Protein AF-A0A8J3UEU7-F1 (afdb_monomer_lite)

pLDDT: mean 94.07, std 10.24, range [27.81, 98.94]

Sequence (488 aa):
MLHGRVVRPTGRNATQPVIDNLDRAKAIAGFVDVVQRDRFIGVVATSGWAASAAASSRTGITVSWTNGPKMIAQVDLPTAVRDPANHYTSMVEIDENVDPILAGADKVLSSQYFSPFHMHAGMGASSAVADVRQAPDPETGIQATIWSGTQDVNALAGAIAPLLGLPRSAVRVIYVEATGCYGHNGADDCAADAAVLSQAVGKPVRVQWTRQDEHGWEPLGGAQAHAMRGALGSDGIIAWSHLNYAATANSRPVAGVPGTLLAGALMGFPPAPLPSTSVDTSGRNAPVTYDFPQRVQARLLKSFETTGPASAVPASPLTYRIPRTTALRSLGGFSNSFANESFFDELAHAGGHDPLELRIASLTDPRAVAVCEALRDVWRRRPAGGDGTGAGVAFQQYEVVNAYAATYVEVEVDSVTGKVTVTRVVVAHDCGLIINPDGLRNQIEGNVVQGIGRTLKEQVSYTDDRITSVTWQTNASNPGYEVIMDSL

Secondary structure (DSSP, 8-state):
-EEEEE---SSTT-EEEEEE-HHHHHTSTTEEEEEEETTEEEEEESSHHHHHHHHSTTTS-EEEEE--PPPPPTTTHHHHTT-GGGEEEEEEEEE---HHHHHH-SEEEEEEEEE--B----SSPPEEEEEE-SS--TTT---EEEEE--S-HHHHHHHHHHHHT--GGGEEEEE---S--SBS-THHHHHHHHHHHHHHHTS-EEEE--HHHHHHHS-EEPPEEEEEEEEE-SSSEEEEEEEEEE--S----BTTBGGGSHHHHHTT---PPPPS-STTTTTTT-S--SSS-EEEEEEEE-SB-BSSTT--SBPSS--BSS--EE-BTTTTHHHHHHHHHHHHHHHHHHHT--HHHHHHHT---HHHHHHHHTTHHHHHTS--SBTTEEEEEEEEEGGGTS-EEEEEEEEEE-TTT--EEEEEEEEEEE-SS-S-HHHHHHHHHHHHHHHHHHHHT----B-SSSB---STTTS-------------

InterPro domains:
  IPR008274 Aldehyde oxidase/xanthine dehydrogenase, first molybdopterin binding domain [PF02738] (85-245)
  IPR037165 Aldehyde oxidase/xanthine dehydrogenase, molybdopterin binding domain superfamily [SSF56003] (97-472)
  IPR046867 Aldehyde oxidase/xanthine dehydrogenase, second molybdopterin binding domain [PF20256] (401-468)
  IPR052516 Nicotinate and N-heterocyclic Hydroxylase [PTHR47495] (1-474)

Structure (mmCIF, N/CA/C/O backbone):
data_AF-A0A8J3UEU7-F1
#
_entry.id   AF-A0A8J3UEU7-F1
#
loop_
_atom_site.group_PDB
_atom_site.id
_atom_site.type_symbol
_atom_site.label_atom_id
_atom_site.label_alt_id
_atom_site.label_comp_id
_atom_site.label_asym_id
_atom_site.label_entity_id
_atom_site.label_seq_id
_atom_site.pdbx_PDB_ins_code
_atom_site.Cartn_x
_atom_site.Cartn_y
_atom_site.Cartn_z
_atom_site.occupancy
_atom_site.B_iso_or_equiv
_atom_site.auth_seq_id
_atom_site.auth_comp_id
_atom_site.auth_asym_id
_atom_site.auth_atom_id
_atom_site.pdbx_PDB_model_num
ATOM 1 N N . MET A 1 1 ? -20.013 -14.601 24.342 1.00 95.38 1 MET A N 1
ATOM 2 C CA . MET A 1 1 ? -19.227 -13.655 23.521 1.00 95.38 1 MET A CA 1
ATOM 3 C C . MET A 1 1 ? -20.145 -12.526 23.078 1.00 95.38 1 MET A C 1
ATOM 5 O O . MET A 1 1 ? -21.309 -12.798 22.815 1.00 95.38 1 MET A O 1
ATOM 9 N N . LEU A 1 2 ? -19.652 -11.290 23.054 1.00 98.75 2 LEU A N 1
ATOM 10 C CA . LEU A 1 2 ? -20.356 -10.094 22.587 1.00 98.75 2 LEU A CA 1
ATOM 11 C C . LEU A 1 2 ? -19.857 -9.684 21.193 1.00 98.75 2 LEU A C 1
ATOM 13 O O . LEU A 1 2 ? -18.878 -10.230 20.684 1.00 98.75 2 LEU A O 1
ATOM 17 N N . HIS A 1 3 ? -20.519 -8.710 20.580 1.00 98.88 3 HIS A N 1
ATOM 18 C CA . HIS A 1 3 ? -20.196 -8.182 19.260 1.00 98.88 3 HIS A CA 1
ATOM 19 C C . HIS A 1 3 ? -20.009 -6.671 19.307 1.00 98.88 3 HIS A C 1
ATOM 21 O O . HIS A 1 3 ? -20.794 -5.973 19.942 1.00 98.88 3 HIS A O 1
ATOM 27 N N . GLY A 1 4 ? -18.984 -6.189 18.608 1.00 98.62 4 GLY A N 1
ATOM 28 C CA . GLY A 1 4 ? -18.617 -4.783 18.535 1.00 98.62 4 GLY A CA 1
ATOM 29 C C . GLY A 1 4 ? -18.807 -4.175 17.144 1.00 98.62 4 GLY A C 1
ATOM 30 O O . GLY A 1 4 ? -18.635 -4.840 16.112 1.00 98.62 4 GLY A O 1
ATOM 31 N N . ARG A 1 5 ? -19.129 -2.882 17.120 1.00 98.25 5 ARG A N 1
ATOM 32 C CA . ARG A 1 5 ? -19.112 -2.011 15.936 1.00 98.25 5 ARG A CA 1
ATOM 33 C C . ARG A 1 5 ? -18.472 -0.684 16.304 1.00 98.25 5 ARG A C 1
ATOM 35 O O . ARG A 1 5 ? -18.814 -0.130 17.338 1.00 98.25 5 ARG A O 1
ATOM 42 N N . VAL A 1 6 ? -17.573 -0.176 15.471 1.00 98.12 6 VAL A N 1
ATOM 43 C CA . VAL A 1 6 ? -16.949 1.136 15.685 1.00 98.12 6 VAL A CA 1
ATOM 44 C C . VAL A 1 6 ? -17.660 2.162 14.814 1.00 98.12 6 VAL A C 1
ATOM 46 O O . VAL A 1 6 ? -17.919 1.900 13.643 1.00 98.12 6 VAL A O 1
ATOM 49 N N . VAL A 1 7 ? -17.990 3.320 15.383 1.00 97.88 7 VAL A N 1
ATOM 50 C CA . VAL A 1 7 ? -18.515 4.465 14.637 1.00 97.88 7 VAL A CA 1
ATOM 51 C C . VAL A 1 7 ? -17.338 5.356 14.277 1.00 97.88 7 VAL A C 1
ATOM 53 O O . VAL A 1 7 ? -16.712 5.967 15.142 1.00 97.88 7 VAL A O 1
ATOM 56 N N . ARG A 1 8 ? -17.000 5.384 12.988 1.00 96.56 8 ARG A N 1
ATOM 57 C CA . ARG A 1 8 ? -15.837 6.115 12.488 1.00 96.56 8 ARG A CA 1
ATOM 58 C C . ARG A 1 8 ? -16.094 7.627 12.410 1.00 96.56 8 ARG A C 1
ATOM 60 O O . ARG A 1 8 ? -17.238 8.036 12.198 1.00 96.56 8 ARG A O 1
ATOM 67 N N . PRO A 1 9 ? -15.039 8.455 12.521 1.00 96.75 9 PRO A N 1
ATOM 68 C CA . PRO A 1 9 ? -15.134 9.880 12.226 1.00 96.75 9 PRO A CA 1
ATOM 69 C C . PRO A 1 9 ? -15.658 10.167 10.812 1.00 96.75 9 PRO A C 1
ATOM 71 O O . PRO A 1 9 ? -15.481 9.371 9.893 1.00 96.75 9 PRO A O 1
ATOM 74 N N . THR A 1 10 ? -16.275 11.331 10.604 1.00 92.88 10 THR A N 1
ATOM 75 C CA . THR A 1 10 ? -16.773 11.749 9.276 1.00 92.88 10 THR A CA 1
ATOM 76 C C . THR A 1 10 ? -15.657 12.103 8.288 1.00 92.88 10 THR A C 1
ATOM 78 O O . THR A 1 10 ? -15.877 12.058 7.078 1.00 92.88 10 THR A O 1
ATOM 81 N N . GLY A 1 11 ? -14.466 12.423 8.798 1.00 94.69 11 GLY A N 1
ATOM 82 C CA . GLY A 1 11 ? -13.254 12.685 8.028 1.00 94.69 11 GLY A CA 1
ATOM 83 C C . GLY A 1 11 ? -11.999 12.339 8.830 1.00 94.69 11 GLY A C 1
ATOM 84 O O . GLY A 1 11 ? -12.044 12.206 10.053 1.00 94.69 11 GLY A O 1
ATOM 85 N N . ARG A 1 12 ? -10.859 12.199 8.148 1.00 94.81 12 ARG A N 1
ATOM 86 C CA . ARG A 1 12 ? -9.601 11.685 8.718 1.00 94.81 12 ARG A CA 1
ATOM 87 C C . ARG A 1 12 ? -9.094 12.505 9.911 1.00 94.81 12 ARG A C 1
ATOM 89 O O . ARG A 1 12 ? -8.605 11.938 10.887 1.00 94.81 12 ARG A O 1
ATOM 96 N N . ASN A 1 13 ? -9.267 13.824 9.831 1.00 96.75 13 ASN A N 1
ATOM 97 C CA . ASN A 1 13 ? -8.833 14.790 10.842 1.00 96.75 13 ASN A CA 1
ATOM 98 C C . ASN A 1 13 ? -9.976 15.288 11.736 1.00 96.75 13 ASN A C 1
ATOM 100 O O . ASN A 1 13 ? -9.779 16.234 12.491 1.00 96.75 13 ASN A O 1
ATOM 104 N N . ALA A 1 14 ? -11.171 14.698 11.652 1.00 96.94 14 ALA A N 1
ATOM 105 C CA . ALA A 1 14 ? -12.290 15.127 12.483 1.00 96.94 14 ALA A CA 1
ATOM 106 C C . ALA A 1 14 ? -12.021 14.845 13.975 1.00 96.94 14 ALA A C 1
ATOM 108 O O . ALA A 1 14 ? -11.348 13.869 14.341 1.00 96.94 14 ALA A O 1
ATOM 109 N N . THR A 1 15 ? -12.529 15.727 14.833 1.00 95.88 15 THR A N 1
ATOM 110 C CA . THR A 1 15 ? -12.283 15.745 16.282 1.00 95.88 15 THR A CA 1
ATOM 111 C C . THR A 1 15 ? -13.580 15.946 17.065 1.00 95.88 15 THR A C 1
ATOM 113 O O . THR A 1 15 ? -14.647 16.103 16.474 1.00 95.88 15 THR A O 1
ATOM 116 N N . GLN A 1 16 ? -13.476 15.921 18.400 1.00 95.31 16 GLN A N 1
ATOM 117 C CA . GLN A 1 16 ? -14.548 16.295 19.331 1.00 95.31 16 GLN A CA 1
ATOM 118 C C . GLN A 1 16 ? -15.891 15.606 19.033 1.00 95.31 16 GLN A C 1
ATOM 120 O O . GLN A 1 16 ? -16.871 16.284 18.721 1.00 95.31 16 GLN A O 1
ATOM 125 N N . PRO A 1 17 ? -15.958 14.265 19.086 1.00 97.31 17 PRO A N 1
ATOM 126 C CA . PRO A 1 17 ? -17.228 13.603 18.874 1.00 97.31 17 PRO A CA 1
ATOM 127 C C . PRO A 1 17 ? -18.237 13.939 19.970 1.00 97.31 17 PRO A C 1
ATOM 129 O O . PRO A 1 17 ? -17.915 13.891 21.160 1.00 97.31 17 PRO A O 1
ATOM 132 N N . VAL A 1 18 ? -19.482 14.164 19.562 1.00 98.06 18 VAL A N 1
ATOM 133 C CA . VAL A 1 18 ? -20.635 14.279 20.458 1.00 98.06 18 VAL A CA 1
ATOM 134 C C . VAL A 1 18 ? -21.615 13.162 20.129 1.00 98.06 18 VAL A C 1
ATOM 136 O O . VAL A 1 18 ? -22.090 13.054 18.994 1.00 98.06 18 VAL A O 1
ATOM 139 N N . ILE A 1 19 ? -21.874 12.304 21.118 1.00 98.31 19 ILE A N 1
ATOM 140 C CA . ILE A 1 19 ? -22.800 11.175 21.008 1.00 98.31 19 ILE A CA 1
ATOM 141 C C . ILE A 1 19 ? -24.194 11.640 21.417 1.00 98.31 19 ILE A C 1
ATOM 143 O O . ILE A 1 19 ? -24.409 12.054 22.551 1.00 98.31 19 ILE A O 1
ATOM 147 N N . ASP A 1 20 ? -25.145 11.469 20.509 1.00 98.06 20 ASP A N 1
ATOM 148 C CA . ASP A 1 20 ? -26.560 11.756 20.710 1.00 98.06 20 ASP A CA 1
ATOM 149 C C . ASP A 1 20 ? -27.409 10.496 20.494 1.00 98.06 20 ASP A C 1
ATOM 151 O O . ASP A 1 20 ? -26.958 9.484 19.949 1.00 98.06 20 ASP A O 1
ATOM 155 N N . ASN A 1 21 ? -28.683 10.572 20.894 1.00 97.38 21 ASN A N 1
ATOM 156 C CA . ASN A 1 21 ? -29.675 9.507 20.708 1.00 97.38 21 ASN A CA 1
ATOM 157 C C . ASN A 1 21 ? -29.310 8.168 21.383 1.00 97.38 21 ASN A C 1
ATOM 159 O O . ASN A 1 21 ? -29.740 7.104 20.934 1.00 97.38 21 ASN A O 1
ATOM 163 N N . LEU A 1 22 ? -28.570 8.207 22.498 1.00 97.56 22 LEU A N 1
ATOM 164 C CA . LEU A 1 22 ? -28.190 7.009 23.257 1.00 97.56 22 LEU A CA 1
ATOM 165 C C . LEU A 1 22 ? -29.400 6.158 23.675 1.00 97.56 22 LEU A C 1
ATOM 167 O O . LEU A 1 22 ? -29.324 4.930 23.664 1.00 97.56 22 LEU A O 1
ATOM 171 N N . ASP A 1 23 ? -30.534 6.784 23.986 1.00 98.06 23 ASP A N 1
ATOM 172 C CA . ASP A 1 23 ? -31.749 6.063 24.379 1.00 98.06 23 ASP A CA 1
ATOM 173 C C . ASP A 1 23 ? -32.306 5.177 23.254 1.00 98.06 23 ASP A C 1
ATOM 175 O O . ASP A 1 23 ? -32.846 4.107 23.532 1.00 98.06 23 ASP A O 1
ATOM 179 N N . ARG A 1 24 ? -32.095 5.545 21.979 1.00 98.19 24 ARG A N 1
ATOM 180 C CA . ARG A 1 24 ? -32.456 4.683 20.838 1.00 98.19 24 ARG A CA 1
ATOM 181 C C . ARG A 1 24 ? -31.611 3.417 20.820 1.00 98.19 24 ARG A C 1
ATOM 183 O O . ARG A 1 24 ? -32.142 2.331 20.616 1.00 98.19 24 ARG A O 1
ATOM 190 N N . ALA A 1 25 ? -30.310 3.546 21.084 1.00 97.69 25 ALA A N 1
ATOM 191 C CA . ALA A 1 25 ? -29.418 2.397 21.187 1.00 97.69 25 ALA A CA 1
ATOM 192 C C . ALA A 1 25 ? -29.786 1.498 22.377 1.00 97.69 25 ALA A C 1
ATOM 194 O O . ALA A 1 25 ? -29.883 0.287 22.203 1.00 97.69 25 ALA A O 1
ATOM 195 N N . LYS A 1 26 ? -30.085 2.077 23.549 1.00 98.19 26 LYS A N 1
ATOM 196 C CA . LYS A 1 26 ? -30.536 1.329 24.740 1.00 98.19 26 LYS A CA 1
ATOM 197 C C . LYS A 1 26 ? -31.839 0.557 24.518 1.00 98.19 26 LYS A C 1
ATOM 199 O O . LYS A 1 26 ? -32.030 -0.489 25.129 1.00 98.19 26 LYS A O 1
ATOM 204 N N . ALA A 1 27 ? -32.723 1.055 23.653 1.00 98.25 27 ALA A N 1
ATOM 205 C CA . ALA A 1 27 ? -33.974 0.384 23.308 1.00 98.25 27 ALA A CA 1
ATOM 206 C C . ALA A 1 27 ? -33.785 -0.843 22.393 1.00 98.25 27 ALA A C 1
ATOM 208 O O . ALA A 1 27 ? -34.710 -1.643 22.237 1.00 98.25 27 ALA A O 1
ATOM 209 N N . ILE A 1 28 ? -32.609 -1.022 21.781 1.00 98.62 28 ILE A N 1
ATOM 210 C CA . ILE A 1 28 ? -32.327 -2.178 20.926 1.00 98.62 28 ILE A CA 1
ATOM 211 C C . ILE A 1 28 ? -32.069 -3.400 21.803 1.00 98.62 28 ILE A C 1
ATOM 213 O O . ILE A 1 28 ? -31.129 -3.439 22.598 1.00 98.62 28 ILE A O 1
ATOM 217 N N . ALA A 1 29 ? -32.885 -4.438 21.618 1.00 98.44 29 ALA A N 1
ATOM 218 C CA . ALA A 1 29 ? -32.726 -5.700 22.327 1.00 98.44 29 ALA A CA 1
ATOM 219 C C . ALA A 1 29 ? -31.304 -6.261 22.143 1.00 98.44 29 ALA A C 1
ATOM 221 O O . ALA A 1 29 ? -30.835 -6.476 21.022 1.00 98.44 29 ALA A O 1
ATOM 222 N N . GLY A 1 30 ? -30.622 -6.506 23.262 1.00 98.25 30 GLY A N 1
ATOM 223 C CA . GLY A 1 30 ? -29.247 -6.997 23.274 1.00 98.25 30 GLY A CA 1
ATOM 224 C C . GLY A 1 30 ? -28.167 -5.916 23.249 1.00 98.25 30 GLY A C 1
ATOM 225 O O . GLY A 1 30 ? -26.992 -6.276 23.252 1.00 98.25 30 GLY A O 1
ATOM 226 N N . PHE A 1 31 ? -28.511 -4.625 23.245 1.00 98.75 31 PHE A N 1
ATOM 227 C CA . PHE A 1 31 ? -27.550 -3.556 23.522 1.00 98.75 31 PHE A CA 1
ATOM 228 C C . PHE A 1 31 ? -26.849 -3.790 24.871 1.00 98.75 31 PHE A C 1
ATOM 230 O O . PHE A 1 31 ? -27.487 -4.193 25.844 1.00 98.75 31 PHE A O 1
ATOM 237 N N . VAL A 1 32 ? -25.534 -3.563 24.917 1.00 98.69 32 VAL A N 1
ATOM 238 C CA . VAL A 1 32 ? -24.731 -3.680 26.142 1.00 98.69 32 VAL A CA 1
ATOM 239 C C . VAL A 1 32 ? -24.184 -2.320 26.545 1.00 98.69 32 VAL A C 1
ATOM 241 O O . VAL A 1 32 ? -24.475 -1.876 27.650 1.00 98.69 32 VAL A O 1
ATOM 244 N N . ASP A 1 33 ? -23.402 -1.672 25.677 1.00 98.62 33 ASP A N 1
ATOM 245 C CA . ASP A 1 33 ? -22.756 -0.404 26.023 1.00 98.62 33 ASP A CA 1
ATOM 246 C C . ASP A 1 33 ? -22.331 0.419 24.793 1.00 98.62 33 ASP A C 1
ATOM 248 O O . ASP A 1 33 ? -22.175 -0.122 23.692 1.00 98.62 33 ASP A O 1
ATOM 252 N N . VAL A 1 34 ? -22.102 1.719 25.001 1.00 98.56 34 VAL A N 1
ATOM 253 C CA . VAL A 1 34 ? -21.368 2.601 24.084 1.00 98.56 34 VAL A CA 1
ATOM 254 C C . VAL A 1 34 ? -20.063 3.018 24.755 1.00 98.56 34 VAL A C 1
ATOM 256 O O . VAL A 1 34 ? -20.056 3.704 25.770 1.00 98.56 34 VAL A O 1
ATOM 259 N N . VAL A 1 35 ? -18.946 2.631 24.151 1.00 98.56 35 VAL A N 1
ATOM 260 C CA . VAL A 1 35 ? -17.595 2.901 24.635 1.00 98.56 35 VAL A CA 1
ATOM 261 C C . VAL A 1 35 ? -17.041 4.116 23.903 1.00 98.56 35 VAL A C 1
ATOM 263 O O . VAL A 1 35 ? -16.890 4.074 22.682 1.00 98.56 35 VAL A O 1
ATOM 266 N N . GLN A 1 36 ? -16.682 5.165 24.644 1.00 98.12 36 GLN A N 1
ATOM 267 C CA . GLN A 1 36 ? -15.971 6.331 24.120 1.00 98.12 36 GLN A CA 1
ATOM 268 C C . GLN A 1 36 ? -14.607 6.488 24.805 1.00 98.12 36 GLN A C 1
ATOM 270 O O . GLN A 1 36 ? -14.517 6.490 26.032 1.00 98.12 36 GLN A O 1
ATOM 275 N N . ARG A 1 37 ? -13.543 6.646 24.011 1.00 97.31 37 ARG A N 1
ATOM 276 C CA . ARG A 1 37 ? -12.189 7.002 24.467 1.00 97.31 37 ARG A CA 1
ATOM 277 C C . ARG A 1 37 ? -11.589 8.023 23.504 1.00 97.31 37 ARG A C 1
ATOM 279 O O . ARG A 1 37 ? -11.172 7.653 22.410 1.00 97.31 37 ARG A O 1
ATOM 286 N N . ASP A 1 38 ? -11.569 9.294 23.903 1.00 95.56 38 ASP A N 1
ATOM 287 C CA . ASP A 1 38 ? -11.244 10.424 23.017 1.00 95.56 38 ASP A CA 1
ATOM 288 C C . ASP A 1 38 ? -12.089 10.380 21.724 1.00 95.56 38 ASP A C 1
ATOM 290 O O . ASP A 1 38 ? -13.315 10.528 21.794 1.00 95.56 38 ASP A O 1
ATOM 294 N N . ARG A 1 39 ? -11.478 10.105 20.562 1.00 96.94 39 ARG A N 1
ATOM 295 C CA . ARG A 1 39 ? -12.161 9.987 19.264 1.00 96.94 39 ARG A CA 1
ATOM 296 C C . ARG A 1 39 ? -12.534 8.551 18.899 1.00 96.94 39 ARG A C 1
ATOM 298 O O . ARG A 1 39 ? -13.124 8.330 17.846 1.00 96.94 39 ARG A O 1
ATOM 305 N N . PHE A 1 40 ? -12.194 7.555 19.712 1.00 98.44 40 PHE A N 1
ATOM 306 C CA . PHE A 1 40 ? -12.663 6.188 19.507 1.00 98.44 40 PHE A CA 1
ATOM 307 C C . PHE A 1 40 ? -14.079 6.042 20.065 1.00 98.44 40 PHE A C 1
ATOM 309 O O . PHE A 1 40 ? -14.289 6.256 21.259 1.00 98.44 40 PHE A O 1
ATOM 316 N N . ILE A 1 41 ? -15.034 5.642 19.222 1.00 98.69 41 ILE A N 1
ATOM 317 C CA . ILE A 1 41 ? -16.409 5.334 19.632 1.00 98.69 41 ILE A CA 1
ATOM 318 C C . ILE A 1 41 ? -16.795 3.968 19.100 1.00 98.69 41 ILE A C 1
ATOM 320 O O . ILE A 1 41 ? -16.761 3.739 17.893 1.00 98.69 41 ILE A O 1
ATOM 324 N N . GLY A 1 42 ? -17.241 3.075 19.975 1.00 98.50 42 GLY A N 1
ATOM 325 C CA . GLY A 1 42 ? -17.834 1.820 19.545 1.00 98.50 42 GLY A CA 1
ATOM 326 C C . GLY A 1 42 ? -19.008 1.386 20.400 1.00 98.50 42 GLY A C 1
ATOM 327 O O . GLY A 1 42 ? -19.207 1.844 21.517 1.00 98.50 42 GLY A O 1
ATOM 328 N N . VAL A 1 43 ? -19.807 0.497 19.838 1.00 98.69 43 VAL A N 1
ATOM 329 C CA . VAL A 1 43 ? -21.010 -0.061 20.439 1.00 98.69 43 VAL A CA 1
ATOM 330 C C . VAL A 1 43 ? -20.802 -1.549 20.638 1.00 98.69 43 VAL A C 1
ATOM 332 O O . VAL A 1 43 ? -20.314 -2.233 19.734 1.00 98.69 43 VAL A O 1
ATOM 335 N N . VAL A 1 44 ? -21.200 -2.053 21.803 1.00 98.88 44 VAL A N 1
ATOM 336 C CA . VAL A 1 44 ? -21.158 -3.474 22.142 1.00 98.88 44 VAL A CA 1
ATOM 337 C C . VAL A 1 44 ? -22.579 -3.994 22.336 1.00 98.88 44 VAL A C 1
ATOM 339 O O . VAL A 1 44 ? -23.411 -3.346 22.969 1.00 98.88 44 VAL A O 1
ATOM 342 N N . ALA A 1 45 ? -22.863 -5.175 21.792 1.00 98.88 45 ALA A N 1
ATOM 343 C CA . ALA A 1 45 ? -24.152 -5.845 21.923 1.00 98.88 45 ALA A CA 1
ATOM 344 C C . ALA A 1 45 ? -24.002 -7.374 21.989 1.00 98.88 45 ALA A C 1
ATOM 346 O O . ALA A 1 45 ? -22.933 -7.928 21.736 1.00 98.88 45 ALA A O 1
ATOM 347 N N . THR A 1 46 ? -25.084 -8.087 22.298 1.00 98.62 46 THR A N 1
ATOM 348 C CA . THR A 1 46 ? -25.112 -9.558 22.375 1.00 98.62 46 THR A CA 1
ATOM 349 C C . THR A 1 46 ? -25.098 -10.247 21.008 1.00 98.62 46 THR A C 1
ATOM 351 O O . THR A 1 46 ? -24.802 -11.436 20.935 1.00 98.62 46 THR A O 1
ATOM 354 N N . SER A 1 47 ? -25.372 -9.521 19.918 1.00 98.38 47 SER A N 1
ATOM 355 C CA . SER A 1 47 ? -25.318 -10.032 18.543 1.00 98.38 47 SER A CA 1
ATOM 356 C C . SER A 1 47 ? -24.741 -9.002 17.570 1.00 98.38 47 SER A C 1
ATOM 358 O O . SER A 1 47 ? -24.815 -7.793 17.799 1.00 98.38 47 SER A O 1
ATOM 360 N N . GLY A 1 48 ? -24.198 -9.473 16.442 1.00 97.25 48 GLY A N 1
ATOM 361 C CA . GLY A 1 48 ? -23.679 -8.593 15.388 1.00 97.25 48 GLY A CA 1
ATOM 362 C C . GLY A 1 48 ? -24.754 -7.710 14.745 1.00 97.25 48 GLY A C 1
ATOM 363 O O . GLY A 1 48 ? -24.455 -6.590 14.326 1.00 97.25 48 GLY A O 1
ATOM 364 N N . TRP A 1 49 ? -26.008 -8.176 14.713 1.00 97.69 49 TRP A N 1
ATOM 365 C CA . TRP A 1 49 ? -27.141 -7.383 14.237 1.00 97.69 49 TRP A CA 1
ATOM 366 C C . TRP A 1 49 ? -27.467 -6.249 15.210 1.00 97.69 49 TRP A C 1
ATOM 368 O O . TRP A 1 49 ? -27.519 -5.097 14.790 1.00 97.69 49 TRP A O 1
ATOM 378 N N . ALA A 1 50 ? -27.584 -6.547 16.509 1.00 98.56 50 ALA A N 1
ATOM 379 C CA . ALA A 1 50 ? -27.868 -5.537 17.527 1.00 98.56 50 ALA A CA 1
ATOM 380 C C . ALA A 1 50 ? -26.756 -4.478 17.598 1.00 98.56 50 ALA A C 1
ATOM 382 O O . ALA A 1 50 ? -27.053 -3.289 17.652 1.00 98.56 50 ALA A O 1
ATOM 383 N N . ALA A 1 51 ? -25.484 -4.886 17.494 1.00 98.56 51 ALA A N 1
ATOM 384 C CA . ALA A 1 51 ? -24.362 -3.947 17.446 1.00 98.56 51 ALA A CA 1
ATOM 385 C C . ALA A 1 51 ? -24.443 -3.037 16.208 1.00 98.56 51 ALA A C 1
ATOM 387 O O . ALA A 1 51 ? -24.243 -1.830 16.313 1.00 98.56 51 ALA A O 1
ATOM 388 N N . SER A 1 52 ? -24.776 -3.597 15.036 1.00 98.00 52 SER A N 1
ATOM 389 C CA . SER A 1 52 ? -24.944 -2.823 13.793 1.00 98.00 52 SER A CA 1
ATOM 390 C C . SER A 1 52 ? -26.115 -1.845 13.875 1.00 98.00 52 SER A C 1
ATOM 392 O O . SER A 1 52 ? -25.979 -0.693 13.473 1.00 98.00 52 SER A O 1
ATOM 394 N N . ALA A 1 53 ? -27.251 -2.282 14.420 1.00 98.31 53 ALA A N 1
ATOM 395 C CA . ALA A 1 53 ? -28.423 -1.437 14.603 1.00 98.31 53 ALA A CA 1
ATOM 396 C C . ALA A 1 53 ? -28.146 -0.305 15.607 1.00 98.31 53 ALA A C 1
ATOM 398 O O . ALA A 1 53 ? -28.497 0.845 15.354 1.00 98.31 53 ALA A O 1
ATOM 399 N N . ALA A 1 54 ? -27.465 -0.600 16.714 1.00 98.50 54 ALA A N 1
ATOM 400 C CA . ALA A 1 54 ? -27.167 0.388 17.744 1.00 98.50 54 ALA A CA 1
ATOM 401 C C . ALA A 1 54 ? -26.073 1.387 17.330 1.00 98.50 54 ALA A C 1
ATOM 403 O O . ALA A 1 54 ? -26.125 2.539 17.752 1.00 98.50 54 ALA A O 1
ATOM 404 N N . ALA A 1 55 ? -25.135 0.991 16.464 1.00 98.06 55 ALA A N 1
ATOM 405 C CA . ALA A 1 55 ? -24.132 1.888 15.881 1.00 98.06 55 ALA A CA 1
ATOM 406 C C . ALA A 1 55 ? -24.650 2.712 14.685 1.00 98.06 55 ALA A C 1
ATOM 408 O O . ALA A 1 55 ? -24.024 3.696 14.296 1.00 98.06 55 ALA A O 1
ATOM 409 N N . SER A 1 56 ? -25.763 2.314 14.063 1.00 97.00 56 SER A N 1
ATOM 410 C CA . SER A 1 56 ? -26.308 3.022 12.904 1.00 97.00 56 SER A CA 1
ATOM 411 C C . SER A 1 56 ? -27.039 4.296 13.316 1.00 97.00 56 SER A C 1
ATOM 413 O O . SER A 1 56 ? -27.983 4.239 14.100 1.00 97.00 56 SER A O 1
ATOM 415 N N . SER A 1 57 ? -26.724 5.417 12.662 1.00 95.44 57 SER A N 1
ATOM 416 C CA . SER A 1 57 ? -27.431 6.697 12.833 1.00 95.44 57 SER A CA 1
ATOM 417 C C . SER A 1 57 ? -28.932 6.643 12.531 1.00 95.44 57 SER A C 1
ATOM 419 O O . SER A 1 57 ? -29.678 7.526 12.951 1.00 95.44 57 SER A O 1
ATOM 421 N N . ARG A 1 58 ? -29.394 5.612 11.810 1.00 96.25 58 ARG A N 1
ATOM 422 C CA . ARG A 1 58 ? -30.815 5.414 11.491 1.00 96.25 58 ARG A CA 1
ATOM 423 C C . ARG A 1 58 ? -31.613 4.815 12.644 1.00 96.25 58 ARG A C 1
ATOM 425 O O . ARG A 1 58 ? -32.803 5.090 12.748 1.00 96.25 58 ARG A O 1
ATOM 432 N N . THR A 1 59 ? -30.988 3.984 13.473 1.00 97.38 59 THR A N 1
ATOM 433 C CA . THR A 1 59 ? -31.697 3.147 14.457 1.00 97.38 59 THR A CA 1
ATOM 434 C C . THR A 1 59 ? -31.168 3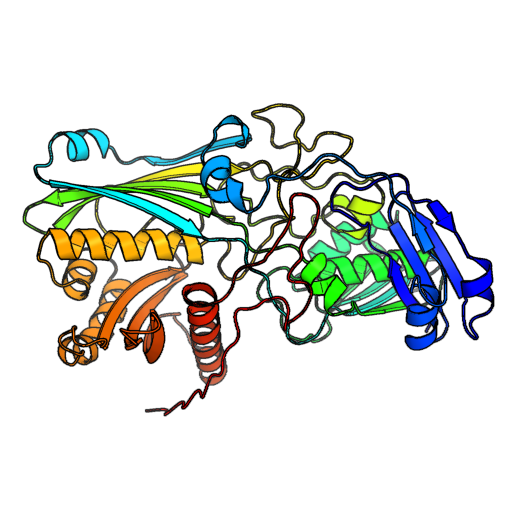.283 15.879 1.00 97.38 59 THR A C 1
ATOM 436 O O . THR A 1 59 ? -31.928 3.055 16.812 1.00 97.38 59 THR A O 1
ATOM 439 N N . GLY A 1 60 ? -29.905 3.663 16.061 1.00 98.19 60 GLY A N 1
ATOM 440 C CA . GLY A 1 60 ? -29.247 3.779 17.357 1.00 98.19 60 GLY A CA 1
ATOM 441 C C . GLY A 1 60 ? -28.650 5.164 17.580 1.00 98.19 60 GLY A C 1
ATOM 442 O O . GLY A 1 60 ? -29.352 6.170 17.452 1.00 98.19 60 GLY A O 1
ATOM 443 N N . ILE A 1 61 ? -27.366 5.206 17.943 1.00 98.50 61 ILE A N 1
ATOM 444 C CA . ILE A 1 61 ? -26.669 6.459 18.240 1.00 98.50 61 ILE A CA 1
ATOM 445 C C . ILE A 1 61 ? -26.397 7.279 16.982 1.00 98.50 61 ILE A C 1
ATOM 447 O O . ILE A 1 61 ? -26.170 6.747 15.896 1.00 98.50 61 ILE A O 1
ATOM 451 N N . THR A 1 62 ? -26.330 8.592 17.156 1.00 98.19 62 THR A N 1
ATOM 452 C CA . THR A 1 62 ? -25.752 9.515 16.177 1.00 98.19 62 THR A CA 1
ATOM 453 C C . THR A 1 62 ? -24.487 10.114 16.761 1.00 98.19 62 THR A C 1
ATOM 455 O O . THR A 1 62 ? -24.454 10.429 17.946 1.00 98.19 62 THR A O 1
ATOM 458 N N . VAL A 1 63 ? -23.457 10.292 15.938 1.00 98.25 63 VAL A N 1
ATOM 459 C CA . VAL A 1 63 ? -22.220 10.949 16.365 1.00 98.25 63 VAL A CA 1
ATOM 460 C C . VAL A 1 63 ? -21.957 12.127 15.445 1.00 98.25 63 VAL A C 1
ATOM 462 O O . VAL A 1 63 ? -21.782 11.943 14.238 1.00 98.25 63 VAL A O 1
ATOM 465 N N . SER A 1 64 ? -21.958 13.330 16.010 1.00 97.69 64 SER A N 1
ATOM 466 C CA . SER A 1 64 ? -21.504 14.532 15.313 1.00 97.69 64 SER A CA 1
ATOM 467 C C . SER A 1 64 ? -20.027 14.772 15.611 1.00 97.69 64 SER A C 1
ATOM 469 O O . SER A 1 64 ? -19.538 14.401 16.676 1.00 97.69 64 SER A O 1
ATOM 471 N N . TRP A 1 65 ? -19.305 15.341 14.647 1.00 97.69 65 TRP A N 1
ATOM 472 C CA . TRP A 1 65 ? -17.866 15.579 14.738 1.00 97.69 65 TRP A CA 1
ATOM 473 C C . TRP A 1 65 ? -17.549 17.000 14.292 1.00 97.69 65 TRP A C 1
ATOM 475 O O . TRP A 1 65 ? -18.143 17.497 13.331 1.00 97.69 65 TRP A O 1
ATOM 485 N N . THR A 1 66 ? -16.560 17.618 14.928 1.00 97.31 66 THR A N 1
ATOM 486 C CA . THR A 1 66 ? -15.962 18.861 14.443 1.00 97.31 66 THR A CA 1
ATOM 487 C C . THR A 1 66 ? -15.018 18.537 13.285 1.00 97.31 66 THR A C 1
ATOM 489 O O . THR A 1 66 ? -14.116 17.706 13.415 1.00 97.31 66 THR A O 1
ATOM 492 N N . ASN A 1 67 ? -15.214 19.187 12.135 1.00 95.56 67 ASN A N 1
ATOM 493 C CA . ASN A 1 67 ? -14.324 19.025 10.983 1.00 95.56 67 ASN A CA 1
ATOM 494 C C . ASN A 1 67 ? -12.913 19.530 11.320 1.00 95.56 67 ASN A C 1
ATOM 496 O O . ASN A 1 67 ? -12.756 20.605 11.896 1.00 95.56 67 ASN A O 1
ATOM 500 N N . GLY A 1 68 ? -11.893 18.764 10.933 1.00 95.00 68 GLY A N 1
ATOM 501 C CA . GLY A 1 68 ? -10.492 19.158 11.084 1.00 95.00 68 GLY A CA 1
ATOM 502 C C . GLY A 1 68 ? -9.874 19.735 9.808 1.00 95.00 68 GLY A C 1
ATOM 503 O O . GLY A 1 68 ? -10.568 19.892 8.798 1.00 95.00 68 GLY A O 1
ATOM 504 N N . PRO A 1 69 ? -8.557 20.015 9.836 1.00 96.56 69 PRO A N 1
ATOM 505 C CA . PRO A 1 69 ? -7.803 20.436 8.660 1.00 96.56 69 PRO A CA 1
ATOM 506 C C . PRO A 1 69 ? -7.941 19.454 7.494 1.00 96.56 69 PRO A C 1
ATOM 508 O O . PRO A 1 69 ? -8.110 18.246 7.689 1.00 96.56 69 PRO A O 1
ATOM 511 N N . LYS A 1 70 ? -7.843 19.977 6.276 1.00 96.94 70 LYS A N 1
ATOM 512 C CA . LYS A 1 70 ? -7.976 19.201 5.044 1.00 96.94 70 LYS A CA 1
ATOM 513 C C . LYS A 1 70 ? -6.676 18.478 4.686 1.00 96.94 70 LYS A C 1
ATOM 515 O O . LYS A 1 70 ? -5.587 19.006 4.889 1.00 96.94 70 LYS A O 1
ATOM 520 N N . MET A 1 71 ? -6.806 17.270 4.148 1.00 97.62 71 MET A N 1
ATOM 521 C CA . MET A 1 71 ? -5.745 16.582 3.415 1.00 97.62 71 MET A CA 1
ATOM 522 C C . MET A 1 71 ? -5.543 17.250 2.047 1.00 97.62 71 MET A C 1
ATOM 524 O O . MET A 1 71 ? -6.398 17.991 1.568 1.00 97.62 71 MET A O 1
ATOM 528 N N . ILE A 1 72 ? -4.440 16.927 1.380 1.00 97.81 72 ILE A N 1
ATOM 529 C CA . ILE A 1 72 ? -4.222 17.253 -0.031 1.00 97.81 72 ILE A CA 1
ATOM 530 C C . ILE A 1 72 ? -5.325 16.585 -0.860 1.00 97.81 72 ILE A C 1
ATOM 532 O O . ILE A 1 72 ? -5.453 15.357 -0.841 1.00 97.81 72 ILE A O 1
ATOM 536 N N . ALA A 1 73 ? -6.112 17.380 -1.587 1.00 97.25 73 ALA A N 1
ATOM 537 C CA . ALA A 1 73 ? -7.182 16.873 -2.438 1.00 97.25 73 ALA A CA 1
ATOM 538 C C . ALA A 1 73 ? -6.629 15.961 -3.546 1.00 97.25 73 ALA A C 1
ATOM 540 O O . ALA A 1 73 ? -5.533 16.180 -4.061 1.00 97.25 73 ALA A O 1
ATOM 541 N N . GLN A 1 74 ? -7.401 14.944 -3.944 1.00 95.19 74 GLN A N 1
ATOM 542 C CA . GLN A 1 74 ? -6.962 13.960 -4.942 1.00 95.19 74 GLN A CA 1
ATOM 543 C C . GLN A 1 74 ? -6.550 14.589 -6.276 1.00 95.19 74 GLN A C 1
ATOM 545 O O . GLN A 1 74 ? -5.582 14.140 -6.884 1.00 95.19 74 GLN A O 1
ATOM 550 N N . VAL A 1 75 ? -7.266 15.628 -6.713 1.00 94.38 75 VAL A N 1
ATOM 551 C CA . VAL A 1 75 ? -6.982 16.343 -7.966 1.00 94.38 75 VAL A CA 1
ATOM 552 C C . VAL A 1 75 ? -5.617 17.039 -7.946 1.00 94.38 75 VAL A C 1
ATOM 554 O O . VAL A 1 75 ? -4.943 17.092 -8.971 1.00 94.38 75 VAL A O 1
ATOM 557 N N . ASP A 1 76 ? -5.170 17.489 -6.773 1.00 96.62 76 ASP A N 1
ATOM 558 C CA . ASP A 1 76 ? -3.902 18.205 -6.603 1.00 96.62 76 ASP A CA 1
ATOM 559 C C . ASP A 1 76 ? -2.733 17.261 -6.302 1.00 96.62 76 ASP A C 1
ATOM 561 O O . ASP A 1 76 ? -1.569 17.667 -6.361 1.00 96.62 76 ASP A O 1
ATOM 565 N N . LEU A 1 77 ? -3.023 15.996 -5.976 1.00 94.94 77 LEU A N 1
ATOM 566 C CA . LEU A 1 77 ? -2.041 15.027 -5.503 1.00 94.94 77 LEU A CA 1
ATOM 567 C C . LEU A 1 77 ? -0.834 14.875 -6.446 1.00 94.94 77 LEU A C 1
ATOM 569 O O . LEU A 1 77 ? 0.284 14.951 -5.934 1.00 94.94 77 LEU A O 1
ATOM 573 N N . PRO A 1 78 ? -0.979 14.732 -7.784 1.00 92.06 78 PRO A N 1
ATOM 574 C CA . PRO A 1 78 ? 0.177 14.589 -8.674 1.00 92.06 78 PRO A CA 1
ATOM 575 C C . PRO A 1 78 ? 1.153 15.771 -8.599 1.00 92.06 78 PRO A C 1
ATOM 577 O O . PRO A 1 78 ? 2.368 15.577 -8.650 1.00 92.06 78 PRO A O 1
ATOM 580 N N . THR A 1 79 ? 0.652 16.993 -8.434 1.00 95.44 79 THR A N 1
ATOM 581 C CA . THR A 1 79 ? 1.499 18.184 -8.285 1.00 95.44 79 THR A CA 1
ATOM 582 C C . THR A 1 79 ? 2.067 18.265 -6.872 1.00 95.44 79 THR A C 1
ATOM 584 O O . THR A 1 79 ? 3.271 18.444 -6.690 1.00 95.44 79 THR A O 1
ATOM 587 N N . ALA A 1 80 ? 1.225 18.064 -5.858 1.00 96.56 80 ALA A N 1
ATOM 588 C CA . ALA A 1 80 ? 1.599 18.224 -4.461 1.00 96.56 80 ALA A CA 1
ATOM 589 C C . ALA A 1 80 ? 2.681 17.229 -4.010 1.00 96.56 80 ALA A C 1
ATOM 591 O O . ALA A 1 80 ? 3.565 17.603 -3.243 1.00 96.56 80 ALA A O 1
ATOM 592 N N . VAL A 1 81 ? 2.692 15.984 -4.503 1.00 95.81 81 VAL A N 1
ATOM 593 C CA . VAL A 1 81 ? 3.762 15.029 -4.143 1.00 95.81 81 VAL A CA 1
ATOM 594 C C . VAL A 1 81 ? 5.153 15.489 -4.596 1.00 95.81 81 VAL A C 1
ATOM 596 O O . VAL A 1 81 ? 6.153 15.099 -3.998 1.00 95.81 81 VAL A O 1
ATOM 599 N N . ARG A 1 82 ? 5.241 16.352 -5.615 1.00 96.81 82 ARG A N 1
ATOM 600 C CA . ARG A 1 82 ? 6.512 16.887 -6.124 1.00 96.81 82 ARG A CA 1
ATOM 601 C C . ARG A 1 82 ? 6.977 18.145 -5.384 1.00 96.81 82 ARG A C 1
ATOM 603 O O . ARG A 1 82 ? 8.151 18.492 -5.483 1.00 96.81 82 ARG A O 1
ATOM 610 N N . ASP A 1 83 ? 6.093 18.798 -4.632 1.00 96.38 83 ASP A N 1
ATOM 611 C CA . ASP A 1 83 ? 6.389 20.031 -3.900 1.00 96.38 83 ASP A CA 1
ATOM 612 C C . ASP A 1 83 ? 7.266 19.757 -2.655 1.00 96.38 83 ASP A C 1
ATOM 614 O O . ASP A 1 83 ? 6.830 19.031 -1.750 1.00 96.38 83 ASP A O 1
ATOM 618 N N . PRO A 1 84 ? 8.468 20.364 -2.559 1.00 95.50 84 PRO A N 1
ATOM 619 C CA . PRO A 1 84 ? 9.355 20.246 -1.403 1.00 95.50 84 PRO A CA 1
ATOM 620 C C . PRO A 1 84 ? 8.714 20.588 -0.053 1.00 95.50 84 PRO A C 1
ATOM 622 O O . PRO A 1 84 ? 9.123 20.038 0.971 1.00 95.50 84 PRO A O 1
ATOM 625 N N . ALA A 1 85 ? 7.688 21.445 -0.015 1.00 94.38 85 ALA A N 1
ATOM 626 C CA . ALA A 1 85 ? 6.973 21.769 1.220 1.00 94.38 85 ALA A CA 1
ATOM 627 C C . ALA A 1 85 ? 6.317 20.528 1.860 1.00 94.38 85 ALA A C 1
ATOM 629 O O . ALA A 1 85 ? 6.172 20.437 3.087 1.00 94.38 85 ALA A O 1
ATOM 630 N N . ASN A 1 86 ? 5.974 19.533 1.039 1.00 96.25 86 ASN A N 1
ATOM 631 C CA . ASN A 1 86 ? 5.331 18.296 1.464 1.00 96.25 86 ASN A CA 1
ATOM 632 C C . ASN A 1 86 ? 6.336 17.202 1.860 1.00 96.25 86 ASN A C 1
ATOM 634 O O . ASN A 1 86 ? 5.921 16.139 2.326 1.00 96.25 86 ASN A O 1
ATOM 638 N N . HIS A 1 87 ? 7.642 17.444 1.716 1.00 96.50 87 HIS A N 1
ATOM 639 C CA . HIS A 1 87 ? 8.694 16.475 2.033 1.00 96.50 87 HIS A CA 1
ATOM 640 C C . HIS A 1 87 ? 9.200 16.684 3.455 1.00 96.50 87 HIS A C 1
ATOM 642 O O . HIS A 1 87 ? 9.261 17.821 3.920 1.00 96.50 87 HIS A O 1
ATOM 648 N N . TYR A 1 88 ? 9.547 15.600 4.151 1.00 95.69 88 TYR A N 1
ATOM 649 C CA . TYR A 1 88 ? 10.249 15.680 5.442 1.00 95.69 88 TYR A CA 1
ATOM 650 C C . TYR A 1 88 ? 11.728 15.320 5.343 1.00 95.69 88 TYR A C 1
ATOM 652 O O . TYR A 1 88 ? 12.499 15.656 6.235 1.00 95.69 88 TYR A O 1
ATOM 660 N N . THR A 1 89 ? 12.135 14.630 4.279 1.00 94.88 89 THR A N 1
ATOM 661 C CA . THR A 1 89 ? 13.540 14.328 4.024 1.00 94.88 89 THR A CA 1
ATOM 662 C C . THR A 1 89 ? 13.787 14.068 2.541 1.00 94.88 89 THR A C 1
ATOM 664 O O . THR A 1 89 ? 12.869 13.768 1.771 1.00 94.88 89 THR A O 1
ATOM 667 N N . SER A 1 90 ? 15.049 14.203 2.152 1.00 94.81 90 SER A N 1
ATOM 668 C CA . SER A 1 90 ? 15.580 13.904 0.827 1.00 94.81 90 SER A CA 1
ATOM 669 C C . SER A 1 90 ? 16.824 13.047 0.992 1.00 94.81 90 SER A C 1
ATOM 671 O O . SER A 1 90 ? 17.623 13.302 1.890 1.00 94.81 90 SER A O 1
ATOM 673 N N . MET A 1 91 ? 17.015 12.063 0.122 1.00 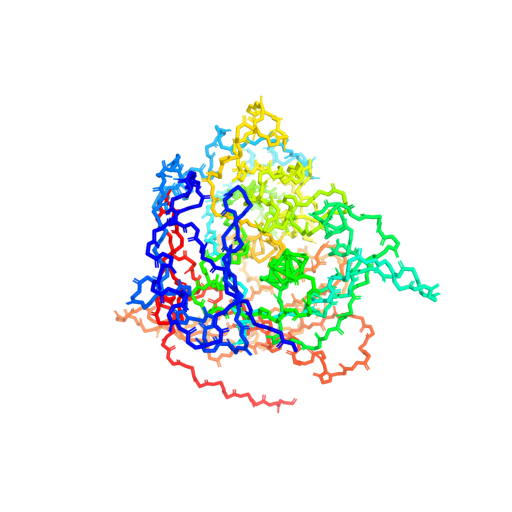94.12 91 MET A N 1
ATOM 674 C CA . MET A 1 91 ? 18.200 11.209 0.161 1.00 94.12 91 MET A CA 1
ATOM 675 C C . MET A 1 91 ? 18.643 10.785 -1.233 1.00 94.12 91 MET A C 1
ATOM 677 O O . MET A 1 91 ? 17.903 10.933 -2.211 1.00 94.12 91 MET A O 1
ATOM 681 N N . VAL A 1 92 ? 19.866 10.272 -1.291 1.00 94.56 92 VAL A N 1
ATOM 682 C CA . VAL A 1 92 ? 20.466 9.648 -2.466 1.00 94.56 92 VAL A CA 1
ATOM 683 C C . VAL A 1 92 ? 20.734 8.195 -2.095 1.00 94.56 92 VAL A C 1
ATOM 685 O O . VAL A 1 92 ? 21.445 7.940 -1.128 1.00 94.56 92 VAL A O 1
ATOM 688 N N . GLU A 1 93 ? 20.096 7.266 -2.801 1.00 93.19 93 GLU A N 1
ATOM 689 C CA . GLU A 1 93 ? 20.265 5.822 -2.598 1.00 93.19 93 GLU A CA 1
ATOM 690 C C . GLU A 1 93 ? 21.485 5.306 -3.367 1.00 93.19 93 GLU A C 1
ATOM 692 O O . GLU A 1 93 ? 22.283 4.548 -2.824 1.00 93.19 93 GLU A O 1
ATOM 697 N N . ILE A 1 94 ? 21.640 5.758 -4.616 1.00 95.50 94 ILE A N 1
ATOM 698 C CA . ILE A 1 94 ? 22.786 5.465 -5.483 1.00 95.50 94 ILE A CA 1
ATOM 699 C C . ILE A 1 94 ? 23.241 6.778 -6.115 1.00 95.50 94 ILE A C 1
ATOM 701 O O . ILE A 1 94 ? 22.409 7.552 -6.595 1.00 95.50 94 ILE A O 1
ATOM 705 N N . ASP A 1 95 ? 24.549 7.028 -6.109 1.00 96.00 95 ASP A N 1
ATOM 706 C CA . ASP A 1 95 ? 25.152 8.238 -6.670 1.00 96.00 95 ASP A CA 1
ATOM 707 C C . ASP A 1 95 ? 26.339 7.906 -7.573 1.00 96.00 95 ASP A C 1
ATOM 709 O O . ASP A 1 95 ? 27.496 8.185 -7.255 1.00 96.00 95 ASP A O 1
ATOM 713 N N . GLU A 1 96 ? 26.062 7.282 -8.713 1.00 96.31 96 GLU A N 1
ATOM 714 C CA . GLU A 1 96 ? 27.061 7.191 -9.770 1.00 96.31 96 GLU A CA 1
ATOM 715 C C . GLU A 1 96 ? 27.073 8.520 -10.540 1.00 96.31 96 GLU A C 1
ATOM 717 O O . GLU A 1 96 ? 26.057 9.214 -10.651 1.00 96.31 96 GLU A O 1
ATOM 722 N N . ASN A 1 97 ? 28.247 8.932 -11.023 1.00 90.25 97 ASN A N 1
ATOM 723 C CA . ASN A 1 97 ? 28.477 10.266 -11.586 1.00 90.25 97 ASN A CA 1
ATOM 724 C C . ASN A 1 97 ? 27.850 10.425 -12.990 1.00 90.25 97 ASN A C 1
ATOM 726 O O . ASN A 1 97 ? 28.557 10.526 -13.991 1.00 90.25 97 ASN A O 1
ATOM 730 N N . VAL A 1 98 ? 26.516 10.426 -13.061 1.00 96.94 98 VAL A N 1
ATOM 731 C CA . VAL A 1 98 ? 25.735 10.424 -14.309 1.00 96.94 98 VAL A CA 1
ATOM 732 C C . VAL A 1 98 ? 25.569 11.806 -14.939 1.00 96.94 98 VAL A C 1
ATOM 734 O O . VAL A 1 98 ? 25.340 11.895 -16.142 1.00 96.94 98 VAL A O 1
ATOM 737 N N . ASP A 1 99 ? 25.692 12.895 -14.170 1.00 95.50 99 ASP A N 1
ATOM 738 C CA . ASP A 1 99 ? 25.428 14.252 -14.678 1.00 95.50 99 ASP A CA 1
ATOM 739 C C . ASP A 1 99 ? 26.330 14.647 -15.860 1.00 95.50 99 ASP A C 1
ATOM 741 O O . ASP A 1 99 ? 25.799 15.174 -16.842 1.00 95.50 99 ASP A O 1
ATOM 745 N N . PRO A 1 100 ? 27.655 14.380 -15.844 1.00 96.94 100 PRO A N 1
ATOM 746 C CA . PRO A 1 100 ? 28.506 14.667 -16.996 1.00 96.94 100 PRO A CA 1
ATOM 747 C C . PRO A 1 100 ? 28.131 13.841 -18.231 1.00 96.94 100 PRO A C 1
ATOM 749 O O . PRO A 1 100 ? 28.194 14.360 -19.343 1.00 96.94 100 PRO A O 1
ATOM 752 N N . ILE A 1 101 ? 27.702 12.586 -18.044 1.00 97.19 101 ILE A N 1
ATOM 753 C CA . ILE A 1 101 ? 27.266 11.709 -19.143 1.00 97.19 101 ILE A CA 1
ATOM 754 C C . ILE A 1 101 ? 25.980 12.265 -19.761 1.00 97.19 101 ILE A C 1
ATOM 756 O O . ILE A 1 101 ? 25.903 12.449 -20.971 1.00 97.19 101 ILE A O 1
ATOM 760 N N . LEU A 1 102 ? 24.997 12.620 -18.928 1.00 97.06 102 LEU A N 1
ATOM 761 C CA . LEU A 1 102 ? 23.746 13.238 -19.372 1.00 97.06 102 LEU A CA 1
ATOM 762 C C . LEU A 1 102 ? 23.976 14.585 -20.074 1.00 97.06 102 LEU A C 1
ATOM 764 O O . LEU A 1 102 ? 23.221 14.929 -20.974 1.00 97.06 102 LEU A O 1
ATOM 768 N N . ALA A 1 103 ? 24.973 15.371 -19.661 1.00 96.44 103 ALA A N 1
ATOM 769 C CA . ALA A 1 103 ? 25.274 16.661 -20.282 1.00 96.44 103 ALA A CA 1
ATOM 770 C C . ALA A 1 103 ? 26.011 16.533 -21.627 1.00 96.44 103 ALA A C 1
ATOM 772 O O . ALA A 1 103 ? 25.879 17.417 -22.470 1.00 96.44 103 ALA A O 1
ATOM 773 N N . GLY A 1 104 ? 26.801 15.469 -21.806 1.00 96.38 104 GLY A N 1
ATOM 774 C CA . GLY A 1 104 ? 27.612 15.237 -23.003 1.00 96.38 104 GLY A CA 1
ATOM 775 C C . GLY A 1 104 ? 26.994 14.301 -24.044 1.00 96.38 104 GLY A C 1
ATOM 776 O O . GLY A 1 104 ? 27.552 14.180 -25.128 1.00 96.38 104 GLY A O 1
ATOM 777 N N . ALA A 1 105 ? 25.890 13.619 -23.730 1.00 96.00 105 ALA A N 1
ATOM 778 C CA . ALA A 1 105 ? 25.256 12.671 -24.639 1.00 96.00 105 ALA A CA 1
ATOM 779 C C . ALA A 1 105 ? 24.451 13.365 -25.748 1.00 96.00 105 ALA A C 1
ATOM 781 O O . ALA A 1 105 ? 23.679 14.288 -25.489 1.00 96.00 105 ALA A O 1
ATOM 782 N N . ASP A 1 106 ? 24.548 12.838 -26.971 1.00 90.44 106 ASP A N 1
ATOM 783 C CA . ASP A 1 106 ? 23.805 13.344 -28.133 1.00 90.44 106 ASP A CA 1
ATOM 784 C C . ASP A 1 106 ? 22.288 13.133 -28.008 1.00 90.44 106 ASP A C 1
ATOM 786 O O . ASP A 1 106 ? 21.492 13.858 -28.610 1.00 90.44 106 ASP A O 1
ATOM 790 N N . LYS A 1 107 ? 21.868 12.130 -27.226 1.00 96.12 107 LYS A N 1
ATOM 791 C CA . LYS A 1 107 ? 20.462 11.779 -27.038 1.00 96.12 107 LYS A CA 1
ATOM 792 C C . LYS A 1 107 ? 20.131 11.543 -25.573 1.00 96.12 107 LYS A C 1
ATOM 794 O O . LYS A 1 107 ? 20.593 10.583 -24.962 1.00 96.12 107 LYS A O 1
ATOM 799 N N . VAL A 1 108 ? 19.264 12.403 -25.045 1.00 97.88 108 VAL A N 1
ATOM 800 C CA . VAL A 1 108 ? 18.766 12.356 -23.668 1.00 97.88 108 VAL A CA 1
ATOM 801 C C . VAL A 1 108 ? 17.249 12.410 -23.687 1.00 97.88 108 VAL A C 1
ATOM 803 O O . VAL A 1 108 ? 16.664 13.268 -24.349 1.00 97.88 108 VAL A O 1
ATOM 806 N N . LEU A 1 109 ? 16.613 11.508 -22.947 1.00 98.25 109 LEU A N 1
ATOM 807 C CA . LEU A 1 109 ? 15.171 11.501 -22.732 1.00 98.25 109 LEU A CA 1
ATOM 808 C C . LEU A 1 109 ? 14.856 11.850 -21.280 1.00 98.25 109 LEU A C 1
ATOM 810 O O . LEU A 1 109 ? 15.667 11.633 -20.373 1.00 98.25 109 LEU A O 1
ATOM 814 N N . SER A 1 110 ? 13.659 12.385 -21.064 1.00 98.19 110 SER A N 1
ATOM 815 C CA . SER A 1 110 ? 13.097 12.597 -19.738 1.00 98.19 110 SER A CA 1
ATOM 816 C C . SER A 1 110 ? 11.602 12.312 -19.735 1.00 98.19 110 SER A C 1
ATOM 818 O O . SER A 1 110 ? 10.888 12.720 -20.650 1.00 98.19 110 SER A O 1
ATOM 820 N N . SER A 1 111 ? 11.144 11.648 -18.676 1.00 97.88 111 SER A N 1
ATOM 821 C CA . SER A 1 111 ? 9.747 11.235 -18.524 1.00 97.88 111 SER A CA 1
ATOM 822 C C . SER A 1 111 ? 9.304 11.364 -17.074 1.00 97.88 111 SER A C 1
ATOM 824 O O . SER A 1 111 ? 10.114 11.361 -16.143 1.00 97.88 111 SER A O 1
ATOM 826 N N . GLN A 1 112 ? 8.000 11.526 -16.869 1.00 96.75 112 GLN A N 1
ATOM 827 C CA . GLN A 1 112 ? 7.408 11.587 -15.540 1.00 96.75 112 GLN A CA 1
ATOM 828 C C . GLN A 1 112 ? 6.282 10.574 -15.426 1.00 96.75 112 GLN A C 1
ATOM 830 O O . GLN A 1 112 ? 5.431 10.488 -16.305 1.00 96.75 112 GLN A O 1
ATOM 835 N N . TYR A 1 113 ? 6.238 9.880 -14.293 1.00 97.00 113 TYR A N 1
ATOM 836 C CA . TYR A 1 113 ? 5.213 8.880 -14.005 1.00 97.00 113 TYR A CA 1
ATOM 837 C C . TYR A 1 113 ? 4.512 9.210 -12.692 1.00 97.00 113 TYR A C 1
ATOM 839 O O . TYR A 1 113 ? 5.045 9.928 -11.836 1.00 97.00 113 TYR A O 1
ATOM 847 N N . PHE A 1 114 ? 3.294 8.706 -12.539 1.00 95.56 114 PHE A N 1
ATOM 848 C CA . PHE A 1 114 ? 2.510 8.837 -11.321 1.00 95.56 114 PHE A CA 1
ATOM 849 C C . PHE A 1 114 ? 1.657 7.588 -11.121 1.00 95.56 114 PHE A C 1
ATOM 851 O O . PHE A 1 114 ? 0.960 7.172 -12.043 1.00 95.56 114 PHE A O 1
ATOM 858 N N . SER A 1 115 ? 1.675 7.046 -9.906 1.00 93.44 115 SER A N 1
ATOM 859 C CA . SER A 1 115 ? 0.776 5.976 -9.478 1.00 93.44 115 SER A CA 1
ATOM 860 C C . SER A 1 115 ? -0.110 6.468 -8.337 1.00 93.44 115 SER A C 1
ATOM 862 O O . SER A 1 115 ? 0.400 7.076 -7.387 1.00 93.44 115 SER A O 1
ATOM 864 N N . PRO A 1 116 ? -1.425 6.196 -8.381 1.00 94.25 116 PRO A N 1
ATOM 865 C CA . PRO A 1 116 ? -2.343 6.629 -7.341 1.00 94.25 116 PRO A CA 1
ATOM 866 C C . PRO A 1 116 ? -2.251 5.759 -6.079 1.00 94.25 116 PRO A C 1
ATOM 868 O O . PRO A 1 116 ? -1.518 4.768 -6.012 1.00 94.25 116 PRO A O 1
ATOM 871 N N . PHE A 1 117 ? -3.043 6.119 -5.067 1.00 95.81 117 PHE A N 1
ATOM 872 C CA . PHE A 1 117 ? -3.287 5.237 -3.931 1.00 95.81 117 PHE A CA 1
ATOM 873 C C . PHE A 1 117 ? -4.043 3.982 -4.373 1.00 95.81 117 PHE A C 1
ATOM 875 O O . PHE A 1 117 ? -5.019 4.065 -5.123 1.00 95.81 117 PHE A O 1
ATOM 882 N N . HIS A 1 118 ? -3.625 2.841 -3.836 1.00 94.75 118 HIS A N 1
ATOM 883 C CA . HIS A 1 118 ? -4.244 1.539 -4.071 1.00 94.75 118 HIS A CA 1
ATOM 884 C C . HIS A 1 118 ? -4.679 0.919 -2.746 1.00 94.75 118 HIS A C 1
ATOM 886 O O . HIS A 1 118 ? -4.016 1.100 -1.725 1.00 94.75 118 HIS A O 1
ATOM 892 N N . MET A 1 119 ? -5.776 0.173 -2.762 1.00 94.19 119 MET A N 1
ATOM 893 C CA . MET A 1 119 ? -6.247 -0.577 -1.598 1.00 94.19 119 MET A CA 1
ATOM 894 C C . MET A 1 119 ? -5.777 -2.026 -1.635 1.00 94.19 119 MET A C 1
ATOM 896 O O . MET A 1 119 ? -5.442 -2.544 -2.698 1.00 94.19 119 MET A O 1
ATOM 900 N N . HIS A 1 120 ? -5.787 -2.699 -0.484 1.00 94.81 120 HIS A N 1
ATOM 901 C CA . HIS A 1 120 ? -5.546 -4.140 -0.431 1.00 94.81 120 HIS A CA 1
ATOM 902 C C . HIS A 1 120 ? -6.749 -4.923 -0.941 1.00 94.81 120 HIS A C 1
ATOM 904 O O . HIS A 1 120 ? -6.557 -5.992 -1.515 1.00 94.81 120 HIS A O 1
ATOM 910 N N . ALA A 1 121 ? -7.967 -4.396 -0.740 1.00 90.19 121 ALA A N 1
ATOM 911 C CA . ALA A 1 121 ? -9.197 -4.971 -1.284 1.00 90.19 121 ALA A CA 1
ATOM 912 C C . ALA A 1 121 ? -9.355 -6.468 -0.923 1.00 90.19 121 ALA A C 1
ATOM 914 O O . ALA A 1 121 ? -9.682 -7.313 -1.754 1.00 90.19 121 ALA A O 1
ATOM 915 N N . GLY A 1 122 ? -9.125 -6.826 0.348 1.00 88.94 122 GLY A N 1
ATOM 916 C CA . GLY A 1 122 ? -9.329 -8.202 0.820 1.00 88.94 122 GLY A CA 1
ATOM 917 C C . GLY A 1 122 ? -10.754 -8.692 0.525 1.00 88.94 122 GLY A C 1
ATOM 918 O O . GLY A 1 122 ? -11.714 -7.931 0.676 1.00 88.94 122 GLY A O 1
ATOM 919 N N . MET A 1 123 ? -10.921 -9.952 0.104 1.00 89.62 123 MET A N 1
ATOM 920 C CA . MET A 1 123 ? -12.236 -10.479 -0.310 1.00 89.62 123 MET A CA 1
ATOM 921 C C . MET A 1 123 ? -13.259 -10.472 0.833 1.00 89.62 123 MET A C 1
ATOM 923 O O . MET A 1 123 ? -14.411 -10.071 0.652 1.00 89.62 123 MET A O 1
ATOM 927 N N . GLY A 1 124 ? -12.828 -10.852 2.034 1.00 90.44 124 GLY A N 1
ATOM 928 C CA . GLY A 1 124 ? -13.553 -10.626 3.279 1.00 90.44 124 GLY A CA 1
ATOM 929 C C . GLY A 1 124 ? -13.103 -9.330 3.945 1.00 90.44 124 GLY A C 1
ATOM 930 O O . GLY A 1 124 ? -11.969 -8.891 3.773 1.00 90.44 124 GLY A O 1
ATOM 931 N N . ALA A 1 125 ? -14.009 -8.714 4.701 1.00 92.75 125 ALA A N 1
ATOM 932 C CA . ALA A 1 125 ? -13.647 -7.609 5.581 1.00 92.75 125 ALA A CA 1
ATOM 933 C C . ALA A 1 125 ? -12.928 -8.136 6.829 1.00 92.75 125 ALA A C 1
ATOM 935 O O . ALA A 1 125 ? -13.198 -9.252 7.290 1.00 92.75 125 ALA A O 1
ATOM 936 N N . SER A 1 126 ? -12.061 -7.307 7.394 1.00 96.31 126 SER A N 1
ATOM 937 C CA . SER A 1 126 ? -11.272 -7.620 8.576 1.00 96.31 126 SER A CA 1
ATOM 938 C C . SER A 1 126 ? -12.165 -8.018 9.752 1.00 96.31 126 SER A C 1
ATOM 940 O O . SER A 1 126 ? -13.220 -7.425 10.007 1.00 96.31 126 SER A O 1
ATOM 942 N N . SER A 1 127 ? -11.753 -9.056 10.482 1.00 96.81 127 SER A N 1
ATOM 943 C CA . SER A 1 127 ? -12.438 -9.523 11.684 1.00 96.81 127 SER A CA 1
ATOM 944 C C . SER A 1 127 ? -11.434 -9.972 12.731 1.00 96.81 127 SER A C 1
ATOM 946 O O . SER A 1 127 ? -10.399 -10.553 12.410 1.00 96.81 127 SER A O 1
ATOM 948 N N . ALA A 1 128 ? -11.771 -9.720 13.990 1.00 98.31 128 ALA A N 1
ATOM 949 C CA . ALA A 1 128 ? -10.997 -10.162 15.130 1.00 98.31 128 ALA A CA 1
ATOM 950 C C . ALA A 1 128 ? -11.906 -10.476 16.319 1.00 98.31 128 ALA A C 1
ATOM 952 O O . ALA A 1 128 ? -13.029 -9.970 16.432 1.00 98.31 128 ALA A O 1
ATOM 953 N N . VAL A 1 129 ? -11.397 -11.294 17.231 1.00 98.81 129 VAL A N 1
ATOM 954 C CA . VAL A 1 129 ? -11.986 -11.516 18.554 1.00 98.81 129 VAL A CA 1
ATOM 955 C C . VAL A 1 129 ? -10.942 -11.130 19.585 1.00 98.81 129 VAL A C 1
ATOM 957 O O . VAL A 1 129 ? -9.786 -11.508 19.442 1.00 98.81 129 VAL A O 1
ATOM 960 N N . ALA A 1 130 ? -11.336 -10.412 20.628 1.00 98.94 130 ALA A N 1
ATOM 961 C CA . ALA A 1 130 ? -10.484 -10.179 21.784 1.00 98.94 130 ALA A CA 1
ATOM 962 C C . ALA A 1 130 ? -11.197 -10.625 23.059 1.00 98.94 130 ALA A C 1
ATOM 964 O O . ALA A 1 130 ? -12.393 -10.384 23.203 1.00 98.94 130 ALA A O 1
ATOM 965 N N . ASP A 1 131 ? -10.458 -11.262 23.961 1.00 98.81 131 ASP A N 1
ATOM 966 C CA . ASP A 1 131 ? -10.825 -11.547 25.347 1.00 98.81 131 ASP A CA 1
ATOM 967 C C . ASP A 1 131 ? -9.831 -10.823 26.257 1.00 98.81 131 ASP A C 1
ATOM 969 O O . ASP A 1 131 ? -8.705 -11.287 26.452 1.00 98.81 131 ASP A O 1
ATOM 973 N N . VAL A 1 132 ? -10.225 -9.650 26.754 1.00 98.75 132 VAL A N 1
ATOM 974 C CA . VAL A 1 132 ? -9.455 -8.855 27.713 1.00 98.75 132 VAL A CA 1
ATOM 975 C C . VAL A 1 132 ? -10.106 -8.982 29.084 1.00 98.75 132 VAL A C 1
ATOM 977 O O . VAL A 1 132 ? -11.196 -8.464 29.336 1.00 98.75 132 VAL A O 1
ATOM 980 N N . ARG A 1 133 ? -9.425 -9.699 29.975 1.00 97.25 133 ARG A N 1
ATOM 981 C CA . ARG A 1 133 ? -9.900 -10.033 31.318 1.00 97.25 133 ARG A CA 1
ATOM 982 C C . ARG A 1 133 ? -9.562 -8.925 32.312 1.00 97.25 133 ARG A C 1
ATOM 984 O O . ARG A 1 133 ? -8.591 -8.188 32.150 1.00 97.25 133 ARG A O 1
ATOM 991 N N . GLN A 1 134 ? -10.342 -8.840 33.388 1.00 95.94 134 GLN A N 1
ATOM 992 C CA . GLN A 1 134 ? -10.102 -7.877 34.473 1.00 95.94 134 GLN A CA 1
ATOM 993 C C . GLN A 1 134 ? -8.811 -8.169 35.252 1.00 95.94 134 GLN A C 1
ATOM 995 O O . GLN A 1 134 ? -8.170 -7.249 35.747 1.00 95.94 134 GLN A O 1
ATOM 1000 N N . ALA A 1 135 ? -8.410 -9.439 35.320 1.00 96.19 135 ALA A N 1
ATOM 1001 C CA . ALA A 1 135 ? -7.157 -9.876 35.919 1.00 96.19 135 ALA A CA 1
ATOM 1002 C C . ALA A 1 135 ? -6.446 -10.871 34.987 1.00 96.19 135 ALA A C 1
ATOM 1004 O O . ALA A 1 135 ? -7.124 -11.553 34.207 1.00 96.19 135 ALA A O 1
ATOM 1005 N N . PRO A 1 136 ? -5.106 -10.968 35.059 1.00 97.19 136 PRO A N 1
ATOM 1006 C CA . PRO A 1 136 ? -4.362 -12.007 34.367 1.00 97.19 136 PRO A CA 1
ATOM 1007 C C . PRO A 1 136 ? -4.847 -13.402 34.754 1.00 97.19 136 PRO A C 1
ATOM 1009 O O . PRO A 1 136 ? -5.236 -13.659 35.893 1.00 97.19 136 PRO A O 1
ATOM 1012 N N . ASP A 1 137 ? -4.790 -14.310 33.793 1.00 96.50 137 ASP A N 1
ATOM 1013 C CA . ASP A 1 137 ? -4.932 -15.735 34.029 1.00 96.50 137 ASP A CA 1
ATOM 1014 C C . ASP A 1 137 ? -3.868 -16.208 35.042 1.00 96.50 137 ASP A C 1
ATOM 1016 O O . ASP A 1 137 ? -2.683 -15.931 34.840 1.00 96.50 137 ASP A O 1
ATOM 1020 N N . PRO A 1 138 ? -4.257 -16.883 36.138 1.00 96.50 138 PRO A N 1
ATOM 1021 C CA . PRO A 1 138 ? -3.333 -17.208 37.223 1.00 96.50 138 PRO A CA 1
ATOM 1022 C C . PRO A 1 138 ? -2.278 -18.252 36.836 1.00 96.50 138 PRO A C 1
ATOM 1024 O O . PRO A 1 138 ? -1.238 -18.320 37.484 1.00 96.50 138 PRO A O 1
ATOM 1027 N N . GLU A 1 139 ? -2.524 -19.054 35.797 1.00 96.50 139 GLU A N 1
ATOM 1028 C CA . GLU A 1 139 ? -1.593 -20.092 35.345 1.00 96.50 139 GLU A CA 1
ATOM 1029 C C . GLU A 1 139 ? -0.649 -19.565 34.265 1.00 96.50 139 GLU A C 1
ATOM 1031 O O . GLU A 1 139 ? 0.553 -19.821 34.289 1.00 96.50 139 GLU A O 1
ATOM 1036 N N . THR A 1 140 ? -1.190 -18.813 33.306 1.00 97.12 140 THR A N 1
ATOM 1037 C CA . THR A 1 140 ? -0.443 -18.374 32.119 1.00 97.12 140 THR A CA 1
ATOM 1038 C C . THR A 1 140 ? 0.078 -16.941 32.211 1.00 97.12 140 THR A C 1
ATOM 1040 O O . THR A 1 140 ? 0.923 -16.549 31.409 1.00 97.12 140 THR A O 1
ATOM 1043 N N . GLY A 1 141 ? -0.436 -16.129 33.142 1.00 97.81 141 GLY A N 1
ATOM 1044 C CA . GLY A 1 141 ? -0.147 -14.695 33.241 1.00 97.81 141 GLY A CA 1
ATOM 1045 C C . GLY A 1 141 ? -0.754 -13.847 32.114 1.00 97.81 141 GLY A C 1
ATOM 1046 O O . GLY A 1 141 ? -0.527 -12.638 32.061 1.00 97.81 141 GLY A O 1
ATOM 1047 N N . ILE A 1 142 ? -1.530 -14.450 31.205 1.00 98.50 142 ILE A N 1
ATOM 1048 C CA . ILE A 1 142 ? -2.152 -13.758 30.073 1.00 98.50 142 ILE A CA 1
ATOM 1049 C C . ILE A 1 142 ? -3.424 -13.050 30.529 1.00 98.50 142 ILE A C 1
ATOM 1051 O O . ILE A 1 142 ? -4.330 -13.665 31.083 1.00 98.50 142 ILE A O 1
ATOM 1055 N N . GLN A 1 143 ? -3.527 -11.757 30.242 1.00 98.69 143 GLN A N 1
ATOM 1056 C CA . GLN A 1 143 ? -4.720 -10.959 30.527 1.00 98.69 143 GLN A CA 1
ATOM 1057 C C . GLN A 1 143 ? -5.525 -10.635 29.266 1.00 98.69 143 GLN A C 1
ATOM 1059 O O . GLN A 1 143 ? -6.745 -10.506 29.338 1.00 98.69 143 GLN A O 1
ATOM 1064 N N . ALA A 1 144 ? -4.863 -10.527 28.112 1.00 98.81 144 ALA A N 1
ATOM 1065 C CA . ALA A 1 144 ? -5.504 -10.254 26.833 1.00 98.81 144 ALA A CA 1
ATOM 1066 C C . ALA A 1 144 ? -5.139 -11.330 25.807 1.00 98.81 144 ALA A C 1
ATOM 1068 O O . ALA A 1 144 ? -3.963 -11.510 25.488 1.00 98.81 144 ALA A O 1
ATOM 1069 N N . THR A 1 145 ? -6.145 -12.014 25.261 1.00 98.88 145 THR A N 1
ATOM 1070 C CA . THR A 1 145 ? -5.984 -12.900 24.099 1.00 98.88 145 THR A CA 1
ATOM 1071 C C . THR A 1 145 ? -6.739 -12.335 22.905 1.00 98.88 145 THR A C 1
ATOM 1073 O O . THR A 1 145 ? -7.914 -11.996 23.022 1.00 98.88 145 THR A O 1
ATOM 1076 N N . ILE A 1 146 ? -6.074 -12.233 21.756 1.00 98.88 146 ILE A N 1
ATOM 1077 C CA . ILE A 1 146 ? -6.636 -11.687 20.521 1.00 98.88 146 ILE A CA 1
ATOM 1078 C C . ILE A 1 146 ? -6.476 -12.713 19.401 1.00 98.88 146 ILE A C 1
ATOM 1080 O O . ILE A 1 146 ? -5.371 -13.180 19.152 1.00 98.88 146 ILE A O 1
ATOM 1084 N N . TRP A 1 147 ? -7.561 -13.033 18.703 1.00 98.75 147 TRP A N 1
ATOM 1085 C CA . TRP A 1 147 ? -7.564 -13.833 17.480 1.00 98.75 147 TRP A CA 1
ATOM 1086 C C . TRP A 1 147 ? -7.694 -12.896 16.286 1.00 98.75 147 TRP A C 1
ATOM 1088 O O . TRP A 1 147 ? -8.676 -12.154 16.198 1.00 98.75 147 TRP A O 1
ATOM 1098 N N . SER A 1 148 ? -6.706 -12.907 15.393 1.00 97.81 148 SER A N 1
ATOM 1099 C CA . SER A 1 148 ? -6.632 -11.984 14.256 1.00 97.81 148 SER A CA 1
ATOM 1100 C C . SER A 1 148 ? -6.032 -12.646 13.016 1.00 97.81 148 SER A C 1
ATOM 1102 O O . SER A 1 148 ? -5.162 -13.508 13.123 1.00 97.81 148 SER A O 1
ATOM 1104 N N . GLY A 1 149 ? -6.462 -12.177 11.843 1.00 95.50 149 GLY A N 1
ATOM 1105 C CA . GLY A 1 149 ? -5.856 -12.481 10.544 1.00 95.50 149 GLY A CA 1
ATOM 1106 C C . GLY A 1 149 ? -4.570 -11.709 10.237 1.00 95.50 149 GLY A C 1
ATOM 1107 O O . GLY A 1 149 ? -4.172 -11.647 9.076 1.00 95.50 149 GLY A O 1
ATOM 1108 N N . THR A 1 150 ? -3.959 -11.069 11.240 1.00 95.50 150 THR A N 1
ATOM 1109 C CA . THR A 1 150 ? -2.717 -10.297 11.095 1.00 95.50 150 THR A CA 1
ATOM 1110 C C . THR A 1 150 ? -1.586 -11.112 10.464 1.00 95.50 150 THR A C 1
ATOM 1112 O O . THR A 1 150 ? -1.442 -12.306 10.720 1.00 95.50 150 THR A O 1
ATOM 1115 N N . GLN A 1 151 ? -0.741 -10.448 9.675 1.00 93.56 151 GLN A N 1
ATOM 1116 C CA . GLN A 1 151 ? 0.490 -11.051 9.161 1.00 93.56 151 GLN A CA 1
ATOM 1117 C C . GLN A 1 151 ? 1.599 -11.147 10.214 1.00 93.56 151 GLN A C 1
ATOM 1119 O O . GLN A 1 151 ? 2.508 -11.957 10.055 1.00 93.56 151 GLN A O 1
ATOM 1124 N N . ASP A 1 152 ? 1.558 -10.312 11.256 1.00 95.38 152 ASP A N 1
ATOM 1125 C CA . ASP A 1 152 ? 2.623 -10.221 12.253 1.00 95.38 152 ASP A CA 1
ATOM 1126 C C . ASP A 1 152 ? 2.034 -10.159 13.665 1.00 95.38 152 ASP A C 1
ATOM 1128 O O . ASP A 1 152 ? 1.791 -9.101 14.254 1.00 95.38 152 ASP A O 1
ATOM 1132 N N . VAL A 1 153 ? 1.830 -11.349 14.232 1.00 97.06 153 VAL A N 1
ATOM 1133 C CA . VAL A 1 153 ? 1.286 -11.513 15.583 1.00 97.06 153 VAL A CA 1
ATOM 1134 C C . VAL A 1 153 ? 2.163 -10.866 16.656 1.00 97.06 153 VAL A C 1
ATOM 1136 O O . VAL A 1 153 ? 1.648 -10.443 17.692 1.00 97.06 153 VAL A O 1
ATOM 1139 N N . ASN A 1 154 ? 3.480 -10.777 16.440 1.00 97.25 154 ASN A N 1
ATOM 1140 C CA . ASN A 1 154 ? 4.388 -10.248 17.446 1.00 97.25 154 ASN A CA 1
ATOM 1141 C C . ASN A 1 154 ? 4.356 -8.719 17.471 1.00 97.25 154 ASN A C 1
ATOM 1143 O O . ASN A 1 154 ? 4.233 -8.131 18.551 1.00 97.25 154 ASN A O 1
ATOM 1147 N N . ALA A 1 155 ? 4.418 -8.090 16.297 1.00 96.94 155 ALA A N 1
ATOM 1148 C CA . ALA A 1 155 ? 4.296 -6.645 16.160 1.00 96.94 155 ALA A CA 1
ATOM 1149 C C . ALA A 1 155 ? 2.934 -6.150 16.667 1.00 96.94 155 ALA A C 1
ATOM 1151 O O . ALA A 1 155 ? 2.880 -5.218 17.476 1.00 96.94 155 ALA A O 1
ATOM 1152 N N . LEU A 1 156 ? 1.842 -6.833 16.292 1.00 98.31 156 LEU A N 1
ATOM 1153 C CA . LEU A 1 156 ? 0.502 -6.500 16.775 1.00 98.31 156 LEU A CA 1
ATOM 1154 C C . LEU A 1 156 ? 0.408 -6.599 18.304 1.00 98.31 156 LEU A C 1
ATOM 1156 O O . LEU A 1 156 ? -0.075 -5.672 18.954 1.00 98.31 156 LEU A O 1
ATOM 1160 N N . ALA A 1 157 ? 0.912 -7.682 18.907 1.00 98.62 157 ALA A N 1
ATOM 1161 C CA . ALA A 1 157 ? 0.922 -7.832 20.364 1.00 98.62 157 ALA A CA 1
ATOM 1162 C C . ALA A 1 157 ? 1.737 -6.722 21.056 1.00 98.62 157 ALA A C 1
ATOM 1164 O O . ALA A 1 157 ? 1.350 -6.231 22.119 1.00 98.62 157 ALA A O 1
ATOM 1165 N N . GLY A 1 158 ? 2.847 -6.303 20.439 1.00 98.38 158 GLY A N 1
ATOM 1166 C CA . GLY A 1 158 ? 3.677 -5.182 20.879 1.00 98.38 158 GLY A CA 1
ATOM 1167 C C . GLY A 1 158 ? 2.962 -3.833 20.877 1.00 98.38 158 GLY A C 1
ATOM 1168 O O . GLY A 1 158 ? 3.218 -3.020 21.764 1.00 98.38 158 GLY A O 1
ATOM 1169 N N . ALA A 1 159 ? 2.087 -3.588 19.902 1.00 98.50 159 ALA A N 1
ATOM 1170 C CA . ALA A 1 159 ? 1.314 -2.352 19.799 1.00 98.50 159 ALA A CA 1
ATOM 1171 C C . ALA A 1 159 ? 0.044 -2.376 20.675 1.00 98.50 159 ALA A C 1
ATOM 1173 O O . ALA A 1 159 ? -0.316 -1.357 21.265 1.00 98.50 159 ALA A O 1
ATOM 1174 N N . ILE A 1 160 ? -0.607 -3.538 20.825 1.00 98.81 160 ILE A N 1
ATOM 1175 C CA . ILE A 1 160 ? -1.801 -3.709 21.674 1.00 98.81 160 ILE A CA 1
ATOM 1176 C C . ILE A 1 160 ? -1.468 -3.586 23.167 1.00 98.81 160 ILE A C 1
ATOM 1178 O O . ILE A 1 160 ? -2.264 -3.032 23.921 1.00 98.81 160 ILE A O 1
ATOM 1182 N N . ALA A 1 161 ? -0.311 -4.075 23.618 1.00 98.75 161 ALA A N 1
ATOM 1183 C CA . ALA A 1 161 ? 0.076 -4.007 25.029 1.00 98.75 161 ALA A CA 1
ATOM 1184 C C . ALA A 1 161 ? -0.004 -2.582 25.626 1.00 98.75 161 ALA A C 1
ATOM 1186 O O . ALA A 1 161 ? -0.810 -2.376 26.537 1.00 98.75 161 ALA A O 1
ATOM 1187 N N . PRO A 1 162 ? 0.709 -1.568 25.095 1.00 98.44 162 PRO A N 1
ATOM 1188 C CA . PRO A 1 162 ? 0.582 -0.194 25.580 1.00 98.44 162 PRO A CA 1
ATOM 1189 C C . PRO A 1 162 ? -0.799 0.417 25.299 1.00 98.44 162 PRO A C 1
ATOM 1191 O O . PRO A 1 162 ? -1.259 1.218 26.106 1.00 98.44 162 PRO A O 1
ATOM 1194 N N . LEU A 1 163 ? -1.494 0.021 24.220 1.00 98.62 163 LEU A N 1
ATOM 1195 C CA . LEU A 1 163 ? -2.867 0.473 23.939 1.00 98.62 163 LEU A CA 1
ATOM 1196 C C . LEU A 1 163 ? -3.836 0.104 25.074 1.00 98.62 163 LEU A C 1
ATOM 1198 O O . LEU A 1 163 ? -4.730 0.881 25.408 1.00 98.62 163 LEU A O 1
ATOM 1202 N N . LEU A 1 164 ? -3.656 -1.080 25.663 1.00 98.56 164 LEU A N 1
ATOM 1203 C CA . LEU A 1 164 ? -4.449 -1.573 26.788 1.00 98.56 164 LEU A CA 1
ATOM 1204 C C . LEU A 1 164 ? -3.858 -1.199 28.157 1.00 98.56 164 LEU A C 1
ATOM 1206 O O . LEU A 1 164 ? -4.485 -1.493 29.172 1.00 98.56 164 LEU A O 1
ATOM 1210 N N . GLY A 1 165 ? -2.675 -0.581 28.215 1.00 97.88 165 GLY A N 1
ATOM 1211 C CA . GLY A 1 165 ? -1.962 -0.341 29.473 1.00 97.88 165 GLY A CA 1
ATOM 1212 C C . GLY A 1 165 ? -1.475 -1.628 30.153 1.00 97.88 165 GLY A C 1
ATOM 1213 O O . GLY A 1 165 ? -1.397 -1.687 31.377 1.00 97.88 165 GLY A O 1
ATOM 1214 N N . LEU A 1 166 ? -1.177 -2.669 29.372 1.00 98.50 166 LEU A N 1
ATOM 1215 C CA . LEU A 1 166 ? -0.722 -3.975 29.849 1.00 98.50 166 LEU A CA 1
ATOM 1216 C C . LEU A 1 166 ? 0.766 -4.198 29.533 1.00 98.50 166 LEU A C 1
ATOM 1218 O O . LEU A 1 166 ? 1.268 -3.691 28.526 1.00 98.50 166 LEU A O 1
ATOM 1222 N N . PRO A 1 167 ? 1.489 -5.005 30.332 1.00 98.00 167 PRO A N 1
ATOM 1223 C CA . PRO A 1 167 ? 2.815 -5.465 29.943 1.00 98.00 167 PRO A CA 1
ATOM 1224 C C . PRO A 1 167 ? 2.721 -6.404 28.732 1.00 98.00 167 PRO A C 1
ATOM 1226 O O . PRO A 1 167 ? 1.775 -7.182 28.599 1.00 98.00 167 PRO A O 1
ATOM 1229 N N . ARG A 1 168 ? 3.742 -6.393 27.864 1.00 97.88 168 ARG A N 1
ATOM 1230 C CA . ARG A 1 168 ? 3.793 -7.244 26.657 1.00 97.88 168 ARG A CA 1
ATOM 1231 C C . ARG A 1 168 ? 3.602 -8.733 26.961 1.00 97.88 168 ARG A C 1
ATOM 1233 O O . ARG A 1 168 ? 2.995 -9.432 26.151 1.00 97.88 168 ARG A O 1
ATOM 1240 N N . SER A 1 169 ? 4.105 -9.207 28.102 1.00 97.94 169 SER A N 1
ATOM 1241 C CA . SER A 1 169 ? 3.978 -10.598 28.552 1.00 97.94 169 SER A CA 1
ATOM 1242 C C . SER A 1 169 ? 2.537 -11.018 28.847 1.00 97.94 169 SER A C 1
ATOM 1244 O O . SER A 1 169 ? 2.241 -12.202 28.761 1.00 97.94 169 SER A O 1
ATOM 1246 N N . ALA A 1 170 ? 1.635 -10.075 29.133 1.00 98.56 170 ALA A N 1
ATOM 1247 C CA . ALA A 1 170 ? 0.226 -10.354 29.403 1.00 98.56 170 ALA A CA 1
ATOM 1248 C C . ALA A 1 170 ? -0.652 -10.358 28.137 1.00 98.56 170 ALA A C 1
ATOM 1250 O O . ALA A 1 170 ? -1.860 -10.588 28.234 1.00 98.56 170 ALA A O 1
ATOM 1251 N N . VAL A 1 171 ? -0.075 -10.096 26.957 1.00 98.81 171 VAL A N 1
ATOM 1252 C CA . VAL A 1 171 ? -0.800 -10.025 25.681 1.00 98.81 171 VAL A CA 1
ATOM 1253 C C . VAL A 1 171 ? -0.400 -11.177 24.770 1.00 98.81 171 VAL A C 1
ATOM 1255 O O . VAL A 1 171 ? 0.761 -11.322 24.379 1.00 98.81 171 VAL A O 1
ATOM 1258 N N . ARG A 1 172 ? -1.394 -11.966 24.371 1.00 98.75 172 ARG A N 1
ATOM 1259 C CA . ARG A 1 172 ? -1.264 -13.057 23.410 1.00 98.75 172 ARG A CA 1
ATOM 1260 C C . ARG A 1 172 ? -2.064 -12.734 22.154 1.00 98.75 172 ARG A C 1
ATOM 1262 O O . ARG A 1 172 ? -3.265 -12.501 22.225 1.00 98.75 172 ARG A O 1
ATOM 1269 N N . VAL A 1 173 ? -1.411 -12.793 20.999 1.00 98.81 173 VAL A N 1
ATOM 1270 C CA . VAL A 1 173 ? -2.081 -12.753 19.695 1.00 98.81 173 VAL A CA 1
ATOM 1271 C C . VAL A 1 173 ? -1.976 -14.136 19.063 1.00 98.81 173 VAL A C 1
ATOM 1273 O O . VAL A 1 173 ? -0.904 -14.739 19.042 1.00 98.81 173 VAL A O 1
ATOM 1276 N N . ILE A 1 174 ? -3.104 -14.651 18.592 1.00 98.56 174 ILE A N 1
ATOM 1277 C CA . ILE A 1 174 ? -3.248 -15.939 17.925 1.00 98.56 174 ILE A CA 1
ATOM 1278 C C . ILE A 1 174 ? -3.636 -15.650 16.479 1.00 98.56 174 ILE A C 1
ATOM 1280 O O . ILE A 1 174 ? -4.669 -15.028 16.220 1.00 98.56 174 ILE A O 1
ATOM 1284 N N . TYR A 1 175 ? -2.802 -16.106 15.547 1.00 97.62 175 TYR A N 1
ATOM 1285 C CA . TYR A 1 175 ? -3.144 -16.068 14.132 1.00 97.62 175 TYR A CA 1
ATOM 1286 C C . TYR A 1 175 ? -4.340 -16.983 13.859 1.00 97.62 175 TYR A C 1
ATOM 1288 O O . TYR A 1 175 ? -4.375 -18.126 14.320 1.00 97.62 175 TYR A O 1
ATOM 1296 N N . VAL A 1 176 ? -5.300 -16.477 13.093 1.00 95.56 176 VAL A N 1
ATOM 1297 C CA . VAL A 1 176 ? -6.380 -17.263 12.498 1.00 95.56 176 VAL A CA 1
ATOM 1298 C C . VAL A 1 176 ? -6.420 -16.996 11.003 1.00 95.56 176 VAL A C 1
ATOM 1300 O O . VAL A 1 176 ? -6.174 -15.875 10.562 1.00 95.56 176 VAL A O 1
ATOM 1303 N N . GLU A 1 177 ? -6.727 -18.029 10.223 1.00 93.25 177 GLU A N 1
ATOM 1304 C CA . GLU A 1 177 ? -6.813 -17.901 8.772 1.00 93.25 177 GLU A CA 1
ATOM 1305 C C . GLU A 1 177 ? -7.847 -16.833 8.377 1.00 93.25 177 GLU A C 1
ATOM 1307 O O . GLU A 1 177 ? -8.944 -16.755 8.937 1.00 93.25 177 GLU A O 1
ATOM 1312 N N . ALA A 1 178 ? -7.466 -15.982 7.425 1.00 88.44 178 ALA A N 1
ATOM 1313 C CA . ALA A 1 178 ? -8.245 -14.836 6.973 1.00 88.44 178 ALA A CA 1
ATOM 1314 C C . ALA A 1 178 ? -8.226 -14.733 5.444 1.00 88.44 178 ALA A C 1
ATOM 1316 O O . ALA A 1 178 ? -7.508 -15.450 4.755 1.00 88.44 178 ALA A O 1
ATOM 1317 N N . THR A 1 179 ? -9.011 -13.812 4.893 1.00 85.00 179 THR A N 1
ATOM 1318 C CA . THR A 1 179 ? -9.320 -13.729 3.455 1.00 85.00 179 THR A CA 1
ATOM 1319 C C . THR A 1 179 ? -8.242 -13.042 2.604 1.00 85.00 179 THR A C 1
ATOM 1321 O O . THR A 1 179 ? -8.566 -12.305 1.670 1.00 85.00 179 THR A O 1
ATOM 1324 N N . GLY A 1 180 ? -6.969 -13.249 2.941 1.00 85.38 180 GLY A N 1
ATOM 1325 C CA . GLY A 1 180 ? -5.830 -12.559 2.337 1.00 85.38 180 GLY A CA 1
ATOM 1326 C C . GLY A 1 180 ? -5.562 -11.173 2.938 1.00 85.38 180 GLY A C 1
ATOM 1327 O O . GLY A 1 180 ? -6.423 -10.563 3.570 1.00 85.38 180 GLY A O 1
ATOM 1328 N N . CYS A 1 181 ? -4.331 -10.695 2.757 1.00 88.00 181 CYS A N 1
ATOM 1329 C CA . CYS A 1 181 ? -3.823 -9.449 3.348 1.00 88.00 181 CYS A CA 1
ATOM 1330 C C . CYS A 1 181 ? -3.077 -8.568 2.339 1.00 88.00 181 CYS A C 1
ATOM 1332 O O . CYS A 1 181 ? -3.227 -7.354 2.362 1.00 88.00 181 CYS A O 1
ATOM 1334 N N . TYR A 1 182 ? -2.284 -9.173 1.444 1.00 92.25 182 TYR A N 1
ATOM 1335 C CA . TYR A 1 182 ? -1.510 -8.490 0.397 1.00 92.25 182 TYR A CA 1
ATOM 1336 C C . TYR A 1 182 ? -0.577 -7.389 0.922 1.00 92.25 182 TYR A C 1
ATOM 1338 O O . TYR A 1 182 ? -0.255 -6.445 0.205 1.00 92.25 182 TYR A O 1
ATOM 1346 N N . GLY A 1 183 ? -0.143 -7.506 2.177 1.00 93.19 183 GLY A N 1
ATOM 1347 C CA . GLY A 1 183 ? 0.498 -6.436 2.926 1.00 93.19 183 GLY A CA 1
ATOM 1348 C C . GLY A 1 183 ? -0.234 -6.203 4.248 1.00 93.19 183 GLY A C 1
ATOM 1349 O O . GLY A 1 183 ? -0.751 -7.137 4.849 1.00 93.19 183 GLY A O 1
ATOM 1350 N N . HIS A 1 184 ? -0.277 -4.966 4.716 1.00 93.88 184 HIS A N 1
ATOM 1351 C CA . HIS A 1 184 ? -0.930 -4.595 5.970 1.00 93.88 184 HIS A CA 1
ATOM 1352 C C . HIS A 1 184 ? -2.326 -4.024 5.690 1.00 93.88 184 HIS A C 1
ATOM 1354 O O . HIS A 1 184 ? -2.469 -2.820 5.561 1.00 93.88 184 HIS A O 1
ATOM 1360 N N . ASN A 1 185 ? -3.339 -4.883 5.550 1.00 93.31 185 ASN A N 1
ATOM 1361 C CA . ASN A 1 185 ? -4.743 -4.453 5.459 1.00 93.31 185 ASN A CA 1
ATOM 1362 C C . ASN A 1 185 ? -5.307 -4.064 6.848 1.00 93.31 185 ASN A C 1
ATOM 1364 O O . ASN A 1 185 ? -4.559 -3.945 7.820 1.00 93.31 185 ASN A O 1
ATOM 1368 N N . GLY A 1 186 ? -6.629 -3.903 6.981 1.00 95.81 186 GLY A N 1
ATOM 1369 C CA . GLY A 1 186 ? -7.282 -3.506 8.236 1.00 95.81 186 GLY A CA 1
ATOM 1370 C C . GLY A 1 186 ? -7.280 -4.542 9.376 1.00 95.81 186 GLY A C 1
ATOM 1371 O O . GLY A 1 186 ? -7.881 -4.285 10.422 1.00 95.81 186 GLY A O 1
ATOM 1372 N N . ALA A 1 187 ? -6.637 -5.709 9.228 1.00 96.81 187 ALA A N 1
ATOM 1373 C CA . ALA A 1 187 ? -6.694 -6.791 10.220 1.00 96.81 187 ALA A CA 1
ATOM 1374 C C . ALA A 1 187 ? -6.148 -6.375 11.598 1.00 96.81 187 ALA A C 1
ATOM 1376 O O . ALA A 1 187 ? -6.745 -6.696 12.630 1.00 96.81 187 ALA A O 1
ATOM 1377 N N . ASP A 1 188 ? -5.040 -5.633 11.616 1.00 97.75 188 ASP A N 1
ATOM 1378 C CA . ASP A 1 188 ? -4.414 -5.136 12.843 1.00 97.75 188 ASP A CA 1
ATOM 1379 C C . ASP A 1 188 ? -5.290 -4.085 13.541 1.00 97.75 188 ASP A C 1
ATOM 1381 O O . ASP A 1 188 ? -5.490 -4.126 14.758 1.00 97.75 188 ASP A O 1
ATOM 1385 N N . ASP A 1 189 ? -5.897 -3.186 12.766 1.00 98.19 189 ASP A N 1
ATOM 1386 C CA . ASP A 1 189 ? -6.798 -2.159 13.289 1.00 98.19 189 ASP A CA 1
ATOM 1387 C C . ASP A 1 189 ? -8.098 -2.764 13.836 1.00 98.19 189 ASP A C 1
ATOM 1389 O O . ASP A 1 189 ? -8.554 -2.385 14.915 1.00 98.19 189 ASP A O 1
ATOM 1393 N N . CYS A 1 190 ? -8.677 -3.745 13.137 1.00 98.19 190 CYS A N 1
ATOM 1394 C CA . CYS A 1 190 ? -9.863 -4.461 13.601 1.00 98.19 190 CYS A CA 1
ATOM 1395 C C . CYS A 1 190 ? -9.588 -5.241 14.896 1.00 98.19 190 CYS A C 1
ATOM 1397 O O . CYS A 1 190 ? -10.463 -5.348 15.762 1.00 98.19 190 CYS A O 1
ATOM 1399 N N . ALA A 1 191 ? -8.378 -5.782 15.047 1.00 98.69 191 ALA A N 1
ATOM 1400 C CA . ALA A 1 191 ? -7.936 -6.424 16.278 1.00 98.69 191 ALA A CA 1
ATOM 1401 C C . ALA A 1 191 ? -7.801 -5.426 17.435 1.00 98.69 191 ALA A C 1
ATOM 1403 O O . ALA A 1 191 ? -8.244 -5.715 18.549 1.00 98.69 191 ALA A O 1
ATOM 1404 N N . ALA A 1 192 ? -7.270 -4.233 17.164 1.00 98.81 192 ALA A N 1
ATOM 1405 C CA . ALA A 1 192 ? -7.197 -3.147 18.135 1.00 98.81 192 ALA A CA 1
ATOM 1406 C C . ALA A 1 192 ? -8.593 -2.673 18.579 1.00 98.81 192 ALA A C 1
ATOM 1408 O O . ALA A 1 192 ? -8.836 -2.521 19.777 1.00 98.81 192 ALA A O 1
ATOM 1409 N N . ASP A 1 193 ? -9.534 -2.518 17.640 1.00 98.88 193 ASP A N 1
ATOM 1410 C CA . ASP A 1 193 ? -10.929 -2.180 17.947 1.00 98.88 193 ASP A CA 1
ATOM 1411 C C . ASP A 1 193 ? -11.564 -3.224 18.885 1.00 98.88 193 ASP A C 1
ATOM 1413 O O . ASP A 1 193 ? -12.189 -2.874 19.889 1.00 98.88 193 ASP A O 1
ATOM 1417 N N . ALA A 1 194 ? -11.387 -4.518 18.583 1.00 98.94 194 ALA A N 1
ATOM 1418 C CA . ALA A 1 194 ? -11.906 -5.605 19.413 1.00 98.94 194 ALA A CA 1
ATOM 1419 C C . ALA A 1 194 ? -11.296 -5.587 20.819 1.00 98.94 194 ALA A C 1
ATOM 1421 O O . ALA A 1 194 ? -12.022 -5.751 21.801 1.00 98.94 194 ALA A O 1
ATOM 1422 N N . ALA A 1 195 ? -9.986 -5.350 20.923 1.00 98.94 195 ALA A N 1
ATOM 1423 C CA . ALA A 1 195 ? -9.272 -5.287 22.191 1.00 98.94 195 ALA A CA 1
ATOM 1424 C C . ALA A 1 195 ? -9.769 -4.136 23.080 1.00 98.94 195 ALA A C 1
ATOM 1426 O O . ALA A 1 195 ? -10.068 -4.358 24.255 1.00 98.94 195 ALA A O 1
ATOM 1427 N N . VAL A 1 196 ? -9.930 -2.932 22.521 1.00 98.88 196 VAL A N 1
ATOM 1428 C CA . VAL A 1 196 ? -10.438 -1.761 23.258 1.00 98.88 196 VAL A CA 1
ATOM 1429 C C . VAL A 1 196 ? -11.866 -1.996 23.752 1.00 98.88 196 VAL A C 1
ATOM 1431 O O . VAL A 1 196 ? -12.166 -1.730 24.918 1.00 98.88 196 VAL A O 1
ATOM 1434 N N . LEU A 1 197 ? -12.742 -2.539 22.899 1.00 98.94 197 LEU A N 1
ATOM 1435 C CA . LEU A 1 197 ? -14.125 -2.834 23.279 1.00 98.94 197 LEU A CA 1
ATOM 1436 C C . LEU A 1 197 ? -14.211 -3.954 24.317 1.00 98.94 197 LEU A C 1
ATOM 1438 O O . LEU A 1 197 ? -14.958 -3.822 25.282 1.00 98.94 197 LEU A O 1
ATOM 1442 N N . SER A 1 198 ? -13.436 -5.030 24.153 1.00 98.94 198 SER A N 1
ATOM 1443 C CA . SER A 1 198 ? -13.387 -6.136 25.113 1.00 98.94 198 SER A CA 1
ATOM 1444 C C . SER A 1 198 ? -12.897 -5.673 26.482 1.00 98.94 198 SER A C 1
ATOM 1446 O O . SER A 1 198 ? -13.521 -6.013 27.486 1.00 98.94 198 SER A O 1
ATOM 1448 N N . GLN A 1 199 ? -11.859 -4.829 26.524 1.00 98.75 199 GLN A N 1
ATOM 1449 C CA . GLN A 1 199 ? -11.354 -4.256 27.771 1.00 98.75 199 GLN A CA 1
ATOM 1450 C C . GLN A 1 199 ? -12.420 -3.424 28.485 1.00 98.75 199 GLN A C 1
ATOM 1452 O O . GLN A 1 199 ? -12.568 -3.535 29.699 1.00 98.75 199 GLN A O 1
ATOM 1457 N N . ALA A 1 200 ? -13.163 -2.598 27.744 1.00 98.44 200 ALA A N 1
ATOM 1458 C CA . ALA A 1 200 ? -14.186 -1.735 28.324 1.00 98.44 200 ALA A CA 1
ATOM 1459 C C . ALA A 1 200 ? -15.321 -2.530 28.992 1.00 98.44 200 ALA A C 1
ATOM 1461 O O . ALA A 1 200 ? -15.787 -2.143 30.059 1.00 98.44 200 ALA A O 1
ATOM 1462 N N . VAL A 1 201 ? -15.731 -3.660 28.404 1.00 98.19 201 VAL A N 1
ATOM 1463 C CA . VAL A 1 201 ? -16.856 -4.471 28.914 1.00 98.19 201 VAL A CA 1
ATOM 1464 C C . VAL A 1 201 ? -16.431 -5.690 29.744 1.00 98.19 201 VAL A C 1
ATOM 1466 O O . VAL A 1 201 ? -17.290 -6.399 30.272 1.00 98.19 201 VAL A O 1
ATOM 1469 N N . GLY A 1 202 ? -15.128 -5.979 29.833 1.00 97.38 202 GLY A N 1
ATOM 1470 C CA . GLY A 1 202 ? -14.567 -7.118 30.571 1.00 97.38 202 GLY A CA 1
ATOM 1471 C C . GLY A 1 202 ? -15.033 -8.493 30.077 1.00 97.38 202 GLY A C 1
ATOM 1472 O O . GLY A 1 202 ? -15.141 -9.424 30.875 1.00 97.38 202 GLY A O 1
ATOM 1473 N N . LYS A 1 203 ? -15.391 -8.615 28.793 1.00 98.06 203 LYS A N 1
ATOM 1474 C CA . LYS A 1 203 ? -15.907 -9.848 28.172 1.00 98.06 203 LYS A CA 1
ATOM 1475 C C . LYS A 1 203 ? -15.333 -10.021 26.765 1.00 98.06 203 LYS A C 1
ATOM 1477 O O . LYS A 1 203 ? -15.001 -9.016 26.133 1.00 98.06 203 LYS A O 1
ATOM 1482 N N . PRO A 1 204 ? -15.309 -11.249 26.214 1.00 98.75 204 PRO A N 1
ATOM 1483 C CA . PRO A 1 204 ? -14.913 -11.460 24.829 1.00 98.75 204 PRO A CA 1
ATOM 1484 C C . PRO A 1 204 ? -15.791 -10.676 23.847 1.00 98.75 204 PRO A C 1
ATOM 1486 O O . PRO A 1 204 ? -17.019 -10.819 23.887 1.00 98.75 204 PRO A O 1
ATOM 1489 N N . VAL A 1 205 ? -15.179 -9.900 22.949 1.00 98.94 205 VAL A N 1
ATOM 1490 C CA . VAL A 1 205 ? -15.856 -9.111 21.907 1.00 98.94 205 VAL A CA 1
ATOM 1491 C C . VAL A 1 205 ? -15.321 -9.496 20.532 1.00 98.94 205 VAL A C 1
ATOM 1493 O O . VAL A 1 205 ? -14.121 -9.430 20.274 1.00 98.94 205 VAL A O 1
ATOM 1496 N N . ARG A 1 206 ? -16.232 -9.857 19.624 1.00 98.81 206 ARG A N 1
ATOM 1497 C CA . ARG A 1 206 ? -15.952 -10.012 18.195 1.00 98.81 206 ARG A CA 1
ATOM 1498 C C . ARG A 1 206 ? -16.231 -8.710 17.455 1.00 98.81 206 ARG A C 1
ATOM 1500 O O . ARG A 1 206 ? -17.359 -8.218 17.491 1.00 98.81 206 ARG A O 1
ATOM 1507 N N . VAL A 1 207 ? -15.259 -8.217 16.699 1.00 98.75 207 VAL A N 1
ATOM 1508 C CA . VAL A 1 207 ? -15.441 -7.132 15.727 1.00 98.75 207 VAL A CA 1
ATOM 1509 C C . VAL A 1 207 ? -15.286 -7.697 14.318 1.00 98.75 207 VAL A C 1
ATOM 1511 O O . VAL A 1 207 ? -14.469 -8.576 14.051 1.00 98.75 207 VAL A O 1
ATOM 1514 N N . GLN A 1 208 ? -16.129 -7.220 13.412 1.00 96.56 208 GLN A N 1
ATOM 1515 C CA . GLN A 1 208 ? -15.999 -7.449 11.977 1.00 96.56 208 GLN A CA 1
ATOM 1516 C C . GLN A 1 208 ? -16.299 -6.123 11.299 1.00 96.56 208 GLN A C 1
ATOM 1518 O O . GLN A 1 208 ? -17.380 -5.574 11.512 1.00 96.56 208 GLN A O 1
ATOM 1523 N N . TRP A 1 209 ? -15.375 -5.608 10.510 1.00 96.50 209 TRP A N 1
ATOM 1524 C CA . TRP A 1 209 ? -15.600 -4.385 9.760 1.00 96.50 209 TRP A CA 1
ATOM 1525 C C . TRP A 1 209 ? -16.682 -4.584 8.697 1.00 96.50 209 TRP A C 1
ATOM 1527 O O . TRP A 1 209 ? -16.898 -5.689 8.187 1.00 96.50 209 TRP A O 1
ATOM 1537 N N . THR A 1 210 ? -17.417 -3.518 8.386 1.00 94.88 210 THR A N 1
ATOM 1538 C CA . THR A 1 210 ? -18.211 -3.496 7.155 1.00 94.88 210 THR A CA 1
ATOM 1539 C C . THR A 1 210 ? -17.282 -3.279 5.961 1.00 94.88 210 THR A C 1
ATOM 1541 O O . THR A 1 210 ? -16.139 -2.857 6.122 1.00 94.88 210 THR A O 1
ATOM 1544 N N . ARG A 1 211 ? -17.762 -3.531 4.738 1.00 93.62 211 ARG A N 1
ATOM 1545 C CA . ARG A 1 211 ? -16.987 -3.203 3.531 1.00 93.62 211 ARG A CA 1
ATOM 1546 C C . ARG A 1 211 ? -16.666 -1.702 3.460 1.00 93.62 211 ARG A C 1
ATOM 1548 O O . ARG A 1 211 ? -15.576 -1.341 3.036 1.00 93.62 211 ARG A O 1
ATOM 1555 N N . GLN A 1 212 ? -17.590 -0.864 3.930 1.00 94.19 212 GLN A N 1
ATOM 1556 C CA . GLN A 1 212 ? -17.426 0.584 4.035 1.00 94.19 212 GLN A CA 1
ATOM 1557 C C . GLN A 1 212 ? -16.342 0.982 5.033 1.00 94.19 212 GLN A C 1
ATOM 1559 O O . GLN A 1 212 ? -15.574 1.898 4.751 1.00 94.19 212 GLN A O 1
ATOM 1564 N N . ASP A 1 213 ? -16.259 0.286 6.168 1.00 94.50 213 ASP A N 1
ATOM 1565 C CA . ASP A 1 213 ? -15.181 0.506 7.131 1.00 94.50 213 ASP A CA 1
ATOM 1566 C C . ASP A 1 213 ? -13.838 0.063 6.554 1.00 94.50 213 ASP A C 1
ATOM 1568 O O . ASP A 1 213 ? -12.892 0.837 6.618 1.00 94.50 213 ASP A O 1
ATOM 1572 N N . GLU A 1 214 ? -13.768 -1.125 5.942 1.00 94.81 214 GLU A N 1
ATOM 1573 C CA . GLU A 1 214 ? -12.541 -1.634 5.314 1.00 94.81 214 GLU A CA 1
ATOM 1574 C C . GLU A 1 214 ? -12.004 -0.651 4.284 1.00 94.81 214 GLU A C 1
ATOM 1576 O O . GLU A 1 214 ? -10.962 -0.047 4.496 1.00 94.81 214 GLU A O 1
ATOM 1581 N N . HIS A 1 215 ? -12.759 -0.390 3.223 1.00 94.75 215 HIS A N 1
ATOM 1582 C CA . HIS A 1 215 ? -12.288 0.475 2.148 1.00 94.75 215 HIS A CA 1
ATOM 1583 C C . HIS A 1 215 ? -12.106 1.933 2.593 1.00 94.75 215 HIS A C 1
ATOM 1585 O O . HIS A 1 215 ? -11.291 2.663 2.034 1.00 94.75 215 HIS A O 1
ATOM 1591 N N . GLY A 1 216 ? -12.892 2.392 3.571 1.00 95.38 216 GLY A N 1
ATOM 1592 C CA . GLY A 1 216 ? -12.817 3.763 4.067 1.00 95.38 216 GLY A CA 1
ATOM 1593 C C . GLY A 1 216 ? -11.627 4.020 4.995 1.00 95.38 216 GLY A C 1
ATOM 1594 O O . GLY A 1 216 ? -11.127 5.151 5.065 1.00 95.38 216 GLY A O 1
ATOM 1595 N N . TRP A 1 217 ? -11.184 2.995 5.730 1.00 96.00 217 TRP A N 1
ATOM 1596 C CA . TRP A 1 217 ? -10.277 3.155 6.867 1.00 96.00 217 TRP A CA 1
ATOM 1597 C C . TRP A 1 217 ? -9.060 2.239 6.884 1.00 96.00 217 TRP A C 1
ATOM 1599 O O . TRP A 1 217 ? -8.158 2.526 7.676 1.00 96.00 217 TRP A O 1
ATOM 1609 N N . GLU A 1 218 ? -8.980 1.228 6.017 1.00 94.56 218 GLU A N 1
ATOM 1610 C CA . GLU A 1 218 ? -7.740 0.480 5.830 1.00 94.56 218 GLU A CA 1
ATOM 1611 C C . GLU A 1 218 ? -6.601 1.440 5.437 1.00 94.56 218 GLU A C 1
ATOM 1613 O O . GLU A 1 218 ? -6.823 2.473 4.787 1.00 94.56 218 GLU A O 1
ATOM 1618 N N . PRO A 1 219 ? -5.367 1.169 5.879 1.00 95.50 219 PRO A N 1
ATOM 1619 C CA . PRO A 1 219 ? -4.216 1.868 5.330 1.00 95.50 219 PRO A CA 1
ATOM 1620 C C . PRO A 1 219 ? -4.011 1.465 3.859 1.00 95.50 219 PRO A C 1
ATOM 1622 O O . PRO A 1 219 ? -4.353 0.362 3.464 1.00 95.50 219 PRO A O 1
ATOM 1625 N N . LEU A 1 220 ? -3.420 2.337 3.046 1.00 96.19 220 LEU A N 1
ATOM 1626 C CA . LEU A 1 220 ? -3.346 2.167 1.590 1.00 96.19 220 LEU A CA 1
ATOM 1627 C C . LEU A 1 220 ? -1.917 1.931 1.088 1.00 96.19 220 LEU A C 1
ATOM 1629 O O . LEU A 1 220 ? -0.949 2.393 1.688 1.00 96.19 220 LEU A O 1
ATOM 1633 N N . GLY A 1 221 ? -1.772 1.303 -0.077 1.00 96.31 221 GLY A N 1
ATOM 1634 C CA . GLY A 1 221 ? -0.551 1.424 -0.871 1.00 96.31 221 GLY A CA 1
ATOM 1635 C C . GLY A 1 221 ? -0.354 2.882 -1.290 1.00 96.31 221 GLY A C 1
ATOM 1636 O O . GLY A 1 221 ? -1.249 3.478 -1.891 1.00 96.31 221 GLY A O 1
ATOM 1637 N N . GLY A 1 222 ? 0.788 3.466 -0.927 1.00 94.06 222 GLY A N 1
ATOM 1638 C CA . GLY A 1 222 ? 1.056 4.892 -1.115 1.00 94.06 222 GLY A CA 1
ATOM 1639 C C . GLY A 1 222 ? 1.136 5.321 -2.581 1.00 94.06 222 GLY A C 1
ATOM 1640 O O . GLY A 1 222 ? 1.703 4.607 -3.403 1.00 94.06 222 GLY A O 1
ATOM 1641 N N . ALA A 1 223 ? 0.606 6.508 -2.885 1.00 94.00 223 ALA A N 1
ATOM 1642 C CA . ALA A 1 223 ? 0.819 7.166 -4.167 1.00 94.00 223 ALA A CA 1
ATOM 1643 C C . ALA A 1 223 ? 2.289 7.583 -4.325 1.00 94.00 223 ALA A C 1
ATOM 1645 O O . ALA A 1 223 ? 2.949 7.962 -3.346 1.00 94.00 223 ALA A O 1
ATOM 1646 N N . GLN A 1 224 ? 2.789 7.525 -5.557 1.00 96.06 224 GLN A N 1
ATOM 1647 C CA . GLN A 1 224 ? 4.173 7.856 -5.887 1.00 96.06 224 GLN A CA 1
ATOM 1648 C C . GLN A 1 224 ? 4.245 8.629 -7.200 1.00 96.06 224 GLN A C 1
ATOM 1650 O O . GLN A 1 224 ? 3.428 8.440 -8.099 1.00 96.06 224 GLN A O 1
ATOM 1655 N N . ALA A 1 225 ? 5.236 9.505 -7.300 1.00 97.44 225 ALA A N 1
ATOM 1656 C CA . ALA A 1 225 ? 5.608 10.167 -8.539 1.00 97.44 225 ALA A CA 1
ATOM 1657 C C . ALA A 1 225 ? 7.073 9.895 -8.855 1.00 97.44 225 ALA A C 1
ATOM 1659 O O . ALA A 1 225 ? 7.881 9.671 -7.955 1.00 97.44 225 ALA A O 1
ATOM 1660 N N . HIS A 1 226 ? 7.408 9.966 -10.136 1.00 98.19 226 HIS A N 1
ATOM 1661 C CA . HIS A 1 226 ? 8.747 9.686 -10.632 1.00 98.19 226 HIS A CA 1
ATOM 1662 C C . HIS A 1 226 ? 9.145 10.758 -11.639 1.00 98.19 226 HIS A C 1
ATOM 1664 O O . HIS A 1 226 ? 8.308 11.215 -12.427 1.00 98.19 226 HIS A O 1
ATOM 1670 N N . ALA A 1 227 ? 10.410 11.156 -11.604 1.00 98.31 227 ALA A N 1
ATOM 1671 C CA . ALA A 1 227 ? 11.059 11.915 -12.658 1.00 98.31 227 ALA A CA 1
ATOM 1672 C C . ALA A 1 227 ? 12.281 11.125 -13.128 1.00 98.31 227 ALA A C 1
ATOM 1674 O O . ALA A 1 227 ? 13.189 10.849 -12.342 1.00 98.31 227 ALA A O 1
ATOM 1675 N N . MET A 1 228 ? 12.263 10.762 -14.405 1.00 98.44 228 MET A N 1
ATOM 1676 C CA . MET A 1 228 ? 13.265 9.926 -15.047 1.00 98.44 228 MET A CA 1
ATOM 1677 C C . MET A 1 228 ? 14.079 10.758 -16.029 1.00 98.44 228 MET A C 1
ATOM 1679 O O . MET A 1 228 ? 13.532 11.619 -16.725 1.00 98.44 228 MET A O 1
ATOM 1683 N N . ARG A 1 229 ? 15.384 10.500 -16.101 1.00 98.62 229 ARG A N 1
ATOM 1684 C CA . ARG A 1 229 ? 16.258 10.964 -17.184 1.00 98.62 229 ARG A CA 1
ATOM 1685 C C . ARG A 1 229 ? 17.184 9.831 -17.590 1.00 98.62 229 ARG A C 1
ATOM 1687 O O . ARG A 1 229 ? 17.650 9.089 -16.733 1.00 98.62 229 ARG A O 1
ATOM 1694 N N . GLY A 1 230 ? 17.488 9.730 -18.874 1.00 98.38 230 GLY A N 1
ATOM 1695 C CA . GLY A 1 230 ? 18.402 8.714 -19.379 1.00 98.38 230 GLY A CA 1
ATOM 1696 C C . GLY A 1 230 ? 19.081 9.164 -20.657 1.00 98.38 230 GLY A C 1
ATOM 1697 O O . GLY A 1 230 ? 18.510 9.952 -21.412 1.00 98.38 230 GLY A O 1
ATOM 1698 N N . ALA A 1 231 ? 20.304 8.690 -20.873 1.00 98.25 231 ALA A N 1
ATOM 1699 C CA . ALA A 1 231 ? 21.077 8.958 -22.081 1.00 98.25 231 ALA A CA 1
ATOM 1700 C C . ALA A 1 231 ? 21.301 7.679 -22.887 1.00 98.25 231 ALA A C 1
ATOM 1702 O O . ALA A 1 231 ? 21.516 6.609 -22.314 1.00 98.25 231 ALA A O 1
ATOM 1703 N N . LEU A 1 232 ? 21.298 7.822 -24.211 1.00 96.75 232 LEU A N 1
ATOM 1704 C CA . LEU A 1 232 ? 21.591 6.756 -25.166 1.00 96.75 232 LEU A CA 1
ATOM 1705 C C . LEU A 1 232 ? 22.945 7.004 -25.837 1.00 96.75 232 LEU A C 1
ATOM 1707 O O . LEU A 1 232 ? 23.205 8.103 -26.329 1.00 96.75 232 LEU A O 1
ATOM 1711 N N . GLY A 1 233 ? 23.779 5.969 -25.865 1.00 93.38 233 GLY A N 1
ATOM 1712 C CA . GLY A 1 233 ? 24.934 5.844 -26.751 1.00 93.38 233 GLY A CA 1
ATOM 1713 C C . GLY A 1 233 ? 24.585 5.034 -28.005 1.00 93.38 233 GLY A C 1
ATOM 1714 O O . GLY A 1 233 ? 23.419 4.738 -28.259 1.00 93.38 233 GLY A O 1
ATOM 1715 N N . SER A 1 234 ? 25.597 4.645 -28.785 1.00 86.38 234 SER A N 1
ATOM 1716 C CA . SER A 1 234 ? 25.408 3.792 -29.973 1.00 86.38 234 SER A CA 1
ATOM 1717 C C . SER A 1 234 ? 24.920 2.384 -29.633 1.00 86.38 234 SER A C 1
ATOM 1719 O O . SER A 1 234 ? 24.163 1.796 -30.402 1.00 86.38 234 SER A O 1
ATOM 1721 N N . ASP A 1 235 ? 25.344 1.864 -28.478 1.00 86.12 235 ASP A N 1
ATOM 1722 C CA . ASP A 1 235 ? 25.159 0.460 -28.097 1.00 86.12 235 ASP A CA 1
ATOM 1723 C C . ASP A 1 235 ? 24.051 0.259 -27.049 1.00 86.12 235 ASP A C 1
ATOM 1725 O O . ASP A 1 235 ? 23.789 -0.869 -26.638 1.00 86.12 235 ASP A O 1
ATOM 1729 N N . GLY A 1 236 ? 23.381 1.336 -26.619 1.00 94.94 236 GLY A N 1
ATOM 1730 C CA . GLY A 1 236 ? 22.298 1.275 -25.640 1.00 94.94 236 GLY A CA 1
ATOM 1731 C C . GLY A 1 236 ? 22.310 2.422 -24.632 1.00 94.94 236 GLY A C 1
ATOM 1732 O O . GLY A 1 236 ? 22.768 3.530 -24.914 1.00 94.94 236 GLY A O 1
ATOM 1733 N N . ILE A 1 237 ? 21.770 2.163 -23.444 1.00 97.81 237 ILE A N 1
ATOM 1734 C CA . ILE A 1 237 ? 21.645 3.145 -22.362 1.00 97.81 237 ILE A CA 1
ATOM 1735 C C . ILE A 1 237 ? 23.001 3.319 -21.669 1.00 97.81 237 ILE A C 1
ATOM 1737 O O . ILE A 1 237 ? 23.634 2.340 -21.292 1.00 97.81 237 ILE A O 1
ATOM 1741 N N . ILE A 1 238 ? 23.437 4.567 -21.478 1.00 97.44 238 ILE A N 1
ATOM 1742 C CA . ILE A 1 238 ? 24.752 4.900 -20.890 1.00 97.44 238 ILE A CA 1
ATOM 1743 C C . ILE A 1 238 ? 24.665 5.722 -19.599 1.00 97.44 238 ILE A C 1
ATOM 1745 O O . ILE A 1 238 ? 25.676 5.938 -18.934 1.00 97.44 238 ILE A O 1
ATOM 1749 N N . ALA A 1 239 ? 23.475 6.209 -19.245 1.00 98.12 239 ALA A N 1
ATOM 1750 C CA . ALA A 1 239 ? 23.221 6.853 -17.962 1.00 98.12 239 ALA A CA 1
ATOM 1751 C C . ALA A 1 239 ? 21.739 6.786 -17.601 1.00 98.12 239 ALA A C 1
ATOM 1753 O O . ALA A 1 239 ? 20.877 6.908 -18.475 1.00 98.12 239 ALA A O 1
ATOM 1754 N N . TRP A 1 240 ? 21.464 6.689 -16.303 1.00 98.56 240 TRP A N 1
ATOM 1755 C CA . TRP A 1 240 ? 20.122 6.606 -15.744 1.00 98.56 240 TRP A CA 1
ATOM 1756 C C . TRP A 1 240 ? 19.969 7.496 -14.513 1.00 98.56 240 TRP A C 1
ATOM 1758 O O . TRP A 1 240 ? 20.824 7.544 -13.635 1.00 98.56 240 TRP A O 1
ATOM 1768 N N . SER A 1 241 ? 18.861 8.214 -14.411 1.00 98.56 241 SER A N 1
ATOM 1769 C CA . SER A 1 241 ? 18.530 9.008 -13.236 1.00 98.56 241 SER A CA 1
ATOM 1770 C C . SER A 1 241 ? 17.067 8.815 -12.883 1.00 98.56 241 SER A C 1
ATOM 1772 O O . SER A 1 241 ? 16.188 9.074 -13.703 1.00 98.56 241 SER A O 1
ATOM 1774 N N . HIS A 1 242 ? 16.824 8.380 -11.650 1.00 98.38 242 HIS A N 1
ATOM 1775 C CA . HIS A 1 242 ? 15.499 8.164 -11.090 1.00 98.38 242 HIS A CA 1
ATOM 1776 C C . HIS A 1 242 ? 15.349 8.994 -9.815 1.00 98.38 242 HIS A C 1
ATOM 1778 O O . HIS A 1 242 ? 16.001 8.738 -8.803 1.00 98.38 242 HIS A O 1
ATOM 1784 N N . LEU A 1 243 ? 14.463 9.986 -9.858 1.00 98.19 243 LEU A N 1
ATOM 1785 C CA . LEU A 1 243 ? 14.007 10.713 -8.679 1.00 98.19 243 LEU A CA 1
ATOM 1786 C C . LEU A 1 243 ? 12.591 10.255 -8.319 1.00 98.19 243 LEU A C 1
ATOM 1788 O O . LEU A 1 243 ? 11.643 10.570 -9.043 1.00 98.19 243 LEU A O 1
ATOM 1792 N N . ASN A 1 244 ? 12.440 9.530 -7.209 1.00 96.88 244 ASN A N 1
ATOM 1793 C CA . ASN A 1 244 ? 11.140 9.090 -6.707 1.00 96.88 244 ASN A CA 1
ATOM 1794 C C . ASN A 1 244 ? 10.618 10.005 -5.584 1.00 96.88 244 ASN A C 1
ATOM 1796 O O . ASN A 1 244 ? 11.335 10.443 -4.684 1.00 96.88 244 ASN A O 1
ATOM 1800 N N . TYR A 1 245 ? 9.322 10.293 -5.633 1.00 97.81 245 TYR A N 1
ATOM 1801 C CA . TYR A 1 245 ? 8.583 11.039 -4.619 1.00 97.81 245 TYR A CA 1
ATOM 1802 C C . TYR A 1 245 ? 7.564 10.091 -4.011 1.00 97.81 245 TYR A C 1
ATOM 1804 O O . TYR A 1 245 ? 6.691 9.596 -4.727 1.00 97.81 245 TYR A O 1
ATOM 1812 N N . ALA A 1 246 ? 7.674 9.798 -2.719 1.00 94.31 246 ALA A N 1
ATOM 1813 C CA . ALA A 1 246 ? 6.952 8.662 -2.171 1.00 94.31 246 ALA A CA 1
ATOM 1814 C C . ALA A 1 246 ? 6.446 8.865 -0.745 1.00 94.31 246 ALA A C 1
ATOM 1816 O O . ALA A 1 246 ? 7.164 9.319 0.147 1.00 94.31 246 ALA A O 1
ATOM 1817 N N . ALA A 1 247 ? 5.198 8.453 -0.517 1.00 93.88 247 ALA A N 1
ATOM 1818 C CA . ALA A 1 247 ? 4.695 8.208 0.827 1.00 93.88 247 ALA A CA 1
ATOM 1819 C C . ALA A 1 247 ? 5.360 6.951 1.399 1.00 93.88 247 ALA A C 1
ATOM 1821 O O . ALA A 1 247 ? 5.787 6.073 0.650 1.00 93.88 247 ALA A O 1
ATOM 1822 N N . THR A 1 248 ? 5.454 6.846 2.724 1.00 93.06 248 THR A N 1
ATOM 1823 C CA . THR A 1 248 ? 6.017 5.643 3.351 1.00 93.06 248 THR A CA 1
ATOM 1824 C C . THR A 1 248 ? 5.133 4.421 3.081 1.00 93.06 248 THR A C 1
ATOM 1826 O O . THR A 1 248 ? 3.909 4.482 3.216 1.00 93.06 248 THR A O 1
ATOM 1829 N N . ALA A 1 249 ? 5.760 3.295 2.744 1.00 94.19 249 ALA A N 1
ATOM 1830 C CA . ALA A 1 249 ? 5.139 1.973 2.733 1.00 94.19 249 ALA A CA 1
ATOM 1831 C C . ALA A 1 249 ? 5.377 1.215 4.055 1.00 94.19 249 ALA A C 1
ATOM 1833 O O . ALA A 1 249 ? 5.042 0.039 4.164 1.00 94.19 249 ALA A O 1
ATOM 1834 N N . ASN A 1 250 ? 5.948 1.868 5.072 1.00 88.12 250 ASN A N 1
ATOM 1835 C CA . ASN A 1 250 ? 6.235 1.274 6.371 1.00 88.12 250 ASN A CA 1
ATOM 1836 C C . ASN A 1 250 ? 5.541 2.051 7.496 1.00 88.12 250 ASN A C 1
ATOM 1838 O O . ASN A 1 250 ? 5.963 3.137 7.894 1.00 88.12 250 ASN A O 1
ATOM 1842 N N . SER A 1 251 ? 4.435 1.484 7.961 1.00 89.12 251 SER A N 1
ATOM 1843 C CA . SER A 1 251 ? 3.583 2.000 9.043 1.00 89.12 251 SER A CA 1
ATOM 1844 C C . SER A 1 251 ? 2.817 0.855 9.721 1.00 89.12 251 SER A C 1
ATOM 1846 O O . SER A 1 251 ? 1.704 1.029 10.219 1.00 89.12 251 SER A O 1
ATOM 1848 N N . ARG A 1 252 ? 3.399 -0.350 9.668 1.00 92.56 252 ARG A N 1
ATOM 1849 C CA . ARG A 1 252 ? 2.897 -1.539 10.365 1.00 92.56 252 ARG A CA 1
ATOM 1850 C C . ARG A 1 252 ? 2.835 -1.291 11.877 1.00 92.56 252 ARG A C 1
ATOM 1852 O O . ARG A 1 252 ? 3.440 -0.325 12.348 1.00 92.56 252 ARG A O 1
ATOM 1859 N N . PRO A 1 253 ? 2.133 -2.140 12.647 1.00 95.81 253 PRO A N 1
ATOM 1860 C CA . PRO A 1 253 ? 2.168 -2.053 14.098 1.00 95.81 253 PRO A CA 1
ATOM 1861 C C . PRO A 1 253 ? 3.612 -2.023 14.610 1.00 95.81 253 PRO A C 1
ATOM 1863 O O . PRO A 1 253 ? 4.443 -2.824 14.190 1.00 95.81 253 PRO A O 1
ATOM 1866 N N . VAL A 1 254 ? 3.916 -1.093 15.513 1.00 94.88 254 VAL A N 1
ATOM 1867 C CA . VAL A 1 254 ? 5.240 -0.983 16.142 1.00 94.88 254 VAL A CA 1
ATOM 1868 C C . VAL A 1 254 ? 5.092 -1.178 17.643 1.00 94.88 254 VAL A C 1
ATOM 1870 O O . VAL A 1 254 ? 4.249 -0.550 18.291 1.00 94.88 254 VAL A O 1
ATOM 1873 N N . ALA A 1 255 ? 5.929 -2.049 18.208 1.00 94.69 255 ALA A N 1
ATOM 1874 C CA . ALA A 1 255 ? 5.939 -2.305 19.640 1.00 94.69 255 ALA A CA 1
ATOM 1875 C C . ALA A 1 255 ? 6.172 -1.008 20.429 1.00 94.69 255 ALA A C 1
ATOM 1877 O O . ALA A 1 255 ? 7.077 -0.238 20.120 1.00 94.69 255 ALA A O 1
ATOM 1878 N N . GLY A 1 256 ? 5.340 -0.756 21.442 1.00 96.25 256 GLY A N 1
ATOM 1879 C CA . GLY A 1 256 ? 5.420 0.477 22.231 1.00 96.25 256 GLY A CA 1
ATOM 1880 C C . GLY A 1 256 ? 4.746 1.703 21.598 1.00 96.25 256 GLY A C 1
ATOM 1881 O O . GLY A 1 256 ? 4.621 2.717 22.279 1.00 96.25 256 GLY A O 1
ATOM 1882 N N . VAL A 1 257 ? 4.269 1.630 20.347 1.00 96.75 257 VAL A N 1
ATOM 1883 C CA . VAL A 1 257 ? 3.697 2.781 19.622 1.00 96.75 257 VAL A CA 1
ATOM 1884 C C . VAL A 1 257 ? 2.253 2.492 19.186 1.00 96.75 257 VAL A C 1
ATOM 1886 O O . VAL A 1 257 ? 1.992 2.193 18.015 1.00 96.75 257 VAL A O 1
ATOM 1889 N N . PRO A 1 258 ? 1.274 2.585 20.104 1.00 97.12 258 PRO A N 1
ATOM 1890 C CA . PRO A 1 258 ? -0.115 2.218 19.824 1.00 97.12 258 PRO A CA 1
ATOM 1891 C C . PRO A 1 258 ? -0.774 3.081 18.738 1.00 97.12 258 PRO A C 1
ATOM 1893 O O . PRO A 1 258 ? -1.699 2.613 18.085 1.00 97.12 258 PRO A O 1
ATOM 1896 N N . GLY A 1 259 ? -0.284 4.301 18.478 1.00 96.44 259 GLY A N 1
ATOM 1897 C CA . GLY A 1 259 ? -0.796 5.167 17.407 1.00 96.44 259 GLY A CA 1
ATOM 1898 C C . GLY A 1 259 ? -0.511 4.674 15.982 1.00 96.44 259 GLY A C 1
ATOM 1899 O O . GLY A 1 259 ? -0.997 5.265 15.021 1.00 96.44 259 GLY A O 1
ATOM 1900 N N . THR A 1 260 ? 0.252 3.587 15.821 1.00 96.12 260 THR A N 1
ATOM 1901 C CA . THR A 1 260 ? 0.339 2.855 14.542 1.00 96.12 260 THR A CA 1
ATOM 1902 C C . THR A 1 260 ? -0.949 2.087 14.222 1.00 96.12 260 THR A C 1
ATOM 1904 O O . THR A 1 260 ? -1.250 1.857 13.053 1.00 96.12 260 THR A O 1
ATOM 1907 N N . LEU A 1 261 ? -1.758 1.767 15.237 1.00 97.81 261 LEU A N 1
ATOM 1908 C CA . LEU A 1 261 ? -3.096 1.195 15.100 1.00 97.81 261 LEU A CA 1
ATOM 1909 C C . LEU A 1 261 ? -4.135 2.317 15.023 1.00 97.81 261 LEU A C 1
ATOM 1911 O O . LEU A 1 261 ? -4.044 3.316 15.740 1.00 97.81 261 LEU A O 1
ATOM 1915 N N . LEU A 1 262 ? -5.175 2.138 14.211 1.00 97.19 262 LEU A N 1
ATOM 1916 C CA . LEU A 1 262 ? -6.233 3.131 14.038 1.00 97.19 262 LEU A CA 1
ATOM 1917 C C . LEU A 1 262 ? -6.944 3.450 15.360 1.00 97.19 262 LEU A C 1
ATOM 1919 O O . LEU A 1 262 ? -7.164 4.620 15.662 1.00 97.19 262 LEU A O 1
ATOM 1923 N N . ALA A 1 263 ? -7.254 2.436 16.174 1.00 98.19 263 ALA A N 1
ATOM 1924 C CA . ALA A 1 263 ? -7.845 2.646 17.496 1.00 98.19 263 ALA A CA 1
ATOM 1925 C C . ALA A 1 263 ? -6.931 3.491 18.403 1.00 98.19 263 ALA A C 1
ATOM 1927 O O . ALA A 1 263 ? -7.408 4.408 19.064 1.00 98.19 263 ALA A O 1
ATOM 1928 N N . GLY A 1 264 ? -5.614 3.252 18.376 1.00 97.75 264 GLY A N 1
ATOM 1929 C CA . GLY A 1 264 ? -4.651 4.054 19.131 1.00 97.75 264 GLY A CA 1
ATOM 1930 C C . GLY A 1 264 ? -4.568 5.499 18.638 1.00 97.75 264 GLY A C 1
ATOM 1931 O O . GLY A 1 264 ? -4.605 6.421 19.450 1.00 97.75 264 GLY A O 1
ATOM 1932 N N . ALA A 1 265 ? -4.553 5.721 17.322 1.00 96.44 265 ALA A N 1
ATOM 1933 C CA . ALA A 1 265 ? -4.578 7.068 16.748 1.00 96.44 265 ALA A CA 1
ATOM 1934 C C . ALA A 1 265 ? -5.868 7.836 17.106 1.00 96.44 265 ALA A C 1
ATOM 1936 O O . ALA A 1 265 ? -5.839 9.043 17.365 1.00 96.44 265 ALA A O 1
ATOM 1937 N N . LEU A 1 266 ? -7.015 7.149 17.150 1.00 97.12 266 LEU A N 1
ATOM 1938 C CA . LEU A 1 266 ? -8.292 7.721 17.594 1.00 97.12 266 LEU A CA 1
ATOM 1939 C C . LEU A 1 266 ? -8.329 7.988 19.107 1.00 97.12 266 LEU A C 1
ATOM 1941 O O . LEU A 1 266 ? -9.027 8.896 19.539 1.00 97.12 266 LEU A O 1
ATOM 1945 N N . MET A 1 267 ? -7.555 7.252 19.901 1.00 97.19 267 MET A N 1
ATOM 1946 C CA . MET A 1 267 ? -7.387 7.488 21.340 1.00 97.19 267 MET A CA 1
ATOM 1947 C C . MET A 1 267 ? -6.333 8.565 21.669 1.00 97.19 267 MET A C 1
ATOM 1949 O O . MET A 1 267 ? -6.004 8.756 22.837 1.00 97.19 267 MET A O 1
ATOM 1953 N N . GLY A 1 268 ? -5.782 9.243 20.655 1.00 95.12 268 GLY A N 1
ATOM 1954 C CA . GLY A 1 268 ? -4.848 10.360 20.825 1.00 95.12 268 GLY A CA 1
ATOM 1955 C C . GLY A 1 268 ? -3.369 9.968 20.871 1.00 95.12 268 GLY A C 1
ATOM 1956 O O . GLY A 1 268 ? -2.517 10.834 21.072 1.00 95.12 268 GLY A O 1
ATOM 1957 N N . PHE A 1 269 ? -3.026 8.694 20.655 1.00 95.94 269 PHE A N 1
ATOM 1958 C CA . PHE A 1 269 ? -1.626 8.281 20.585 1.00 95.94 269 PHE A CA 1
ATOM 1959 C C . PHE A 1 269 ? -0.998 8.688 19.242 1.00 95.94 269 PHE A C 1
ATOM 1961 O O . PHE A 1 269 ? -1.575 8.398 18.188 1.00 95.94 269 PHE A O 1
ATOM 1968 N N . PRO A 1 270 ? 0.194 9.312 19.238 1.00 93.75 270 PRO A N 1
ATOM 1969 C CA . PRO A 1 270 ? 0.901 9.612 18.000 1.00 93.75 270 PRO A CA 1
ATOM 1970 C C . PRO A 1 270 ? 1.388 8.319 17.315 1.00 93.75 270 PRO A C 1
ATOM 1972 O O . PRO A 1 270 ? 1.693 7.334 18.000 1.00 93.75 270 PRO A O 1
ATOM 1975 N N . PRO A 1 271 ? 1.476 8.297 15.972 1.00 94.81 271 PRO A N 1
ATOM 1976 C CA . PRO A 1 271 ? 2.064 7.182 15.239 1.00 94.81 271 PRO A CA 1
ATOM 1977 C C . PRO A 1 271 ? 3.584 7.129 15.451 1.00 94.81 271 PRO A C 1
ATOM 1979 O O . PRO A 1 271 ? 4.178 7.990 16.102 1.00 94.81 271 PRO A O 1
ATOM 1982 N N . ALA A 1 272 ? 4.232 6.114 14.879 1.00 94.62 272 ALA A N 1
ATOM 1983 C CA . ALA A 1 272 ? 5.689 6.078 14.826 1.00 94.62 272 ALA A CA 1
ATOM 1984 C C . ALA A 1 272 ? 6.233 7.237 13.963 1.00 94.62 272 ALA A C 1
ATOM 1986 O O . ALA A 1 272 ? 5.533 7.698 13.052 1.00 94.62 272 ALA A O 1
ATOM 1987 N N . PRO A 1 273 ? 7.473 7.700 14.211 1.00 94.75 273 PRO A N 1
ATOM 1988 C CA . PRO A 1 273 ? 8.162 8.594 13.289 1.00 94.75 273 PRO A CA 1
ATOM 1989 C C . PRO A 1 273 ? 8.201 8.027 11.868 1.00 94.75 273 PRO A C 1
ATOM 1991 O O . PRO A 1 273 ? 8.290 6.813 11.674 1.00 94.75 273 PRO A O 1
ATOM 1994 N N . LEU A 1 274 ? 8.151 8.913 10.871 1.00 94.62 274 LEU A N 1
ATOM 1995 C CA . LEU A 1 274 ? 8.319 8.511 9.475 1.00 94.62 274 LEU A CA 1
ATOM 1996 C C . LEU A 1 274 ? 9.735 7.926 9.257 1.00 94.62 274 LEU A C 1
ATOM 1998 O O . LEU A 1 274 ? 10.684 8.375 9.904 1.00 94.62 274 LEU A O 1
ATOM 2002 N N . PRO A 1 275 ? 9.917 6.937 8.362 1.00 92.88 275 PRO A N 1
ATOM 2003 C CA . PRO A 1 275 ? 11.225 6.316 8.145 1.00 92.88 275 PRO A CA 1
ATOM 2004 C C . PRO A 1 275 ? 12.291 7.312 7.681 1.00 92.88 275 PRO A C 1
ATOM 2006 O O . PRO A 1 275 ? 12.012 8.217 6.900 1.00 92.88 275 PRO A O 1
ATOM 2009 N N . SER A 1 276 ? 13.538 7.125 8.102 1.00 90.94 276 SER A N 1
ATOM 2010 C CA . SER A 1 276 ? 14.671 7.940 7.640 1.00 90.94 276 SER A CA 1
ATOM 2011 C C . SER A 1 276 ? 15.237 7.498 6.287 1.00 90.94 276 SER A C 1
ATOM 2013 O O . SER A 1 276 ? 16.083 8.197 5.739 1.00 90.94 276 SER A O 1
ATOM 2015 N N . THR A 1 277 ? 14.783 6.358 5.763 1.00 91.81 277 THR A N 1
ATOM 2016 C CA . THR A 1 277 ? 15.238 5.747 4.510 1.00 91.81 277 THR A CA 1
ATOM 2017 C C . THR A 1 277 ? 14.050 5.399 3.614 1.00 91.81 277 THR A C 1
ATOM 2019 O O . THR A 1 277 ? 12.953 5.156 4.118 1.00 91.81 277 THR A O 1
ATOM 2022 N N . SER A 1 278 ? 14.265 5.390 2.300 1.00 92.12 278 SER A N 1
ATOM 2023 C CA . SER A 1 278 ? 13.364 4.843 1.280 1.00 92.12 278 SER A CA 1
ATOM 2024 C C . SER A 1 278 ? 13.589 3.339 1.044 1.00 92.12 278 SER A C 1
ATOM 2026 O O . SER A 1 278 ? 12.672 2.648 0.593 1.00 92.12 278 SER A O 1
ATOM 2028 N N . VAL A 1 279 ? 14.764 2.812 1.405 1.00 88.81 279 VAL A N 1
ATOM 2029 C CA . VAL A 1 279 ? 15.104 1.382 1.324 1.00 88.81 279 VAL A CA 1
ATOM 2030 C C . VAL A 1 279 ? 14.207 0.579 2.270 1.00 88.81 279 VAL A C 1
ATOM 2032 O O . VAL A 1 279 ? 13.924 1.017 3.385 1.00 88.81 279 VAL A O 1
ATOM 2035 N N . ASP A 1 280 ? 13.709 -0.572 1.812 1.00 84.62 280 ASP A N 1
ATOM 2036 C CA . ASP A 1 280 ? 12.733 -1.410 2.536 1.00 84.62 280 ASP A CA 1
ATOM 2037 C C . ASP A 1 280 ? 11.461 -0.689 3.008 1.00 84.62 280 ASP A C 1
ATOM 2039 O O . ASP A 1 280 ? 10.725 -1.130 3.893 1.00 84.62 280 ASP A O 1
ATOM 2043 N N . THR A 1 281 ? 11.150 0.413 2.339 1.00 91.50 281 THR A N 1
ATOM 2044 C CA . THR A 1 281 ? 9.841 1.049 2.329 1.00 91.50 281 THR A CA 1
ATOM 2045 C C . THR A 1 281 ? 9.509 1.347 0.870 1.00 91.50 281 THR A C 1
ATOM 2047 O O . THR A 1 281 ? 9.667 0.471 0.029 1.00 91.50 281 THR A O 1
ATOM 2050 N N . SER A 1 282 ? 9.057 2.549 0.539 1.00 93.44 282 SER A N 1
ATOM 2051 C CA . SER A 1 282 ? 8.579 2.930 -0.785 1.00 93.44 282 SER A CA 1
ATOM 2052 C C . SER A 1 282 ? 9.639 3.066 -1.888 1.00 93.44 282 SER A C 1
ATOM 2054 O O . SER A 1 282 ? 9.271 3.197 -3.055 1.00 93.44 282 SER A O 1
ATOM 2056 N N . GLY A 1 283 ? 10.933 3.008 -1.568 1.00 94.62 283 GLY A N 1
ATOM 2057 C CA . GLY A 1 283 ? 12.037 2.980 -2.538 1.00 94.62 283 GLY A CA 1
ATOM 2058 C C . GLY A 1 283 ? 12.332 1.597 -3.118 1.00 94.62 283 GLY A C 1
ATOM 2059 O O . GLY A 1 283 ? 13.202 1.465 -3.972 1.00 94.62 283 GLY A O 1
ATOM 2060 N N . ARG A 1 284 ? 11.611 0.550 -2.693 1.00 93.50 284 ARG A N 1
ATOM 2061 C CA . ARG A 1 284 ? 11.813 -0.817 -3.194 1.00 93.50 284 ARG A CA 1
ATOM 2062 C C . ARG A 1 284 ? 11.807 -0.854 -4.724 1.00 93.50 284 ARG A C 1
ATOM 2064 O O . ARG A 1 284 ? 10.862 -0.354 -5.321 1.00 93.50 284 ARG A O 1
ATOM 2071 N N . ASN A 1 285 ? 12.825 -1.450 -5.346 1.00 94.19 285 ASN A N 1
ATOM 2072 C CA . ASN A 1 285 ? 12.968 -1.522 -6.810 1.00 94.19 285 ASN A CA 1
ATOM 2073 C C . ASN A 1 285 ? 13.051 -0.154 -7.528 1.00 94.19 285 ASN A C 1
ATOM 2075 O O . ASN A 1 285 ? 12.788 -0.082 -8.725 1.00 94.19 285 ASN A O 1
ATOM 2079 N N . ALA A 1 286 ? 13.391 0.940 -6.829 1.00 96.25 286 ALA A N 1
ATOM 2080 C CA . ALA A 1 286 ? 13.746 2.203 -7.482 1.00 96.25 286 ALA A CA 1
ATOM 2081 C C . ALA A 1 286 ? 15.106 2.118 -8.197 1.00 96.25 286 ALA A C 1
ATOM 2083 O O . ALA A 1 286 ? 15.150 2.516 -9.368 1.00 96.25 286 ALA A O 1
ATOM 2084 N N . PRO A 1 287 ? 16.162 1.543 -7.585 1.00 96.12 287 PRO A N 1
ATOM 2085 C CA . PRO A 1 287 ? 17.330 1.085 -8.327 1.00 96.12 287 PRO A CA 1
ATOM 2086 C C . PRO A 1 287 ? 16.992 -0.003 -9.339 1.00 96.12 287 PRO A C 1
ATOM 2088 O O . PRO A 1 287 ? 16.173 -0.884 -9.065 1.00 96.12 287 PRO A O 1
ATOM 2091 N N . VAL A 1 288 ? 17.661 0.050 -10.488 1.00 96.25 288 VAL A N 1
ATOM 2092 C CA . VAL A 1 288 ? 17.599 -0.995 -11.516 1.00 96.25 288 VAL A CA 1
ATOM 2093 C C . VAL A 1 288 ? 18.842 -1.878 -11.447 1.00 96.25 288 VAL A C 1
ATOM 2095 O O . VAL A 1 288 ? 19.888 -1.452 -10.964 1.00 96.25 288 VAL A O 1
ATOM 2098 N N . THR A 1 289 ? 18.730 -3.110 -11.938 1.00 96.12 289 THR A N 1
ATOM 2099 C CA . THR A 1 289 ? 19.827 -4.098 -11.953 1.00 96.12 289 THR A CA 1
ATOM 2100 C C . THR A 1 289 ? 20.527 -4.210 -13.303 1.00 96.12 289 THR A C 1
ATOM 2102 O O . THR A 1 289 ? 21.321 -5.123 -13.518 1.00 96.12 289 THR A O 1
ATOM 2105 N N . TYR A 1 290 ? 20.229 -3.287 -14.215 1.00 97.19 290 TYR A N 1
ATOM 2106 C CA . TYR A 1 290 ? 20.936 -3.158 -15.478 1.00 97.19 290 TYR A CA 1
ATOM 2107 C C . TYR A 1 290 ? 22.331 -2.545 -15.265 1.00 97.19 290 TYR A C 1
ATOM 2109 O O . TYR A 1 290 ? 22.518 -1.699 -14.391 1.00 97.19 290 TYR A O 1
ATOM 2117 N N . ASP A 1 291 ? 23.296 -2.966 -16.078 1.00 95.25 291 ASP A N 1
ATOM 2118 C CA . ASP A 1 291 ? 24.710 -2.593 -16.007 1.00 95.25 291 ASP A CA 1
ATOM 2119 C C . ASP A 1 291 ? 24.989 -1.285 -16.756 1.00 95.25 291 ASP A C 1
ATOM 2121 O O . ASP A 1 291 ? 25.668 -1.237 -17.781 1.00 95.25 291 ASP A O 1
ATOM 2125 N N . PHE A 1 292 ? 24.411 -0.198 -16.253 1.00 95.94 292 PHE A N 1
ATOM 2126 C CA . PHE A 1 292 ? 24.754 1.155 -16.672 1.00 95.94 292 PHE A CA 1
ATOM 2127 C C . PHE A 1 292 ? 24.802 2.103 -15.470 1.00 95.94 292 PHE A C 1
ATOM 2129 O O . PHE A 1 292 ? 24.093 1.880 -14.484 1.00 95.94 292 PHE A O 1
ATOM 2136 N N . PRO A 1 293 ? 25.586 3.197 -15.553 1.00 97.50 293 PRO A N 1
ATOM 2137 C CA . PRO A 1 293 ? 25.657 4.184 -14.488 1.00 97.50 293 PRO A CA 1
ATOM 2138 C C . PRO A 1 293 ? 24.285 4.765 -14.123 1.00 97.50 293 PRO A C 1
ATOM 2140 O O . PRO A 1 293 ? 23.562 5.257 -14.995 1.00 97.50 293 PRO A O 1
ATOM 2143 N N . GLN A 1 294 ? 23.940 4.779 -12.837 1.00 98.00 294 GLN A N 1
ATOM 2144 C CA . GLN A 1 294 ? 22.669 5.261 -12.320 1.00 98.00 294 GLN A CA 1
ATOM 2145 C C . GLN A 1 294 ? 22.797 6.191 -11.105 1.00 98.00 294 GLN A C 1
ATOM 2147 O O . GLN A 1 294 ? 23.619 6.020 -10.207 1.00 98.00 294 GLN A O 1
ATOM 2152 N N . ARG A 1 295 ? 21.891 7.166 -11.030 1.00 98.12 295 ARG A N 1
ATOM 2153 C CA . ARG A 1 295 ? 21.622 7.939 -9.817 1.00 98.12 295 ARG A CA 1
ATOM 2154 C C . ARG A 1 295 ? 20.182 7.728 -9.381 1.00 98.12 295 ARG A C 1
ATOM 2156 O O . ARG A 1 295 ? 19.256 8.017 -10.139 1.00 98.12 295 ARG A O 1
ATOM 2163 N N . VAL A 1 296 ? 19.994 7.311 -8.135 1.00 97.88 296 VAL A N 1
ATOM 2164 C CA . VAL A 1 296 ? 18.678 7.074 -7.534 1.00 97.88 296 VAL A CA 1
ATOM 2165 C C . VAL A 1 296 ? 18.523 7.966 -6.318 1.00 97.88 296 VAL A C 1
ATOM 2167 O O . VAL A 1 296 ? 19.353 7.961 -5.410 1.00 97.88 296 VAL A O 1
ATOM 2170 N N . GLN A 1 297 ? 17.462 8.759 -6.299 1.00 97.38 297 GLN A N 1
ATOM 2171 C CA . GLN A 1 297 ? 17.188 9.720 -5.240 1.00 97.38 297 GLN A CA 1
ATOM 2172 C C . GLN A 1 297 ? 15.741 9.630 -4.799 1.00 97.38 297 GLN A C 1
ATOM 2174 O O . GLN A 1 297 ? 14.860 9.501 -5.643 1.00 97.38 297 GLN A O 1
ATOM 2179 N N . ALA A 1 298 ? 15.510 9.846 -3.504 1.00 97.50 298 ALA A N 1
ATOM 2180 C CA . ALA A 1 298 ? 14.175 9.872 -2.931 1.00 97.50 298 ALA A CA 1
ATOM 2181 C C . ALA A 1 298 ? 13.816 11.193 -2.265 1.00 97.50 298 ALA A C 1
ATOM 2183 O O . ALA A 1 298 ? 14.654 11.888 -1.675 1.00 97.50 298 ALA A O 1
ATOM 2184 N N . ARG A 1 299 ? 12.532 11.533 -2.364 1.00 97.62 299 ARG A N 1
ATOM 2185 C CA . ARG A 1 299 ? 11.853 12.614 -1.650 1.00 97.62 299 ARG A CA 1
ATOM 2186 C C . ARG A 1 299 ? 10.682 12.014 -0.884 1.00 97.62 299 ARG A C 1
ATOM 2188 O O . ARG A 1 299 ? 9.707 11.560 -1.484 1.00 97.62 299 ARG A O 1
ATOM 2195 N N . 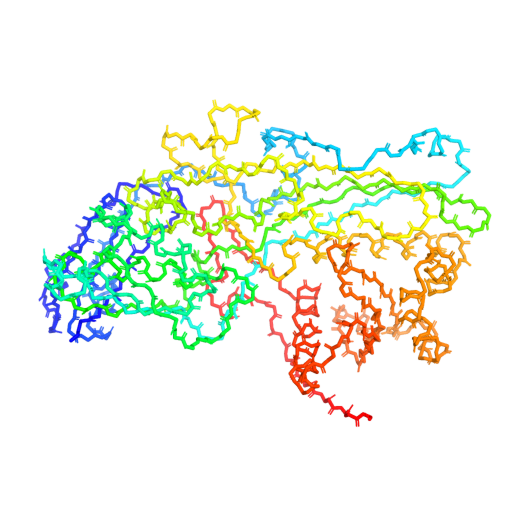LEU A 1 300 ? 10.792 11.965 0.441 1.00 96.81 300 LEU A N 1
ATOM 2196 C CA . LEU A 1 300 ? 9.810 11.266 1.270 1.00 96.81 300 LEU A CA 1
ATOM 2197 C C . LEU A 1 300 ? 8.742 12.218 1.807 1.00 96.81 300 LEU A C 1
ATOM 2199 O O . LEU A 1 300 ? 9.047 13.276 2.365 1.00 96.81 300 LEU A O 1
ATOM 2203 N N . LEU A 1 301 ? 7.479 11.821 1.633 1.00 96.56 301 LEU A N 1
ATOM 2204 C CA . LEU A 1 301 ? 6.301 12.642 1.907 1.00 96.56 301 LEU A CA 1
ATOM 2205 C C . LEU A 1 301 ? 5.872 12.605 3.375 1.00 96.56 301 LEU A C 1
ATOM 2207 O O . LEU A 1 301 ? 5.805 11.550 4.010 1.00 96.56 301 LEU A O 1
ATOM 2211 N N . LYS A 1 302 ? 5.459 13.766 3.885 1.00 96.12 302 LYS A N 1
ATOM 2212 C CA . LYS A 1 302 ? 4.765 13.908 5.168 1.00 96.12 302 LYS A CA 1
ATOM 2213 C C . LYS A 1 302 ? 3.386 13.260 5.083 1.00 96.12 302 LYS A C 1
ATOM 2215 O O . LYS A 1 302 ? 2.475 13.812 4.470 1.00 96.12 302 LYS A O 1
ATOM 2220 N N . SER A 1 303 ? 3.212 12.108 5.732 1.00 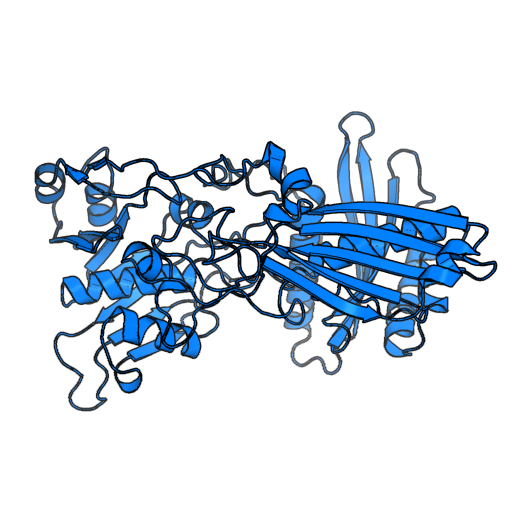95.06 303 SER A N 1
ATOM 2221 C CA . SER A 1 303 ? 1.882 11.480 5.852 1.00 95.06 303 SER A CA 1
ATOM 2222 C C . SER A 1 303 ? 0.955 12.265 6.793 1.00 95.06 303 SER A C 1
ATOM 2224 O O . SER A 1 303 ? -0.268 12.264 6.648 1.00 95.06 303 SER A O 1
ATOM 2226 N N . PHE A 1 304 ? 1.556 12.982 7.737 1.00 95.69 304 PHE A N 1
ATOM 2227 C CA . PHE A 1 304 ? 0.928 13.835 8.737 1.00 95.69 304 PHE A CA 1
ATOM 2228 C C . PHE A 1 304 ? 1.819 15.054 9.001 1.00 95.69 304 PHE A C 1
ATOM 2230 O O . PHE A 1 304 ? 2.985 15.062 8.605 1.00 95.69 304 PHE A O 1
ATOM 2237 N N . GLU A 1 305 ? 1.274 16.080 9.650 1.00 95.31 305 GLU A N 1
ATOM 2238 C CA . GLU A 1 305 ? 2.054 17.218 10.131 1.00 95.31 305 GLU A CA 1
ATOM 2239 C C . GLU A 1 305 ? 3.141 16.752 11.099 1.00 95.31 305 GLU A C 1
ATOM 2241 O O . GLU A 1 305 ? 2.909 15.914 11.976 1.00 95.31 305 GLU A O 1
ATOM 2246 N N . THR A 1 306 ? 4.338 17.300 10.928 1.00 95.38 306 THR A N 1
ATOM 2247 C CA . THR A 1 306 ? 5.516 16.969 11.728 1.00 95.38 306 THR A CA 1
ATOM 2248 C C . THR A 1 306 ? 6.017 18.200 12.473 1.00 95.38 306 THR A C 1
ATOM 2250 O O . THR A 1 306 ? 5.654 19.329 12.151 1.00 95.38 306 THR A O 1
ATOM 2253 N N . THR A 1 307 ? 6.854 18.010 13.495 1.00 94.00 307 THR A N 1
ATOM 2254 C CA . THR A 1 307 ? 7.355 19.108 14.353 1.00 94.00 307 THR A CA 1
ATOM 2255 C C . THR A 1 307 ? 8.246 20.133 13.634 1.00 94.00 307 THR A C 1
ATOM 2257 O O . THR A 1 307 ? 8.707 21.093 14.245 1.00 94.00 307 THR A O 1
ATOM 2260 N N . GLY A 1 308 ? 8.497 19.950 12.340 1.00 87.56 308 GLY A N 1
ATOM 2261 C CA . GLY A 1 308 ? 9.225 20.874 11.487 1.00 87.56 308 GLY A CA 1
ATOM 2262 C C . GLY A 1 308 ? 9.353 20.315 10.071 1.00 87.56 308 GLY A C 1
ATOM 2263 O O . GLY A 1 308 ? 9.188 19.112 9.863 1.00 87.56 308 GLY A O 1
ATOM 2264 N N . PRO A 1 309 ? 9.687 21.152 9.076 1.00 82.62 309 PRO A N 1
ATOM 2265 C CA . PRO A 1 309 ? 9.663 20.740 7.682 1.00 82.62 309 PRO A CA 1
ATOM 2266 C C . PRO A 1 309 ? 10.649 19.618 7.346 1.00 82.62 309 PRO A C 1
ATOM 2268 O O . PRO A 1 309 ? 10.346 18.875 6.430 1.00 82.62 309 PRO A O 1
ATOM 2271 N N . ALA A 1 310 ? 11.750 19.464 8.090 1.00 88.88 310 ALA A N 1
ATOM 2272 C CA . ALA A 1 310 ? 12.737 18.387 7.928 1.00 88.88 310 ALA A CA 1
ATOM 2273 C C . ALA A 1 310 ? 12.638 17.285 9.011 1.00 88.88 310 ALA A C 1
ATOM 2275 O O . ALA A 1 310 ? 13.547 16.475 9.179 1.00 88.88 310 ALA A O 1
ATOM 2276 N N . SER A 1 311 ? 11.569 17.294 9.815 1.00 93.19 311 SER A N 1
ATOM 2277 C CA . SER A 1 311 ? 11.375 16.354 10.922 1.00 93.19 311 SER A CA 1
ATOM 2278 C C . SER A 1 311 ? 10.449 15.220 10.505 1.00 93.19 311 SER A C 1
ATOM 2280 O O . SER A 1 311 ? 9.393 15.462 9.923 1.00 93.19 311 SER A O 1
ATOM 2282 N N . ALA A 1 312 ? 10.811 13.992 10.866 1.00 94.06 312 ALA A N 1
ATOM 2283 C CA . ALA A 1 312 ? 9.961 12.811 10.731 1.00 94.06 312 ALA A CA 1
ATOM 2284 C C . ALA A 1 312 ? 9.028 12.589 11.941 1.00 94.06 312 ALA A C 1
ATOM 2286 O O . ALA A 1 312 ? 8.228 11.652 11.941 1.00 94.06 312 ALA A O 1
ATOM 2287 N N . VAL A 1 313 ? 9.144 13.413 12.989 1.00 95.81 313 VAL A N 1
ATOM 2288 C CA . VAL A 1 313 ? 8.403 13.248 14.248 1.00 95.81 313 VAL A CA 1
ATOM 2289 C C . VAL A 1 313 ? 6.991 13.825 14.101 1.00 95.81 313 VAL A C 1
ATOM 2291 O O . VAL A 1 313 ? 6.877 15.002 13.747 1.00 95.81 313 VAL A O 1
ATOM 2294 N N . PRO A 1 314 ? 5.922 13.055 14.393 1.00 95.06 314 PRO A N 1
ATOM 2295 C CA . PRO A 1 314 ? 4.552 13.554 14.322 1.00 95.06 314 PRO A CA 1
ATOM 2296 C C . PRO A 1 314 ? 4.347 14.767 15.235 1.00 95.06 314 PRO A C 1
ATOM 2298 O O . PRO A 1 314 ? 4.758 14.755 16.396 1.00 95.06 314 PRO A O 1
ATOM 2301 N N . ALA A 1 315 ? 3.692 15.806 14.723 1.00 94.25 315 ALA A N 1
ATOM 2302 C CA . ALA A 1 315 ? 3.238 16.924 15.538 1.00 94.25 315 ALA A CA 1
ATOM 2303 C C . ALA A 1 315 ? 1.992 16.533 16.349 1.00 94.25 315 ALA A C 1
ATOM 2305 O O . ALA A 1 315 ? 1.201 15.682 15.936 1.00 94.25 315 ALA A O 1
ATOM 2306 N N . SER A 1 316 ? 1.810 17.186 17.499 1.00 90.25 316 SER A N 1
ATOM 2307 C CA . SER A 1 316 ? 0.589 17.094 18.301 1.00 90.25 316 SER A CA 1
ATOM 2308 C C . SER A 1 316 ? -0.163 18.432 18.250 1.00 90.25 316 SER A C 1
ATOM 2310 O O . SER A 1 316 ? 0.470 19.465 18.484 1.00 90.25 316 SER A O 1
ATOM 2312 N N . PRO A 1 317 ? -1.480 18.446 17.962 1.00 88.88 317 PRO A N 1
ATOM 2313 C CA . PRO A 1 317 ? -2.329 17.287 17.667 1.00 88.88 317 PRO A CA 1
ATOM 2314 C C . PRO A 1 317 ? -2.050 16.671 16.283 1.00 88.88 317 PRO A C 1
ATOM 2316 O O . PRO A 1 317 ? -1.686 17.368 15.335 1.00 88.88 317 PRO A O 1
ATOM 2319 N N . LEU A 1 318 ? -2.258 15.354 16.161 1.00 91.50 318 LEU A N 1
ATOM 2320 C CA . LEU A 1 318 ? -2.034 14.621 14.912 1.00 91.50 318 LEU A CA 1
ATOM 2321 C C . LEU A 1 318 ? -2.977 15.115 13.806 1.00 91.50 318 LEU A C 1
ATOM 2323 O O . LEU A 1 318 ? -4.197 15.044 13.949 1.00 91.50 318 LEU A O 1
ATOM 2327 N N . THR A 1 319 ? -2.402 15.535 12.680 1.00 95.56 319 THR A N 1
ATOM 2328 C CA . THR A 1 319 ? -3.141 15.986 11.492 1.00 95.56 319 THR A CA 1
ATOM 2329 C C . THR A 1 319 ? -2.603 15.278 10.254 1.00 95.56 319 THR A C 1
ATOM 2331 O O . THR A 1 319 ? -1.447 15.466 9.892 1.00 95.56 319 THR A O 1
ATOM 2334 N N . TYR A 1 320 ? -3.418 14.458 9.595 1.00 96.25 320 TYR A N 1
ATOM 2335 C CA . TYR A 1 320 ? -3.062 13.789 8.343 1.00 96.25 320 TYR A CA 1
ATOM 2336 C C . TYR A 1 320 ? -3.035 14.776 7.176 1.00 96.25 320 TYR A C 1
ATOM 2338 O O . TYR A 1 320 ? -3.946 15.592 7.032 1.00 96.25 320 TYR A O 1
ATOM 2346 N N . ARG A 1 321 ? -2.022 14.652 6.312 1.00 96.62 321 ARG A N 1
ATOM 2347 C CA . ARG A 1 321 ? -1.888 15.451 5.078 1.00 96.62 321 ARG A CA 1
ATOM 2348 C C . ARG A 1 321 ? -2.305 14.674 3.834 1.00 96.62 321 ARG A C 1
ATOM 2350 O O . ARG A 1 321 ? -2.689 15.273 2.839 1.00 96.62 321 ARG A O 1
ATOM 2357 N N . ILE A 1 322 ? -2.256 13.350 3.906 1.00 97.00 322 ILE A N 1
ATOM 2358 C CA . ILE A 1 322 ? -2.681 12.406 2.869 1.00 97.00 322 ILE A CA 1
ATOM 2359 C C . ILE A 1 322 ? -3.376 11.208 3.538 1.00 97.00 322 ILE A C 1
ATOM 2361 O O . ILE A 1 322 ? -3.253 11.041 4.758 1.00 97.00 322 ILE A O 1
ATOM 2365 N N . PRO A 1 323 ? -4.092 10.358 2.779 1.00 96.25 323 PRO A N 1
ATOM 2366 C CA . PRO A 1 323 ? -4.577 9.080 3.289 1.00 96.25 323 PRO A CA 1
ATOM 2367 C C . PRO A 1 323 ? -3.486 8.271 4.004 1.00 96.25 323 PRO A C 1
ATOM 2369 O O . PRO A 1 323 ? -2.317 8.310 3.621 1.00 96.25 323 PRO A O 1
ATOM 2372 N N . ARG A 1 324 ? -3.868 7.522 5.048 1.00 95.19 324 ARG A N 1
ATOM 2373 C CA . ARG A 1 324 ? -2.936 6.670 5.800 1.00 95.19 324 ARG A CA 1
ATOM 2374 C C . ARG A 1 324 ? -2.364 5.612 4.859 1.00 95.19 324 ARG A C 1
ATOM 2376 O O . ARG A 1 324 ? -3.129 4.833 4.304 1.00 95.19 324 ARG A O 1
ATOM 2383 N N . THR A 1 325 ? -1.046 5.566 4.698 1.00 96.00 325 THR A N 1
ATOM 2384 C CA . THR A 1 325 ? -0.372 4.593 3.828 1.00 96.00 325 THR A CA 1
ATOM 2385 C C . THR A 1 325 ? 0.309 3.500 4.625 1.00 96.00 325 THR A C 1
ATOM 2387 O O . THR A 1 325 ? 0.592 3.701 5.804 1.00 96.00 325 THR A O 1
ATOM 2390 N N . THR A 1 326 ? 0.574 2.355 3.998 1.00 95.31 326 THR A N 1
ATOM 2391 C CA . THR A 1 326 ? 1.365 1.244 4.531 1.00 95.31 326 THR A CA 1
ATOM 2392 C C . THR A 1 326 ? 1.844 0.302 3.419 1.00 95.31 326 THR A C 1
ATOM 2394 O O . THR A 1 326 ? 1.741 0.610 2.231 1.00 95.31 326 THR A O 1
ATOM 2397 N N . ALA A 1 327 ? 2.373 -0.858 3.805 1.00 95.38 327 ALA A N 1
ATOM 2398 C CA . ALA A 1 327 ? 2.779 -1.916 2.900 1.00 95.38 327 ALA A CA 1
ATOM 2399 C C . ALA A 1 327 ? 1.564 -2.478 2.150 1.00 95.38 327 ALA A C 1
ATOM 2401 O O . ALA A 1 327 ? 0.734 -3.174 2.733 1.00 95.38 327 ALA A O 1
ATOM 2402 N N . LEU A 1 328 ? 1.506 -2.226 0.847 1.00 95.50 328 LEU A N 1
ATOM 2403 C CA . LEU A 1 328 ? 0.803 -3.057 -0.132 1.00 95.50 328 LEU A CA 1
ATOM 2404 C C . LEU A 1 328 ? 1.845 -3.928 -0.846 1.00 95.50 328 LEU A C 1
ATOM 2406 O O . LEU A 1 328 ? 3.039 -3.623 -0.790 1.00 95.50 328 LEU A O 1
ATOM 2410 N N . ARG A 1 329 ? 1.424 -5.012 -1.500 1.00 94.12 329 ARG A N 1
ATOM 2411 C CA . ARG A 1 329 ? 2.309 -5.977 -2.163 1.00 94.12 329 ARG A CA 1
ATOM 2412 C C . ARG A 1 329 ? 3.403 -5.269 -2.976 1.00 94.12 329 ARG A C 1
ATOM 2414 O O . ARG A 1 329 ? 3.113 -4.441 -3.845 1.00 94.12 329 ARG A O 1
ATOM 2421 N N . SER A 1 330 ? 4.653 -5.606 -2.646 1.00 92.94 330 SER A N 1
ATOM 2422 C CA . SER A 1 330 ? 5.898 -5.007 -3.148 1.00 92.94 330 SER A CA 1
ATOM 2423 C C . SER A 1 330 ? 6.291 -3.613 -2.619 1.00 92.94 330 SER A C 1
ATOM 2425 O O . SER A 1 330 ? 7.199 -3.027 -3.188 1.00 92.94 330 SER A O 1
ATOM 2427 N N . LEU A 1 331 ? 5.684 -3.073 -1.555 1.00 93.31 331 LEU A N 1
ATOM 2428 C CA . LEU A 1 331 ? 6.124 -1.855 -0.832 1.00 93.31 331 LEU A CA 1
ATOM 2429 C C . LEU A 1 331 ? 6.545 -0.695 -1.769 1.00 93.31 331 LEU A C 1
ATOM 2431 O O . LEU A 1 331 ? 7.652 -0.190 -1.701 1.00 93.31 331 LEU A O 1
ATOM 2435 N N . GLY A 1 332 ? 5.685 -0.294 -2.707 1.00 91.50 332 GLY A N 1
ATOM 2436 C CA . GLY A 1 332 ? 6.003 0.757 -3.697 1.00 91.50 332 GLY A CA 1
ATOM 2437 C C . GLY A 1 332 ? 6.780 0.282 -4.936 1.00 91.50 332 GLY A C 1
ATOM 2438 O O . GLY A 1 332 ? 6.736 0.924 -5.980 1.00 91.50 332 GLY A O 1
ATOM 2439 N N . GLY A 1 333 ? 7.367 -0.914 -4.894 1.00 94.50 333 GLY A N 1
ATOM 2440 C CA . GLY A 1 333 ? 8.073 -1.529 -6.020 1.00 94.50 333 GLY A CA 1
ATOM 2441 C C . GLY A 1 333 ? 7.244 -1.706 -7.283 1.00 94.50 333 GLY A C 1
ATOM 2442 O O . GLY A 1 333 ? 7.803 -1.610 -8.364 1.00 94.50 333 GLY A O 1
ATOM 2443 N N . PHE A 1 334 ? 5.918 -1.832 -7.185 1.00 94.38 334 PHE A N 1
ATOM 2444 C CA . PHE A 1 334 ? 5.045 -1.741 -8.362 1.00 94.38 334 PHE A CA 1
ATOM 2445 C C . PHE A 1 334 ? 5.205 -0.402 -9.100 1.00 94.38 334 PHE A C 1
ATOM 2447 O O . PHE A 1 334 ? 5.401 -0.398 -10.308 1.00 94.38 334 PHE A O 1
ATOM 2454 N N . SER A 1 335 ? 5.153 0.727 -8.383 1.00 95.44 335 SER A N 1
ATOM 2455 C CA . SER A 1 335 ? 5.236 2.055 -9.003 1.00 95.44 335 SER A CA 1
ATOM 2456 C C . SER A 1 335 ? 6.634 2.335 -9.536 1.00 95.44 335 SER A C 1
ATOM 2458 O O . SER A 1 335 ? 6.783 2.850 -10.639 1.00 95.44 335 SER A O 1
ATOM 2460 N N . ASN A 1 336 ? 7.660 1.965 -8.763 1.00 97.12 336 ASN A N 1
ATOM 2461 C CA . ASN A 1 336 ? 9.046 2.115 -9.192 1.00 97.12 336 ASN A CA 1
ATOM 2462 C C . ASN A 1 336 ? 9.339 1.254 -10.432 1.00 97.12 336 ASN A C 1
ATOM 2464 O O . ASN A 1 336 ? 9.920 1.758 -11.384 1.00 97.12 336 ASN A O 1
ATOM 2468 N N . SER A 1 337 ? 8.871 -0.001 -10.463 1.00 96.31 337 SER A N 1
ATOM 2469 C CA . SER A 1 337 ? 9.028 -0.886 -11.628 1.00 96.31 337 SER A CA 1
ATOM 2470 C C . SER A 1 337 ? 8.246 -0.379 -12.834 1.00 96.31 337 SER A C 1
ATOM 2472 O O . SER A 1 337 ? 8.761 -0.427 -13.942 1.00 96.31 337 SER A O 1
ATOM 2474 N N . PHE A 1 338 ? 7.033 0.149 -12.632 1.00 96.19 338 PHE A N 1
ATOM 2475 C CA . PHE A 1 338 ? 6.258 0.774 -13.703 1.00 96.19 338 PHE A CA 1
ATOM 2476 C C . PHE A 1 338 ? 7.025 1.939 -14.338 1.00 96.19 338 PHE A C 1
ATOM 2478 O O . PHE A 1 338 ? 7.172 1.967 -15.556 1.00 96.19 338 PHE A O 1
ATOM 2485 N N . ALA A 1 339 ? 7.558 2.861 -13.530 1.00 97.88 339 ALA A N 1
ATOM 2486 C CA . ALA A 1 339 ? 8.349 3.980 -14.036 1.00 97.88 339 ALA A CA 1
ATOM 2487 C C . ALA A 1 339 ? 9.646 3.512 -14.712 1.00 97.88 339 ALA A C 1
ATOM 2489 O O . ALA A 1 339 ? 9.964 3.970 -15.806 1.00 97.88 339 ALA A O 1
ATOM 2490 N N . ASN A 1 340 ? 10.371 2.580 -14.085 1.00 98.44 340 ASN A N 1
ATOM 2491 C CA . ASN A 1 340 ? 11.636 2.075 -14.605 1.00 98.44 340 ASN A CA 1
ATOM 2492 C C . ASN A 1 340 ? 11.457 1.343 -15.940 1.00 98.44 340 ASN A C 1
ATOM 2494 O O . ASN A 1 340 ? 12.106 1.688 -16.919 1.00 98.44 340 ASN A O 1
ATOM 2498 N N . GLU A 1 341 ? 10.556 0.365 -16.005 1.00 98.44 341 GLU A N 1
ATOM 2499 C CA . GLU A 1 341 ? 10.402 -0.480 -17.192 1.00 98.44 341 GLU A CA 1
ATOM 2500 C C . GLU A 1 341 ? 9.679 0.239 -18.337 1.00 98.44 341 GLU A C 1
ATOM 2502 O O . GLU A 1 341 ? 9.998 -0.017 -19.496 1.00 98.44 341 GLU A O 1
ATOM 2507 N N . SER A 1 342 ? 8.786 1.193 -18.041 1.00 98.19 342 SER A N 1
ATOM 2508 C CA . SER A 1 342 ? 8.213 2.061 -19.083 1.00 98.19 342 SER A CA 1
ATOM 2509 C C . SER A 1 342 ? 9.279 2.981 -19.676 1.00 98.19 342 SER A C 1
ATOM 2511 O O . SER A 1 342 ? 9.388 3.101 -20.894 1.00 98.19 342 SER A O 1
ATOM 2513 N N . PHE A 1 343 ? 10.112 3.596 -18.829 1.00 98.62 343 PHE A N 1
ATOM 2514 C CA . PHE A 1 343 ? 11.169 4.488 -19.301 1.00 98.62 343 PHE A CA 1
ATOM 2515 C C . PHE A 1 343 ? 12.266 3.738 -20.063 1.00 98.62 343 PHE A C 1
ATOM 2517 O O . PHE A 1 343 ? 12.825 4.263 -21.028 1.00 98.62 343 PHE A O 1
ATOM 2524 N N . PHE A 1 344 ? 12.543 2.491 -19.673 1.00 98.75 344 PHE A N 1
ATOM 2525 C CA . PHE A 1 344 ? 13.427 1.606 -20.422 1.00 98.75 344 PHE A CA 1
ATOM 2526 C C . PHE A 1 344 ? 12.898 1.379 -21.844 1.00 98.75 344 PHE A C 1
ATOM 2528 O O . PHE A 1 344 ? 13.651 1.538 -22.803 1.00 98.75 344 PHE A O 1
ATOM 2535 N N . ASP A 1 345 ? 11.609 1.061 -21.998 1.00 98.31 345 ASP A N 1
ATOM 2536 C CA . ASP A 1 345 ? 10.984 0.865 -23.313 1.00 98.31 345 ASP A CA 1
ATOM 2537 C C . ASP A 1 345 ? 10.991 2.144 -24.161 1.00 98.31 345 ASP A C 1
ATOM 2539 O O . ASP A 1 345 ? 11.247 2.085 -25.365 1.00 98.31 345 ASP A O 1
ATOM 2543 N N . GLU A 1 346 ? 10.780 3.312 -23.550 1.00 98.38 346 GLU A N 1
ATOM 2544 C CA . GLU A 1 346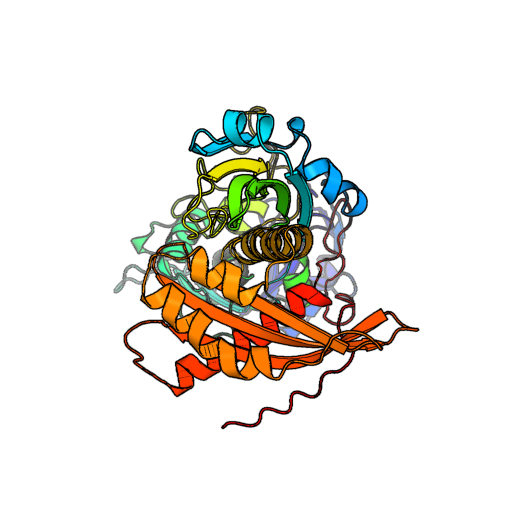 ? 10.879 4.605 -24.239 1.00 98.38 346 GLU A CA 1
ATOM 2545 C C . GLU A 1 346 ? 12.297 4.863 -24.770 1.00 98.38 346 GLU A C 1
ATOM 2547 O O . GLU A 1 346 ? 12.467 5.282 -25.919 1.00 98.38 346 GLU A O 1
ATOM 2552 N N . LEU A 1 347 ? 13.326 4.570 -23.969 1.00 98.00 347 LEU A N 1
ATOM 2553 C CA . LEU A 1 347 ? 14.727 4.654 -24.385 1.00 98.00 347 LEU A CA 1
ATOM 2554 C C . LEU A 1 347 ? 15.058 3.634 -25.480 1.00 98.00 347 LEU A C 1
ATOM 2556 O O . LEU A 1 347 ? 15.684 4.000 -26.476 1.00 98.00 347 LEU A O 1
ATOM 2560 N N . ALA A 1 348 ? 14.598 2.388 -25.346 1.00 97.31 348 ALA A N 1
ATOM 2561 C CA . ALA A 1 348 ? 14.779 1.353 -26.360 1.00 97.31 348 ALA A CA 1
ATOM 2562 C C . ALA A 1 348 ? 14.178 1.790 -27.703 1.00 97.31 348 ALA A C 1
ATOM 2564 O O . ALA A 1 348 ? 14.871 1.797 -28.722 1.00 97.31 348 ALA A O 1
ATOM 2565 N N . HIS A 1 349 ? 12.923 2.250 -27.689 1.00 95.75 349 HIS A N 1
ATOM 2566 C CA . HIS A 1 349 ? 12.236 2.744 -28.877 1.00 95.75 349 HIS A CA 1
ATOM 2567 C C . HIS A 1 349 ? 12.962 3.940 -29.494 1.00 95.75 349 HIS A C 1
ATOM 2569 O O . HIS A 1 349 ? 13.197 3.977 -30.702 1.00 95.75 349 HIS A O 1
ATOM 2575 N N . ALA A 1 350 ? 13.373 4.905 -28.671 1.00 96.12 350 ALA A N 1
ATOM 2576 C CA . ALA A 1 350 ? 14.077 6.077 -29.157 1.00 96.12 350 ALA A CA 1
ATOM 2577 C C . ALA A 1 350 ? 15.438 5.705 -29.773 1.00 96.12 350 ALA A C 1
ATOM 2579 O O . ALA A 1 350 ? 15.815 6.283 -30.791 1.00 96.12 350 ALA A O 1
ATOM 2580 N N . GLY A 1 351 ? 16.175 4.753 -29.205 1.00 95.50 351 GLY A N 1
ATOM 2581 C CA . GLY A 1 351 ? 17.431 4.255 -29.775 1.00 95.50 351 GLY A CA 1
ATOM 2582 C C . GLY A 1 351 ? 17.257 3.334 -30.988 1.00 95.50 351 GLY A C 1
ATOM 2583 O O . GLY A 1 351 ? 18.237 3.021 -31.653 1.00 95.50 351 GLY A O 1
ATOM 2584 N N . GLY A 1 352 ? 16.026 2.920 -31.310 1.00 95.50 352 GLY A N 1
ATOM 2585 C CA . GLY A 1 352 ? 15.766 1.934 -32.360 1.00 95.50 352 GLY A CA 1
ATOM 2586 C C . GLY A 1 352 ? 16.210 0.518 -31.979 1.00 95.50 352 GLY A C 1
ATOM 2587 O O . GLY A 1 352 ? 16.481 -0.296 -32.860 1.00 95.50 352 GLY A O 1
ATOM 2588 N N . HIS A 1 353 ? 16.302 0.224 -30.682 1.00 96.19 353 HIS A N 1
ATOM 2589 C CA . HIS A 1 353 ? 16.662 -1.091 -30.163 1.00 96.19 353 HIS A CA 1
ATOM 2590 C C . HIS A 1 353 ? 15.414 -1.953 -29.945 1.00 96.19 353 HIS A C 1
ATOM 2592 O O . HIS A 1 353 ? 14.346 -1.445 -29.597 1.00 96.19 353 HIS A O 1
ATOM 2598 N N . ASP A 1 354 ? 15.549 -3.274 -30.096 1.00 97.12 354 ASP A N 1
ATOM 2599 C CA . ASP A 1 354 ? 14.511 -4.198 -29.636 1.00 97.12 354 ASP A CA 1
ATOM 2600 C C . ASP A 1 354 ? 14.474 -4.201 -28.089 1.00 97.12 354 ASP A C 1
ATOM 2602 O O . ASP A 1 354 ? 15.517 -4.416 -27.463 1.00 97.12 354 ASP A O 1
ATOM 2606 N N . PRO A 1 355 ? 13.307 -3.965 -27.456 1.00 97.25 355 PRO A N 1
ATOM 2607 C CA . PRO A 1 355 ? 13.198 -3.853 -26.001 1.00 97.25 355 PRO A CA 1
ATOM 2608 C C . PRO A 1 355 ? 13.663 -5.079 -25.208 1.00 97.25 355 PRO A C 1
ATOM 2610 O O . PRO A 1 355 ? 14.188 -4.917 -24.106 1.00 97.25 355 PRO A O 1
ATOM 2613 N N . LEU A 1 356 ? 13.477 -6.300 -25.726 1.00 98.50 356 LEU A N 1
ATOM 2614 C CA . LEU A 1 356 ? 13.931 -7.508 -25.034 1.00 98.50 356 LEU A CA 1
ATOM 2615 C C . LEU A 1 356 ? 15.444 -7.668 -25.174 1.00 98.50 356 LEU A C 1
ATOM 2617 O O . LEU A 1 356 ? 16.140 -7.934 -24.195 1.00 98.50 356 LEU A O 1
ATOM 2621 N N . GLU A 1 357 ? 15.956 -7.487 -26.389 1.00 98.25 357 GLU A N 1
ATOM 2622 C CA . GLU A 1 357 ? 17.384 -7.638 -26.670 1.00 98.25 357 GLU A CA 1
ATOM 2623 C C . GLU A 1 357 ? 18.223 -6.600 -25.921 1.00 98.25 357 GLU A C 1
ATOM 2625 O O . GLU A 1 357 ? 19.269 -6.942 -25.372 1.00 98.25 357 GLU A O 1
ATOM 2630 N N . LEU A 1 358 ? 17.740 -5.356 -25.818 1.00 98.00 358 LEU A N 1
ATOM 2631 C CA . LEU A 1 358 ? 18.423 -4.315 -25.053 1.00 98.00 358 LEU A CA 1
ATOM 2632 C C . LEU A 1 358 ? 18.486 -4.656 -23.559 1.00 98.00 358 LEU A C 1
ATOM 2634 O O . LEU A 1 358 ? 19.529 -4.449 -22.942 1.00 98.00 358 LEU A O 1
ATOM 2638 N N . ARG A 1 359 ? 17.413 -5.215 -22.976 1.00 98.12 359 ARG A N 1
ATOM 2639 C CA . ARG A 1 359 ? 17.432 -5.694 -21.580 1.00 98.12 359 ARG A CA 1
ATOM 2640 C C . ARG A 1 359 ? 18.481 -6.773 -21.389 1.00 98.12 359 ARG A C 1
ATOM 2642 O O . ARG A 1 359 ? 19.283 -6.670 -20.474 1.00 98.12 359 ARG A O 1
ATOM 2649 N N . ILE A 1 360 ? 18.504 -7.774 -22.267 1.00 98.44 360 ILE A N 1
ATOM 2650 C CA . ILE A 1 360 ? 19.464 -8.880 -22.182 1.00 98.44 360 ILE A CA 1
ATOM 2651 C C . ILE A 1 360 ? 20.903 -8.366 -22.294 1.00 98.44 360 ILE A C 1
ATOM 2653 O O . ILE A 1 360 ? 21.748 -8.761 -21.497 1.00 98.44 360 ILE A O 1
ATOM 2657 N N . ALA A 1 361 ? 21.169 -7.451 -23.229 1.00 97.62 361 ALA A N 1
ATOM 2658 C CA . ALA A 1 361 ? 22.486 -6.837 -23.396 1.00 97.62 361 ALA A CA 1
ATOM 2659 C C . ALA A 1 361 ? 22.898 -5.952 -22.207 1.00 97.62 361 ALA A C 1
ATOM 2661 O O . ALA A 1 361 ? 24.086 -5.771 -21.965 1.00 97.62 361 ALA A O 1
ATOM 2662 N N . SER A 1 362 ? 21.922 -5.421 -21.467 1.00 97.69 362 SER A N 1
ATOM 2663 C CA . SER A 1 362 ? 22.139 -4.558 -20.303 1.00 97.69 362 SER A CA 1
ATOM 2664 C C . SER A 1 362 ? 22.207 -5.336 -18.983 1.00 97.69 362 SER A C 1
ATOM 2666 O O . SER A 1 362 ? 22.227 -4.712 -17.931 1.00 97.69 362 SER A O 1
ATOM 2668 N N . LEU A 1 363 ? 22.195 -6.674 -18.984 1.00 97.62 363 LEU A N 1
ATOM 2669 C CA . LEU A 1 363 ? 22.234 -7.500 -17.770 1.00 97.62 363 LEU A CA 1
ATOM 2670 C C . LEU A 1 363 ? 23.541 -8.292 -17.682 1.00 97.62 363 LEU A C 1
ATOM 2672 O O . LEU A 1 363 ? 23.976 -8.905 -18.653 1.00 97.62 363 LEU A O 1
ATOM 2676 N N . THR A 1 364 ? 24.131 -8.341 -16.486 1.00 96.31 364 THR A N 1
ATOM 2677 C CA . THR A 1 364 ? 25.361 -9.110 -16.212 1.00 96.31 364 THR A CA 1
ATOM 2678 C C . THR A 1 364 ? 25.121 -10.375 -15.394 1.00 96.31 364 THR A C 1
ATOM 2680 O O . THR A 1 364 ? 25.907 -11.318 -15.483 1.00 96.31 364 THR A O 1
ATOM 2683 N N . ASP A 1 365 ? 24.037 -10.435 -14.616 1.00 97.44 365 ASP A N 1
ATOM 2684 C CA . ASP A 1 365 ? 23.666 -11.625 -13.849 1.00 97.44 365 ASP A CA 1
ATOM 2685 C C . ASP A 1 365 ? 23.114 -12.720 -14.786 1.00 97.44 365 ASP A C 1
ATOM 2687 O O . ASP A 1 365 ? 22.066 -12.519 -15.411 1.00 97.44 365 ASP A O 1
ATOM 2691 N N . PRO A 1 366 ? 23.746 -13.909 -14.858 1.00 97.50 366 PRO A N 1
ATOM 2692 C CA . PRO A 1 366 ? 23.282 -14.998 -15.714 1.00 97.50 366 PRO A CA 1
ATOM 2693 C C . PRO A 1 366 ? 21.839 -15.444 -15.445 1.00 97.50 366 PRO A C 1
ATOM 2695 O O . PRO A 1 366 ? 21.165 -15.897 -16.366 1.00 97.50 366 PRO A O 1
ATOM 2698 N N . ARG A 1 367 ? 21.340 -15.321 -14.207 1.00 97.69 367 ARG A N 1
ATOM 2699 C CA . ARG A 1 367 ? 19.953 -15.679 -13.854 1.00 97.69 367 ARG A CA 1
ATOM 2700 C C . ARG A 1 367 ? 18.962 -14.654 -14.392 1.00 97.69 367 ARG A C 1
ATOM 2702 O O . ARG A 1 367 ? 17.914 -15.031 -14.913 1.00 97.69 367 ARG A O 1
ATOM 2709 N N . ALA A 1 368 ? 19.320 -13.373 -14.317 1.00 98.12 368 ALA A N 1
ATOM 2710 C CA . ALA A 1 368 ? 18.544 -12.287 -14.907 1.00 98.12 368 ALA A CA 1
ATOM 2711 C C . ALA A 1 368 ? 18.481 -12.419 -16.435 1.00 98.12 368 ALA A C 1
ATOM 2713 O O . ALA A 1 368 ? 17.402 -12.340 -17.021 1.00 98.12 368 ALA A O 1
ATOM 2714 N N . VAL A 1 369 ? 19.627 -12.695 -17.067 1.00 98.56 369 VAL A N 1
ATOM 2715 C CA . VAL A 1 369 ? 19.701 -12.987 -18.502 1.00 98.56 369 VAL A CA 1
ATOM 2716 C C . VAL A 1 369 ? 18.793 -14.169 -18.839 1.00 98.56 369 VAL A C 1
ATOM 2718 O O . VAL A 1 369 ? 17.909 -14.028 -19.679 1.00 98.56 369 VAL A O 1
ATOM 2721 N N . ALA A 1 370 ? 18.920 -15.295 -18.131 1.00 98.62 370 ALA A N 1
ATOM 2722 C CA . ALA A 1 370 ? 18.163 -16.512 -18.420 1.00 98.62 370 ALA A CA 1
ATOM 2723 C C . ALA A 1 370 ? 16.635 -16.315 -18.402 1.00 98.62 370 ALA A C 1
ATOM 2725 O O . ALA A 1 370 ? 15.950 -16.826 -19.292 1.00 98.62 370 ALA A O 1
ATOM 2726 N N . VAL A 1 371 ? 16.078 -15.566 -17.437 1.00 98.50 371 VAL A N 1
ATOM 2727 C CA . VAL A 1 371 ? 14.622 -15.315 -17.411 1.00 98.50 371 VAL A CA 1
ATOM 2728 C C . VAL A 1 371 ? 14.161 -14.437 -18.577 1.00 98.50 371 VAL A C 1
ATOM 2730 O O . VAL A 1 371 ? 13.093 -14.685 -19.131 1.00 98.50 371 VAL A O 1
ATOM 2733 N N . CYS A 1 372 ? 14.964 -13.460 -19.005 1.00 98.69 372 CYS A N 1
ATOM 2734 C CA . CYS A 1 372 ? 14.670 -12.665 -20.198 1.00 98.69 372 CYS A CA 1
ATOM 2735 C C . CYS A 1 372 ? 14.782 -13.512 -21.474 1.00 98.69 372 CYS A C 1
ATOM 2737 O O . CYS A 1 372 ? 13.905 -13.465 -22.337 1.00 98.69 372 CYS A O 1
ATOM 2739 N N . GLU A 1 373 ? 15.823 -14.341 -21.587 1.00 98.62 373 GLU A N 1
ATOM 2740 C CA . GLU A 1 373 ? 16.026 -15.215 -22.744 1.00 98.62 373 GLU A CA 1
ATOM 2741 C C . GLU A 1 373 ? 14.898 -16.232 -22.925 1.00 98.62 373 GLU A C 1
ATOM 2743 O O . GLU A 1 373 ? 14.504 -16.512 -24.059 1.00 98.62 373 GLU A O 1
ATOM 2748 N N . ALA A 1 374 ? 14.312 -16.712 -21.825 1.00 98.69 374 ALA A N 1
ATOM 2749 C CA . ALA A 1 374 ? 13.153 -17.600 -21.848 1.00 98.69 374 ALA A CA 1
ATOM 2750 C C . ALA A 1 374 ? 11.924 -16.987 -22.551 1.00 98.69 374 ALA A C 1
ATOM 2752 O O . ALA A 1 374 ? 11.047 -17.723 -23.004 1.00 98.69 374 ALA A O 1
ATOM 2753 N N . LEU A 1 375 ? 11.857 -15.656 -22.692 1.00 98.62 375 LEU A N 1
ATOM 2754 C CA . LEU A 1 375 ? 10.783 -14.970 -23.414 1.00 98.62 375 LEU A CA 1
ATOM 2755 C C . LEU A 1 375 ? 11.076 -14.749 -24.907 1.00 98.62 375 LEU A C 1
ATOM 2757 O O . LEU A 1 375 ? 10.167 -14.350 -25.634 1.00 98.62 375 LEU A O 1
ATOM 2761 N N . ARG A 1 376 ? 12.294 -15.019 -25.408 1.00 98.19 376 ARG A N 1
ATOM 2762 C CA . ARG A 1 376 ? 12.676 -14.726 -26.809 1.00 98.19 376 ARG A CA 1
ATOM 2763 C C . ARG A 1 376 ? 11.743 -15.375 -27.827 1.00 98.19 376 ARG A C 1
ATOM 2765 O O . ARG A 1 376 ? 11.386 -14.748 -28.822 1.00 98.19 376 ARG A O 1
ATOM 2772 N N . ASP A 1 377 ? 11.332 -16.614 -27.581 1.00 97.94 377 ASP A N 1
ATOM 2773 C CA . ASP A 1 377 ? 10.481 -17.361 -28.508 1.00 97.94 377 ASP A CA 1
ATOM 2774 C C . ASP A 1 377 ? 9.078 -16.765 -28.631 1.00 97.94 377 ASP A C 1
ATOM 2776 O O . ASP A 1 377 ? 8.561 -16.642 -29.744 1.00 97.94 377 ASP A O 1
ATOM 2780 N N . VAL A 1 378 ? 8.457 -16.381 -27.508 1.00 97.94 378 VAL A N 1
ATOM 2781 C CA . VAL A 1 378 ? 7.145 -15.718 -27.539 1.00 97.94 378 VAL A CA 1
ATOM 2782 C C . VAL A 1 378 ? 7.277 -14.297 -28.082 1.00 97.94 378 VAL A C 1
ATOM 2784 O O . VAL A 1 378 ? 6.489 -13.896 -28.932 1.00 97.94 378 VAL A O 1
ATOM 2787 N N . TRP A 1 379 ? 8.343 -13.583 -27.713 1.00 97.88 379 TRP A N 1
ATOM 2788 C CA . TRP A 1 379 ? 8.625 -12.241 -28.207 1.00 97.88 379 TRP A CA 1
ATOM 2789 C C . TRP A 1 379 ? 8.795 -12.205 -29.727 1.00 97.88 379 TRP A C 1
ATOM 2791 O O . TRP A 1 379 ? 8.236 -11.334 -30.382 1.00 97.88 379 TRP A O 1
ATOM 2801 N N . ARG A 1 380 ? 9.501 -13.163 -30.336 1.00 96.81 380 ARG A N 1
ATOM 2802 C CA . ARG A 1 380 ? 9.653 -13.244 -31.804 1.00 96.81 380 ARG A CA 1
ATOM 2803 C C . ARG A 1 380 ? 8.341 -13.505 -32.542 1.00 96.81 380 ARG A C 1
ATOM 2805 O O . ARG A 1 380 ? 8.240 -13.171 -33.718 1.00 96.81 380 ARG A O 1
ATOM 2812 N N . ARG A 1 381 ? 7.362 -14.121 -31.875 1.00 96.25 381 ARG A N 1
ATOM 2813 C CA . ARG A 1 381 ? 6.037 -14.447 -32.428 1.00 96.25 381 ARG A CA 1
ATOM 2814 C C . ARG A 1 381 ? 4.964 -13.424 -32.056 1.00 96.25 381 ARG A C 1
ATOM 2816 O O . ARG A 1 381 ? 3.802 -13.642 -32.390 1.00 96.25 381 ARG A O 1
ATOM 2823 N N . ARG A 1 382 ? 5.341 -12.349 -31.361 1.00 96.00 382 ARG A N 1
ATOM 2824 C CA . ARG A 1 382 ? 4.418 -11.306 -30.918 1.00 96.00 382 ARG A CA 1
ATOM 2825 C C . ARG A 1 382 ? 3.650 -10.691 -32.094 1.00 96.00 382 ARG A C 1
ATOM 2827 O O . ARG A 1 382 ? 4.177 -10.666 -33.212 1.00 96.00 382 ARG A O 1
ATOM 2834 N N . PRO A 1 383 ? 2.452 -10.132 -31.855 1.00 93.94 383 PRO A N 1
ATOM 2835 C CA . PRO A 1 383 ? 1.785 -9.288 -32.837 1.00 93.94 383 PRO A CA 1
ATOM 2836 C C . PRO A 1 383 ? 2.729 -8.186 -33.327 1.00 93.94 383 PRO A C 1
ATOM 2838 O O . PRO A 1 383 ? 3.454 -7.591 -32.531 1.00 93.94 383 PRO A O 1
ATOM 2841 N N . ALA A 1 384 ? 2.698 -7.875 -34.626 1.00 86.62 384 ALA A N 1
ATOM 2842 C CA . ALA A 1 384 ? 3.547 -6.830 -35.209 1.00 86.62 384 ALA A CA 1
ATOM 2843 C C . ALA A 1 384 ? 3.311 -5.435 -34.587 1.00 86.62 384 ALA A C 1
ATOM 2845 O O . ALA A 1 384 ? 4.151 -4.549 -34.736 1.00 86.62 384 ALA A O 1
ATOM 2846 N N . GLY A 1 385 ? 2.197 -5.267 -33.865 1.00 85.06 385 GLY A N 1
ATOM 2847 C CA . GLY A 1 385 ? 1.743 -3.999 -33.316 1.00 85.06 385 GLY A CA 1
ATOM 2848 C C . GLY A 1 385 ? 0.990 -3.186 -34.366 1.00 85.06 385 GLY A C 1
ATOM 2849 O O . GLY A 1 385 ? 1.302 -3.239 -35.554 1.00 85.06 385 GLY A O 1
ATOM 2850 N N . GLY A 1 386 ? -0.019 -2.438 -33.924 1.00 79.50 386 GLY A N 1
ATOM 2851 C CA . GLY A 1 386 ? -0.927 -1.711 -34.816 1.00 79.50 386 GLY A CA 1
ATOM 2852 C C . GLY A 1 386 ? -2.318 -2.342 -34.868 1.00 79.50 386 GLY A C 1
ATOM 2853 O O . GLY A 1 386 ? -2.554 -3.408 -34.298 1.00 79.50 386 GLY A O 1
ATOM 2854 N N . ASP A 1 387 ? -3.266 -1.626 -35.475 1.00 84.81 387 ASP A N 1
ATOM 2855 C CA . ASP A 1 387 ? -4.680 -2.025 -35.595 1.00 84.81 387 ASP A CA 1
ATOM 2856 C C . ASP A 1 387 ? -5.363 -2.387 -34.261 1.00 84.81 387 ASP A C 1
ATOM 2858 O O . ASP A 1 387 ? -6.284 -3.197 -34.208 1.00 84.81 387 ASP A O 1
ATOM 2862 N N . GLY A 1 388 ? -4.911 -1.771 -33.165 1.00 91.44 388 GLY A N 1
ATOM 2863 C CA . GLY A 1 388 ? -5.431 -2.043 -31.826 1.00 91.44 388 GLY A CA 1
ATOM 2864 C C . GLY A 1 388 ? -4.846 -3.291 -31.165 1.00 91.44 388 GLY A C 1
ATOM 2865 O O . GLY A 1 388 ? -5.356 -3.697 -30.137 1.00 91.44 388 GLY A O 1
ATOM 2866 N N . THR A 1 389 ? -3.776 -3.898 -31.681 1.00 95.75 389 THR A N 1
ATOM 2867 C CA . THR A 1 389 ? -3.061 -4.994 -30.998 1.00 95.75 389 THR A CA 1
ATOM 2868 C C . THR A 1 389 ? -1.645 -4.575 -30.617 1.00 95.75 389 THR A C 1
ATOM 2870 O O . THR A 1 389 ? -1.029 -3.736 -31.283 1.00 95.75 389 THR A O 1
ATOM 2873 N N . GLY A 1 390 ? -1.109 -5.152 -29.543 1.00 95.06 390 GLY A N 1
ATOM 2874 C CA . GLY A 1 390 ? 0.257 -4.882 -29.111 1.00 95.06 390 GLY A CA 1
ATOM 2875 C C . GLY A 1 390 ? 0.786 -5.909 -28.124 1.00 95.06 390 GLY A C 1
ATOM 2876 O O . GLY A 1 390 ? 0.031 -6.691 -27.549 1.00 95.06 390 GLY A O 1
ATOM 2877 N N . ALA A 1 391 ? 2.100 -5.888 -27.924 1.00 96.69 391 ALA A N 1
ATOM 2878 C CA . ALA A 1 391 ? 2.755 -6.675 -26.896 1.00 96.69 391 ALA A CA 1
ATOM 2879 C C . ALA A 1 391 ? 3.883 -5.888 -26.228 1.00 96.69 391 ALA A C 1
ATOM 2881 O O . ALA A 1 391 ? 4.508 -5.038 -26.861 1.00 96.69 391 ALA A O 1
ATOM 2882 N N . GLY A 1 392 ? 4.146 -6.193 -24.961 1.00 96.94 392 GLY A N 1
ATOM 2883 C CA . GLY A 1 392 ? 5.198 -5.575 -24.159 1.00 96.94 392 GLY A CA 1
ATOM 2884 C C . GLY A 1 392 ? 5.972 -6.607 -23.350 1.00 96.94 392 GLY A C 1
ATOM 2885 O O . GLY A 1 392 ? 5.509 -7.733 -23.149 1.00 96.94 392 GLY A O 1
ATOM 2886 N N . VAL A 1 393 ? 7.158 -6.216 -22.891 1.00 98.12 393 VAL A N 1
ATOM 2887 C CA . VAL A 1 393 ? 8.006 -7.036 -22.026 1.00 98.12 393 VAL A CA 1
ATOM 2888 C C . VAL A 1 393 ? 8.597 -6.183 -20.911 1.00 98.12 393 VAL A C 1
ATOM 2890 O O . VAL A 1 393 ? 8.930 -5.025 -21.124 1.00 98.12 393 VAL A O 1
ATOM 2893 N N . ALA A 1 394 ? 8.729 -6.756 -19.721 1.00 98.12 394 ALA A N 1
ATOM 2894 C CA . ALA A 1 394 ? 9.369 -6.111 -18.584 1.00 98.12 394 ALA A CA 1
ATOM 2895 C C . ALA A 1 394 ? 10.184 -7.129 -17.787 1.00 98.12 394 ALA A C 1
ATOM 2897 O O . ALA A 1 394 ? 9.834 -8.311 -17.742 1.00 98.12 394 ALA A O 1
ATOM 2898 N N . PHE A 1 395 ? 11.240 -6.664 -17.127 1.00 98.06 395 PHE A N 1
ATOM 2899 C CA . PHE A 1 395 ? 12.073 -7.470 -16.240 1.00 98.06 395 PHE A CA 1
ATOM 2900 C C . PHE A 1 395 ? 12.230 -6.802 -14.873 1.00 98.06 395 PHE A C 1
ATOM 2902 O O . PHE A 1 395 ? 12.339 -5.583 -14.767 1.00 98.06 395 PHE A O 1
ATOM 2909 N N . GLN A 1 396 ? 12.254 -7.607 -13.811 1.00 96.00 396 GLN A N 1
ATOM 2910 C CA . GLN A 1 396 ? 12.585 -7.157 -12.464 1.00 96.00 396 GLN A CA 1
ATOM 2911 C C . GLN A 1 396 ? 13.305 -8.241 -11.658 1.00 96.00 396 GLN A C 1
ATOM 2913 O O . GLN A 1 396 ? 12.948 -9.419 -11.711 1.00 96.00 396 GLN A O 1
ATOM 2918 N N . GLN A 1 397 ? 14.243 -7.807 -10.814 1.00 95.31 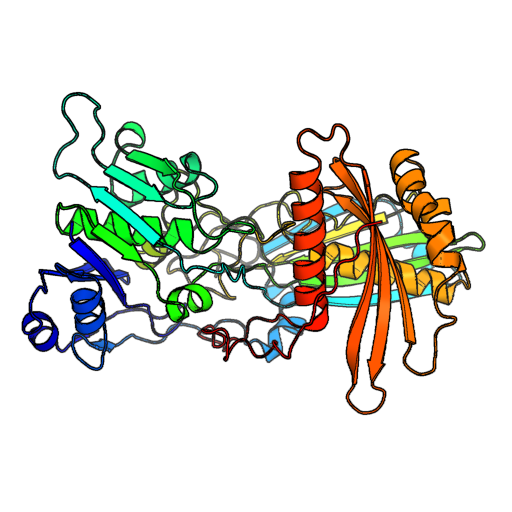397 GLN A N 1
ATOM 2919 C CA . GLN A 1 397 ? 14.749 -8.582 -9.682 1.00 95.31 397 GLN A CA 1
ATOM 2920 C C . GLN A 1 397 ? 14.148 -8.024 -8.388 1.00 95.31 397 GLN A C 1
ATOM 2922 O O . GLN A 1 397 ? 14.423 -6.891 -7.996 1.00 95.31 397 GLN A O 1
ATOM 2927 N N . TYR A 1 398 ? 13.301 -8.798 -7.716 1.00 90.75 398 TYR A N 1
ATOM 2928 C CA . TYR A 1 398 ? 12.593 -8.377 -6.511 1.00 90.75 398 TYR A CA 1
ATOM 2929 C C . TYR A 1 398 ? 13.569 -7.938 -5.406 1.00 90.75 398 TYR A C 1
ATOM 2931 O O . TYR A 1 398 ? 14.510 -8.665 -5.083 1.00 90.75 398 TYR A O 1
ATOM 2939 N N . GLU A 1 399 ? 13.353 -6.744 -4.838 1.00 84.31 399 GLU A N 1
ATOM 2940 C CA . GLU A 1 399 ? 14.246 -6.111 -3.846 1.00 84.31 399 GLU A CA 1
ATOM 2941 C C . GLU A 1 399 ? 15.703 -5.946 -4.316 1.00 84.31 399 GLU A C 1
ATOM 2943 O O . GLU A 1 399 ? 16.580 -5.716 -3.493 1.00 84.31 399 GLU A O 1
ATOM 2948 N N . VAL A 1 400 ? 15.976 -6.049 -5.624 1.00 82.44 400 VAL A N 1
ATOM 2949 C CA . VAL A 1 400 ? 17.326 -5.941 -6.214 1.00 82.44 400 VAL A CA 1
ATOM 2950 C C . VAL A 1 400 ? 18.270 -7.086 -5.790 1.00 82.44 400 VAL A C 1
ATOM 2952 O O . VAL A 1 400 ? 19.435 -7.109 -6.163 1.00 82.44 400 VAL A O 1
ATOM 2955 N N . VAL A 1 401 ? 17.773 -8.082 -5.046 1.00 87.31 401 VAL A N 1
ATOM 2956 C CA . VAL A 1 401 ? 18.606 -9.174 -4.502 1.00 87.31 401 VAL A CA 1
ATOM 2957 C C . VAL A 1 401 ? 17.941 -10.554 -4.497 1.00 87.31 401 VAL A C 1
ATOM 2959 O O . VAL A 1 401 ? 18.635 -11.554 -4.332 1.00 87.31 401 VAL A O 1
ATOM 2962 N N . ASN A 1 402 ? 16.617 -10.646 -4.669 1.00 90.19 402 ASN A N 1
ATOM 2963 C CA . ASN A 1 402 ? 15.869 -11.894 -4.486 1.00 90.19 402 ASN A CA 1
ATOM 2964 C C . ASN A 1 402 ? 15.486 -12.554 -5.827 1.00 90.19 402 ASN A C 1
ATOM 2966 O O . ASN A 1 402 ? 16.352 -12.875 -6.634 1.00 90.19 402 ASN A O 1
ATOM 2970 N N . ALA A 1 403 ? 14.195 -12.831 -6.035 1.00 94.88 403 ALA A N 1
ATOM 2971 C CA . ALA A 1 403 ? 13.678 -13.544 -7.199 1.00 94.88 403 ALA A CA 1
ATOM 2972 C C . ALA A 1 403 ? 13.698 -12.678 -8.465 1.00 94.88 403 ALA A C 1
ATOM 2974 O O . ALA A 1 403 ? 13.549 -11.461 -8.390 1.00 94.88 403 ALA A O 1
ATOM 2975 N N . TYR A 1 404 ? 13.807 -13.321 -9.621 1.00 97.69 404 TYR A N 1
ATOM 2976 C CA . TYR A 1 404 ? 13.841 -12.690 -10.935 1.00 97.69 404 TYR A CA 1
ATOM 2977 C C . TYR A 1 404 ? 12.554 -13.024 -11.675 1.00 97.69 404 TYR A C 1
ATOM 2979 O O . TYR A 1 404 ? 12.113 -14.175 -11.672 1.00 97.69 404 TYR A O 1
ATOM 2987 N N . ALA A 1 405 ? 11.964 -12.033 -12.330 1.00 97.44 405 ALA A N 1
ATOM 2988 C CA . ALA A 1 405 ? 10.793 -12.226 -13.163 1.00 97.44 405 ALA A CA 1
ATOM 2989 C C . ALA A 1 405 ? 10.923 -11.406 -14.443 1.00 97.44 405 ALA A C 1
ATOM 2991 O O . ALA A 1 405 ? 11.106 -10.191 -14.388 1.00 97.44 405 ALA A O 1
ATOM 2992 N N . ALA A 1 406 ? 10.777 -12.067 -15.586 1.00 98.38 406 ALA A N 1
ATOM 2993 C CA . ALA A 1 406 ? 10.516 -11.414 -16.857 1.00 98.38 406 ALA A CA 1
ATOM 2994 C C . ALA A 1 406 ? 9.074 -11.726 -17.267 1.00 98.38 406 ALA A C 1
ATOM 2996 O O . ALA A 1 406 ? 8.628 -12.871 -17.179 1.00 98.38 406 ALA A O 1
ATOM 2997 N N . THR A 1 407 ? 8.330 -10.711 -17.695 1.00 98.31 407 THR A N 1
ATOM 2998 C CA . THR A 1 407 ? 6.918 -10.847 -18.067 1.00 98.31 407 THR A CA 1
ATOM 2999 C C . THR A 1 407 ? 6.689 -10.310 -19.466 1.00 98.31 407 THR A C 1
ATOM 3001 O O . THR A 1 407 ? 7.065 -9.182 -19.758 1.00 98.31 407 THR A O 1
ATOM 3004 N N . TYR A 1 408 ? 6.037 -11.111 -20.301 1.00 98.56 408 TYR A N 1
ATOM 3005 C CA . TYR A 1 408 ? 5.510 -10.740 -21.607 1.00 98.56 408 TYR A CA 1
ATOM 3006 C C . TYR A 1 408 ? 3.989 -10.605 -21.527 1.00 98.56 408 TYR A C 1
ATOM 3008 O O . TYR A 1 408 ? 3.329 -11.449 -20.915 1.00 98.56 408 TYR A O 1
ATOM 3016 N N . VAL A 1 409 ? 3.433 -9.572 -22.156 1.00 98.00 409 VAL A N 1
ATOM 3017 C CA . VAL A 1 409 ? 1.989 -9.303 -22.168 1.00 98.00 409 VAL A CA 1
ATOM 3018 C C . VAL A 1 409 ? 1.534 -8.969 -23.583 1.00 98.00 409 VAL A C 1
ATOM 3020 O O . VAL A 1 409 ? 2.152 -8.127 -24.222 1.00 98.00 409 VAL A O 1
ATOM 3023 N N . GLU A 1 410 ? 0.436 -9.573 -24.039 1.00 97.69 410 GLU A N 1
ATOM 3024 C CA . GLU A 1 410 ? -0.313 -9.158 -25.235 1.00 97.69 410 GLU A CA 1
ATOM 3025 C C . GLU A 1 410 ? -1.588 -8.426 -24.829 1.00 97.69 410 GLU A C 1
ATOM 3027 O O . GLU A 1 410 ? -2.267 -8.802 -23.865 1.00 97.69 410 GLU A O 1
ATOM 3032 N N . VAL A 1 411 ? -1.915 -7.383 -25.585 1.00 96.00 411 VAL A N 1
ATOM 3033 C CA . VAL A 1 411 ? -3.110 -6.574 -25.380 1.00 96.00 411 VAL A CA 1
ATOM 3034 C C . VAL A 1 411 ? -3.840 -6.298 -26.685 1.00 96.00 411 VAL A C 1
ATOM 3036 O O . VAL A 1 411 ? -3.237 -6.147 -27.749 1.00 96.00 411 VAL A O 1
ATOM 3039 N N . GLU A 1 412 ? -5.151 -6.148 -26.553 1.00 96.00 412 GLU A N 1
ATOM 3040 C CA . GLU A 1 412 ? -6.036 -5.550 -27.542 1.00 96.00 412 GLU A CA 1
ATOM 3041 C C . GLU A 1 412 ? -6.590 -4.232 -26.994 1.00 96.00 412 GLU A C 1
ATOM 3043 O O . GLU A 1 412 ? -6.949 -4.127 -25.820 1.00 96.00 412 GLU A O 1
ATOM 3048 N N . VAL A 1 413 ? -6.668 -3.219 -27.845 1.00 94.12 413 VAL A N 1
ATOM 3049 C CA . VAL A 1 413 ? -7.150 -1.877 -27.551 1.00 94.12 413 VAL A CA 1
ATOM 3050 C C . VAL A 1 413 ? -8.258 -1.557 -28.536 1.00 94.12 413 VAL A C 1
ATOM 3052 O O . VAL A 1 413 ? -8.034 -1.434 -29.740 1.00 94.12 413 VAL A O 1
ATOM 3055 N N . ASP A 1 414 ? -9.463 -1.380 -28.010 1.00 92.56 414 ASP A N 1
ATOM 3056 C CA . ASP A 1 414 ? -10.569 -0.835 -28.783 1.00 92.56 414 ASP A CA 1
ATOM 3057 C C . ASP A 1 414 ? -10.257 0.630 -29.123 1.00 92.56 414 ASP A C 1
ATOM 3059 O O . ASP A 1 414 ? -10.194 1.488 -28.240 1.00 92.56 414 ASP A O 1
ATOM 3063 N N . SER A 1 415 ? -10.048 0.921 -30.407 1.00 89.56 415 SER A N 1
ATOM 3064 C CA . SER A 1 415 ? -9.657 2.251 -30.887 1.00 89.56 415 SER A CA 1
ATOM 3065 C C . SER A 1 415 ? -10.752 3.313 -30.746 1.00 89.56 415 SER A C 1
ATOM 3067 O O . SER A 1 415 ? -10.453 4.505 -30.816 1.00 89.56 415 SER A O 1
ATOM 3069 N N . VAL A 1 416 ? -12.006 2.906 -30.531 1.00 91.44 416 VAL A N 1
ATOM 3070 C CA . VAL A 1 416 ? -13.145 3.807 -30.321 1.00 91.44 416 VAL A CA 1
ATOM 3071 C C . VAL A 1 416 ? -13.316 4.115 -28.837 1.00 91.44 416 VAL A C 1
ATOM 3073 O O . VAL A 1 416 ? -13.522 5.271 -28.470 1.00 91.44 416 VAL A O 1
ATOM 3076 N N . THR A 1 417 ? -13.253 3.097 -27.976 1.00 90.94 417 THR A N 1
ATOM 3077 C CA . THR A 1 417 ? -13.553 3.243 -26.540 1.00 90.94 417 THR A CA 1
ATOM 3078 C C . THR A 1 417 ? -12.317 3.427 -25.662 1.00 90.94 417 THR A C 1
ATOM 3080 O O . THR A 1 417 ? -12.444 3.846 -24.512 1.00 90.94 417 THR A O 1
ATOM 3083 N N . GLY A 1 418 ? -11.128 3.102 -26.173 1.00 88.38 418 GLY A N 1
ATOM 3084 C CA . GLY A 1 418 ? -9.883 3.055 -25.407 1.00 88.38 418 GLY A CA 1
ATOM 3085 C C . GLY A 1 418 ? -9.803 1.874 -24.434 1.00 88.38 418 GLY A C 1
ATOM 3086 O O . GLY A 1 418 ? -8.884 1.817 -23.618 1.00 88.38 418 GLY A O 1
ATOM 3087 N N . LYS A 1 419 ? -10.756 0.932 -24.479 1.00 89.94 419 LYS A N 1
ATOM 3088 C CA . LYS A 1 419 ? -10.756 -0.238 -23.597 1.00 89.94 419 LYS A CA 1
ATOM 3089 C C . LYS A 1 419 ? -9.571 -1.144 -23.933 1.00 89.94 419 LYS A C 1
ATOM 3091 O O . LYS A 1 419 ? -9.488 -1.666 -25.041 1.00 89.94 419 LYS A O 1
ATOM 3096 N N . VAL A 1 420 ? -8.723 -1.386 -22.937 1.00 91.62 420 VAL A N 1
ATOM 3097 C CA . VAL A 1 420 ? -7.606 -2.335 -23.013 1.00 91.62 420 VAL A CA 1
ATOM 3098 C C . VAL A 1 420 ? -8.046 -3.699 -22.479 1.00 91.62 420 VAL A C 1
ATOM 3100 O O . VAL A 1 420 ? -8.580 -3.799 -21.371 1.00 91.62 420 VAL A O 1
ATOM 3103 N N . THR A 1 421 ? -7.801 -4.752 -23.252 1.00 94.38 421 THR A N 1
ATOM 3104 C CA . THR A 1 421 ? -8.018 -6.152 -22.878 1.00 94.38 421 THR A CA 1
ATOM 3105 C C . THR A 1 421 ? -6.681 -6.876 -22.916 1.00 94.38 421 THR A C 1
ATOM 3107 O O . THR A 1 421 ? -6.015 -6.882 -23.943 1.00 94.38 421 THR A O 1
ATOM 3110 N N . VAL A 1 422 ? -6.279 -7.484 -21.801 1.00 95.69 422 VAL A N 1
ATOM 3111 C CA . VAL A 1 422 ? -5.088 -8.343 -21.755 1.00 95.69 422 VAL A CA 1
ATOM 3112 C C . VAL A 1 422 ? -5.481 -9.723 -22.266 1.00 95.69 422 VAL A C 1
ATOM 3114 O O . VAL A 1 422 ? -6.323 -10.376 -21.652 1.00 95.69 422 VAL A O 1
ATOM 3117 N N . THR A 1 423 ? -4.899 -10.152 -23.382 1.00 95.81 423 THR A N 1
ATOM 3118 C CA . THR A 1 423 ? -5.249 -11.418 -24.047 1.00 95.81 423 THR A CA 1
ATOM 3119 C C . THR A 1 423 ? -4.305 -12.551 -23.674 1.00 95.81 423 THR A C 1
ATOM 3121 O O . THR A 1 423 ? -4.714 -13.711 -23.649 1.00 95.81 423 THR A O 1
ATOM 3124 N N . ARG A 1 424 ? -3.048 -12.233 -23.341 1.00 96.31 424 ARG A N 1
ATOM 3125 C CA . ARG A 1 424 ? -2.048 -13.231 -22.960 1.00 96.31 424 ARG A CA 1
ATOM 3126 C C . ARG A 1 424 ? -1.013 -12.653 -22.011 1.00 96.31 424 ARG A C 1
ATOM 3128 O O . ARG A 1 424 ? -0.540 -11.538 -22.206 1.00 96.31 424 ARG A O 1
ATOM 3135 N N . VAL A 1 425 ? -0.607 -13.451 -21.026 1.00 97.94 425 VAL A N 1
ATOM 3136 C CA . VAL A 1 425 ? 0.546 -13.165 -20.165 1.00 97.94 425 VAL A CA 1
ATOM 3137 C C . VAL A 1 425 ? 1.441 -14.396 -20.108 1.00 97.94 425 VAL A C 1
ATOM 3139 O O . VAL A 1 425 ? 0.955 -15.511 -19.933 1.00 97.94 425 VAL A O 1
ATOM 3142 N N . VAL A 1 426 ? 2.749 -14.202 -20.257 1.00 98.31 426 VAL A N 1
ATOM 3143 C CA . VAL A 1 426 ? 3.763 -15.248 -20.079 1.00 98.31 426 VAL A CA 1
ATOM 3144 C C . VAL A 1 426 ? 4.793 -14.741 -19.080 1.00 98.31 426 VAL A C 1
ATOM 3146 O O . VAL A 1 426 ? 5.354 -13.665 -19.267 1.00 98.31 426 VAL A O 1
ATOM 3149 N N . VAL A 1 427 ? 5.039 -15.511 -18.021 1.00 98.25 427 VAL A N 1
ATOM 3150 C CA . VAL A 1 427 ? 5.989 -15.152 -16.962 1.00 98.25 427 VAL A CA 1
ATOM 3151 C C . VAL A 1 427 ? 7.113 -16.180 -16.928 1.00 98.25 427 VAL A C 1
ATOM 3153 O O . VAL A 1 427 ? 6.866 -17.364 -16.706 1.00 98.25 427 VAL A O 1
ATOM 3156 N N . ALA A 1 428 ? 8.347 -15.719 -17.103 1.00 98.06 428 ALA A N 1
ATOM 3157 C CA . ALA A 1 428 ? 9.545 -16.471 -16.763 1.00 98.06 428 ALA A CA 1
ATOM 3158 C C . ALA A 1 428 ? 9.988 -16.052 -15.357 1.00 98.06 428 ALA A C 1
ATOM 3160 O O . ALA A 1 428 ? 10.213 -14.868 -15.109 1.00 98.06 428 ALA A O 1
ATOM 3161 N N . HIS A 1 429 ? 10.073 -17.002 -14.426 1.00 97.19 429 HIS A N 1
ATOM 3162 C CA . HIS A 1 429 ? 10.286 -16.710 -13.009 1.00 97.19 429 HIS A CA 1
ATOM 3163 C C . HIS A 1 429 ? 11.359 -17.614 -12.403 1.00 97.19 429 HIS A C 1
ATOM 3165 O O . HIS A 1 429 ? 11.212 -18.836 -12.396 1.00 97.19 429 HIS A O 1
ATOM 3171 N N . ASP A 1 430 ? 12.396 -17.009 -11.831 1.00 97.06 430 ASP A N 1
ATOM 3172 C CA . ASP A 1 430 ? 13.420 -17.693 -11.047 1.00 97.06 430 ASP A CA 1
ATOM 3173 C C . ASP A 1 430 ? 13.332 -17.248 -9.581 1.00 97.06 430 ASP A C 1
ATOM 3175 O O . ASP A 1 430 ? 13.693 -16.128 -9.218 1.00 97.06 430 ASP A O 1
ATOM 3179 N N . CYS A 1 431 ? 12.874 -18.155 -8.716 1.00 95.19 431 CYS A N 1
ATOM 3180 C CA . CYS A 1 431 ? 12.841 -17.973 -7.263 1.00 95.19 431 CYS A CA 1
ATOM 3181 C C . CYS A 1 431 ? 13.730 -18.961 -6.500 1.00 95.19 431 CYS A C 1
ATOM 3183 O O . CYS A 1 431 ? 13.526 -19.175 -5.306 1.00 95.19 431 CYS A O 1
ATOM 3185 N N . GLY A 1 432 ? 14.702 -19.581 -7.171 1.00 94.19 432 GLY A N 1
ATOM 3186 C CA . GLY A 1 432 ? 15.526 -20.631 -6.580 1.00 94.19 432 GLY A CA 1
ATOM 3187 C C . GLY A 1 432 ? 14.735 -21.913 -6.299 1.00 94.19 432 GLY A C 1
ATOM 3188 O O . GLY A 1 432 ? 13.977 -22.387 -7.144 1.00 94.19 432 GLY A O 1
ATOM 3189 N N . LEU A 1 433 ? 14.935 -22.509 -5.119 1.00 95.12 433 LEU A N 1
ATOM 3190 C CA . LEU A 1 433 ? 14.321 -23.790 -4.764 1.00 95.12 433 LEU A CA 1
ATOM 3191 C C . LEU A 1 433 ? 12.798 -23.665 -4.596 1.00 95.12 433 LEU A C 1
ATOM 3193 O O . LEU A 1 433 ? 12.303 -23.014 -3.677 1.00 95.12 433 LEU A O 1
ATOM 3197 N N . ILE A 1 434 ? 12.058 -24.374 -5.445 1.00 96.12 434 ILE A N 1
ATOM 3198 C CA . ILE A 1 434 ? 10.598 -24.439 -5.397 1.00 96.12 434 ILE A CA 1
ATOM 3199 C C . ILE A 1 434 ? 10.176 -25.536 -4.414 1.00 96.12 434 ILE A C 1
ATOM 3201 O O . ILE A 1 434 ? 10.346 -26.721 -4.685 1.00 96.12 434 ILE A O 1
ATOM 3205 N N . ILE A 1 435 ? 9.602 -25.140 -3.275 1.00 96.88 435 ILE A N 1
ATOM 3206 C CA . ILE A 1 435 ? 9.117 -26.078 -2.245 1.00 96.88 435 ILE A CA 1
ATOM 3207 C C . ILE A 1 435 ? 7.738 -26.650 -2.598 1.00 96.88 435 ILE A C 1
ATOM 3209 O O . ILE A 1 435 ? 7.483 -27.833 -2.396 1.00 96.88 435 ILE A O 1
ATOM 3213 N N . ASN A 1 436 ? 6.844 -25.805 -3.116 1.00 97.38 436 ASN A N 1
ATOM 3214 C CA . ASN A 1 436 ? 5.488 -26.176 -3.511 1.00 97.38 436 ASN A CA 1
ATOM 3215 C C . ASN A 1 436 ? 5.186 -25.572 -4.896 1.00 97.38 436 ASN A C 1
ATOM 3217 O O . ASN A 1 436 ? 4.882 -24.377 -4.967 1.00 97.38 436 ASN A O 1
ATOM 3221 N N . PRO A 1 437 ? 5.289 -26.363 -5.981 1.00 95.50 437 PRO A N 1
ATOM 3222 C CA . PRO A 1 437 ? 5.061 -25.886 -7.345 1.00 95.50 437 PRO A CA 1
ATOM 3223 C C . PRO A 1 437 ? 3.670 -25.287 -7.573 1.00 95.50 437 PRO A C 1
ATOM 3225 O O . PRO A 1 437 ? 3.566 -24.208 -8.153 1.00 95.50 437 PRO A O 1
ATOM 3228 N N . ASP A 1 438 ? 2.616 -25.921 -7.058 1.00 96.88 438 ASP A N 1
ATOM 3229 C CA . ASP A 1 438 ? 1.244 -25.415 -7.193 1.00 96.88 438 ASP A CA 1
ATOM 3230 C C . ASP A 1 438 ? 1.063 -24.108 -6.414 1.00 96.88 438 ASP A C 1
ATOM 3232 O O . ASP A 1 438 ? 0.450 -23.153 -6.889 1.00 96.88 438 ASP A O 1
ATOM 3236 N N . GLY A 1 439 ? 1.669 -24.025 -5.225 1.00 95.88 439 GLY A N 1
ATOM 3237 C CA . GLY A 1 439 ? 1.703 -22.797 -4.435 1.00 95.88 439 GLY A CA 1
ATOM 3238 C C . GLY A 1 439 ? 2.414 -21.650 -5.159 1.00 95.88 439 GLY A C 1
ATOM 3239 O O . GLY A 1 439 ? 1.927 -20.520 -5.141 1.00 95.88 439 GLY A O 1
ATOM 3240 N N . LEU A 1 440 ? 3.539 -21.932 -5.824 1.00 95.19 440 LEU A N 1
ATOM 3241 C CA . LEU A 1 440 ? 4.250 -20.946 -6.638 1.00 95.19 440 LEU A CA 1
ATOM 3242 C C . LEU A 1 440 ? 3.396 -20.486 -7.824 1.00 95.19 440 LEU A C 1
ATOM 3244 O O . LEU A 1 440 ? 3.269 -19.282 -8.039 1.00 95.19 440 LEU A O 1
ATOM 3248 N N . ARG A 1 441 ? 2.779 -21.424 -8.553 1.00 95.31 441 ARG A N 1
ATOM 3249 C CA . ARG A 1 441 ? 1.879 -21.122 -9.674 1.00 95.31 441 ARG A CA 1
ATOM 3250 C C . ARG A 1 441 ? 0.754 -20.181 -9.234 1.00 95.31 441 ARG A C 1
ATOM 3252 O O . ARG A 1 441 ? 0.612 -19.106 -9.809 1.00 95.31 441 ARG A O 1
ATOM 3259 N N . ASN A 1 442 ? 0.061 -20.506 -8.141 1.00 95.56 442 ASN A N 1
ATOM 3260 C CA . ASN A 1 442 ? -1.009 -19.667 -7.590 1.00 95.56 442 ASN A CA 1
ATOM 3261 C C . ASN A 1 442 ? -0.522 -18.255 -7.212 1.00 95.56 442 ASN A C 1
ATOM 3263 O O . ASN A 1 442 ? -1.248 -17.273 -7.381 1.00 95.56 442 ASN A O 1
ATOM 3267 N N . GLN A 1 443 ? 0.708 -18.125 -6.701 1.00 94.81 443 GLN A N 1
ATOM 3268 C CA . GLN A 1 443 ? 1.284 -16.819 -6.372 1.00 94.81 443 GLN A CA 1
ATOM 3269 C C . GLN A 1 443 ? 1.601 -15.989 -7.616 1.00 94.81 443 GLN A C 1
ATOM 3271 O O . GLN A 1 443 ? 1.375 -14.778 -7.598 1.00 94.81 443 GLN A O 1
ATOM 3276 N N . ILE A 1 444 ? 2.108 -16.619 -8.678 1.00 95.88 444 ILE A N 1
ATOM 3277 C CA . ILE A 1 444 ? 2.389 -15.961 -9.959 1.00 95.88 444 ILE A CA 1
ATOM 3278 C C . ILE A 1 444 ? 1.079 -15.518 -10.614 1.00 95.88 444 ILE A C 1
ATOM 3280 O O . ILE A 1 444 ? 0.935 -14.346 -10.949 1.00 95.88 444 ILE A O 1
ATOM 3284 N N . GLU A 1 445 ? 0.095 -16.407 -10.725 1.00 95.81 445 GLU A N 1
ATOM 3285 C CA . GLU A 1 445 ? -1.203 -16.101 -11.338 1.00 95.81 445 GLU A CA 1
ATOM 3286 C C . GLU A 1 445 ? -1.941 -14.992 -10.572 1.00 95.81 445 GLU A C 1
ATOM 3288 O O . GLU A 1 445 ? -2.391 -14.008 -11.163 1.00 95.81 445 GLU A O 1
ATOM 3293 N N . GLY A 1 446 ? -1.979 -15.071 -9.237 1.00 94.50 446 GLY A N 1
ATOM 3294 C CA . GLY A 1 446 ? -2.556 -14.016 -8.403 1.00 94.50 446 GLY A CA 1
ATOM 3295 C C . GLY A 1 446 ? -1.818 -12.675 -8.526 1.00 94.50 446 GLY A C 1
ATOM 3296 O O . GLY A 1 446 ? -2.453 -11.619 -8.514 1.00 94.50 446 GLY A O 1
ATOM 3297 N N . ASN A 1 447 ? -0.488 -12.698 -8.678 1.00 93.69 447 ASN A N 1
ATOM 3298 C CA . ASN A 1 447 ? 0.312 -11.502 -8.953 1.00 93.69 447 ASN A CA 1
ATOM 3299 C C . ASN A 1 447 ? -0.025 -10.879 -10.304 1.00 93.69 447 ASN A C 1
ATOM 3301 O O . ASN A 1 447 ? -0.146 -9.660 -10.381 1.00 93.69 447 ASN A O 1
ATOM 3305 N N . VAL A 1 448 ? -0.186 -11.692 -11.349 1.00 95.69 448 VAL A N 1
ATOM 3306 C CA . VAL A 1 448 ? -0.560 -11.218 -12.686 1.00 95.69 448 VAL A CA 1
ATOM 3307 C C . VAL A 1 448 ? -1.918 -10.525 -12.635 1.00 95.69 448 VAL A C 1
ATOM 3309 O O . VAL A 1 448 ? -2.036 -9.389 -13.090 1.00 95.69 448 VAL A O 1
ATOM 3312 N N . VAL A 1 449 ? -2.922 -11.144 -12.005 1.00 94.44 449 VAL A N 1
ATOM 3313 C CA . VAL A 1 449 ? -4.260 -10.545 -11.869 1.00 94.44 449 VAL A CA 1
ATOM 3314 C C . VAL A 1 449 ? -4.204 -9.219 -11.106 1.00 94.44 449 VAL A C 1
ATOM 3316 O O . VAL A 1 449 ? -4.757 -8.221 -11.569 1.00 94.44 449 VAL A O 1
ATOM 3319 N N . GLN A 1 450 ? -3.500 -9.176 -9.969 1.00 93.25 450 GLN A N 1
ATOM 3320 C CA . GLN A 1 450 ? -3.343 -7.941 -9.196 1.00 93.25 450 GLN A CA 1
ATOM 3321 C C . GLN A 1 450 ? -2.551 -6.870 -9.965 1.00 93.25 450 GLN A C 1
ATOM 3323 O O . GLN A 1 450 ? -2.881 -5.690 -9.886 1.00 93.25 450 GLN A O 1
ATOM 3328 N N . GLY A 1 451 ? -1.516 -7.256 -10.714 1.00 94.06 451 GLY A N 1
ATOM 3329 C CA . GLY A 1 451 ? -0.730 -6.349 -11.550 1.00 94.06 451 GLY A CA 1
ATOM 3330 C C . GLY A 1 451 ? -1.584 -5.702 -12.639 1.00 94.06 451 GLY A C 1
ATOM 3331 O O . GLY A 1 451 ? -1.617 -4.480 -12.738 1.00 94.06 451 GLY A O 1
ATOM 3332 N N . ILE A 1 452 ? -2.353 -6.505 -13.381 1.00 94.44 452 ILE A N 1
ATOM 3333 C CA . ILE A 1 452 ? -3.291 -6.020 -14.406 1.00 94.44 452 ILE A CA 1
ATOM 3334 C C . ILE A 1 452 ? -4.323 -5.067 -13.791 1.00 94.44 452 ILE A C 1
ATOM 3336 O O . ILE A 1 452 ? -4.587 -4.001 -14.351 1.00 94.44 452 ILE A O 1
ATOM 3340 N N . GLY A 1 453 ? -4.888 -5.430 -12.634 1.00 91.00 453 GLY A N 1
ATOM 3341 C CA . GLY A 1 453 ? -5.832 -4.591 -11.898 1.00 91.00 453 GLY A CA 1
ATOM 3342 C C . GLY A 1 453 ? -5.240 -3.222 -11.568 1.00 91.00 453 GLY A C 1
ATOM 3343 O O . GLY A 1 453 ? -5.798 -2.196 -11.950 1.00 91.00 453 GLY A O 1
ATOM 3344 N N . ARG A 1 454 ? -4.062 -3.190 -10.949 1.00 92.00 454 ARG A N 1
ATOM 3345 C CA . ARG A 1 454 ? -3.374 -1.946 -10.569 1.00 92.00 454 ARG A CA 1
ATOM 3346 C C . ARG A 1 454 ? -2.909 -1.101 -11.753 1.00 92.00 454 ARG A C 1
ATOM 3348 O O . ARG A 1 454 ? -2.837 0.114 -11.629 1.00 92.00 454 ARG A O 1
ATOM 3355 N N . THR A 1 455 ? -2.603 -1.714 -12.894 1.00 91.94 455 THR A N 1
ATOM 3356 C CA . THR A 1 455 ? -2.173 -0.983 -14.095 1.00 91.94 455 THR A CA 1
ATOM 3357 C C . THR A 1 455 ? -3.346 -0.376 -14.865 1.00 91.94 455 THR A C 1
ATOM 3359 O O . THR A 1 455 ? -3.237 0.749 -15.340 1.00 91.94 455 THR A O 1
ATOM 3362 N N . LEU A 1 456 ? -4.461 -1.099 -15.016 1.00 89.25 456 LEU A N 1
ATOM 3363 C CA . LEU A 1 456 ? -5.540 -0.700 -15.933 1.00 89.25 456 LEU A CA 1
ATOM 3364 C C . LEU A 1 456 ? -6.796 -0.168 -15.239 1.00 89.25 456 LEU A C 1
ATOM 3366 O O . LEU A 1 456 ? -7.666 0.396 -15.902 1.00 89.25 456 LEU A O 1
ATOM 3370 N N . LYS A 1 457 ? -6.953 -0.430 -13.939 1.00 84.44 457 LYS A N 1
ATOM 3371 C CA . LYS A 1 457 ? -8.248 -0.324 -13.263 1.00 84.44 457 LYS A CA 1
ATOM 3372 C C . LYS A 1 457 ? -8.141 0.434 -11.944 1.00 84.44 457 LYS A C 1
ATOM 3374 O O . LYS A 1 457 ? -8.798 1.456 -11.766 1.00 84.44 457 LYS A O 1
ATOM 3379 N N . GLU A 1 458 ? -7.394 -0.091 -10.988 1.00 89.31 458 GLU A N 1
ATOM 3380 C CA . GLU A 1 458 ? -7.535 0.266 -9.579 1.00 89.31 458 GLU A CA 1
ATOM 3381 C C . GLU A 1 458 ? -7.048 1.685 -9.261 1.00 89.31 458 GLU A C 1
ATOM 3383 O O . GLU A 1 458 ? -5.911 2.059 -9.523 1.00 89.31 458 GLU A O 1
ATOM 3388 N N . GLN A 1 459 ? -7.903 2.463 -8.600 1.00 90.94 459 GLN A N 1
ATOM 3389 C CA . GLN A 1 459 ? -7.527 3.719 -7.966 1.00 90.94 459 GLN A CA 1
ATOM 3390 C C . GLN A 1 459 ? -8.467 3.978 -6.793 1.00 90.94 459 GLN A C 1
ATOM 3392 O O . GLN A 1 459 ? -9.687 3.961 -6.940 1.00 90.94 459 GLN A O 1
ATOM 3397 N N . VAL A 1 460 ? -7.910 4.296 -5.626 1.00 93.94 460 VAL A N 1
ATOM 3398 C CA . VAL A 1 460 ? -8.719 4.775 -4.501 1.00 93.94 460 VAL A CA 1
ATOM 3399 C C . VAL A 1 460 ? -9.206 6.195 -4.794 1.00 93.94 460 VAL A C 1
ATOM 3401 O O . VAL A 1 460 ? -8.407 7.091 -5.072 1.00 93.94 460 VAL A O 1
ATOM 3404 N N . SER A 1 461 ? -10.518 6.416 -4.704 1.00 94.50 461 SER A N 1
ATOM 3405 C CA . SER A 1 461 ? -11.122 7.749 -4.802 1.00 94.50 461 SER A CA 1
ATOM 3406 C C . SER A 1 461 ? -11.261 8.376 -3.419 1.00 94.50 461 SER A C 1
ATOM 3408 O O . SER A 1 461 ? -11.687 7.708 -2.473 1.00 94.50 461 SER A O 1
ATOM 3410 N N . TYR A 1 462 ? -10.912 9.654 -3.282 1.00 95.94 462 TYR A N 1
ATOM 3411 C CA . TYR A 1 462 ? -10.974 10.375 -2.017 1.00 95.94 462 TYR A CA 1
ATOM 3412 C C . TYR A 1 462 ? -11.145 11.892 -2.206 1.00 95.94 462 TYR A C 1
ATOM 3414 O O . TYR A 1 462 ? -10.743 12.477 -3.208 1.00 95.94 462 TYR A O 1
ATOM 3422 N N . THR A 1 463 ? -11.763 12.539 -1.223 1.00 96.38 463 THR A N 1
ATOM 3423 C CA . THR A 1 463 ? -11.848 14.000 -1.085 1.00 96.38 463 THR A CA 1
ATOM 3424 C C . THR A 1 463 ? -10.799 14.493 -0.093 1.00 96.38 463 THR A C 1
ATOM 3426 O O . THR A 1 463 ? -10.123 13.711 0.569 1.00 96.38 463 THR A O 1
ATOM 3429 N N . ASP A 1 464 ? -10.694 15.805 0.086 1.00 96.12 464 ASP A N 1
ATOM 3430 C CA . ASP A 1 464 ? -9.781 16.438 1.044 1.00 96.12 464 ASP A CA 1
ATOM 3431 C C . ASP A 1 464 ? -10.055 16.091 2.532 1.00 96.12 464 ASP A C 1
ATOM 3433 O O . ASP A 1 464 ? -9.374 16.582 3.428 1.00 96.12 464 ASP A O 1
ATOM 3437 N N . ASP A 1 465 ? -11.038 15.236 2.827 1.00 95.81 465 ASP A N 1
ATOM 3438 C CA . ASP A 1 465 ? -11.389 14.794 4.176 1.00 95.81 465 ASP A CA 1
ATOM 3439 C C . ASP A 1 465 ? -11.534 13.269 4.339 1.00 95.81 465 ASP A C 1
ATOM 3441 O O . ASP A 1 465 ? -11.301 12.768 5.443 1.00 95.81 465 ASP A O 1
ATOM 3445 N N . ARG A 1 466 ? -11.888 12.502 3.296 1.00 95.56 466 ARG A N 1
ATOM 3446 C CA . ARG A 1 466 ? -12.227 11.072 3.426 1.00 95.56 466 ARG A CA 1
ATOM 3447 C C . ARG A 1 466 ? -12.056 10.278 2.130 1.00 95.56 466 ARG A C 1
ATOM 3449 O O . ARG A 1 466 ? -12.061 10.838 1.042 1.00 95.56 466 ARG A O 1
ATOM 3456 N N . ILE A 1 467 ? -11.992 8.953 2.254 1.00 96.75 467 ILE A N 1
ATOM 3457 C CA . ILE A 1 467 ? -12.089 8.025 1.116 1.00 96.75 467 ILE A CA 1
ATOM 3458 C C . ILE A 1 467 ? -13.553 7.914 0.666 1.00 96.75 467 ILE A C 1
ATOM 3460 O O . ILE A 1 467 ? -14.450 7.811 1.504 1.00 96.75 467 ILE A O 1
ATOM 3464 N N . THR A 1 468 ? -13.801 7.917 -0.643 1.00 95.19 468 THR A N 1
ATOM 3465 C CA . THR A 1 468 ? -15.140 7.821 -1.252 1.00 95.19 468 THR A CA 1
ATOM 3466 C C . THR A 1 468 ? -15.385 6.484 -1.959 1.00 95.19 468 THR A C 1
ATOM 3468 O O . THR A 1 468 ? -16.532 6.039 -2.050 1.00 95.19 468 THR A O 1
ATOM 3471 N N . SER A 1 469 ? -14.332 5.764 -2.360 1.00 93.00 469 SER A N 1
ATOM 3472 C CA . SER A 1 469 ? -14.407 4.405 -2.923 1.00 93.00 469 SER A CA 1
ATOM 3473 C C . SER A 1 469 ? -14.634 3.327 -1.844 1.00 93.00 469 SER A C 1
ATOM 3475 O O . SER A 1 469 ? -13.878 2.368 -1.721 1.00 93.00 469 SER A O 1
ATOM 3477 N N . VAL A 1 470 ? -15.679 3.495 -1.027 1.00 93.31 470 VAL A N 1
ATOM 3478 C CA . VAL A 1 470 ? -15.961 2.692 0.182 1.00 93.31 470 VAL A CA 1
ATOM 3479 C C . VAL A 1 470 ? -16.649 1.337 -0.072 1.00 93.31 470 VAL A C 1
ATOM 3481 O O . VAL A 1 470 ? -16.958 0.598 0.854 1.00 93.31 470 VAL A O 1
ATOM 3484 N N . THR A 1 471 ? -16.934 0.980 -1.320 1.00 90.38 471 THR A N 1
ATOM 3485 C CA . THR A 1 471 ? -17.522 -0.316 -1.704 1.00 90.38 471 THR A CA 1
ATOM 3486 C C . THR A 1 471 ? -16.933 -0.782 -3.028 1.00 90.38 471 THR A C 1
ATOM 3488 O O . THR A 1 471 ? -16.256 -0.011 -3.700 1.00 90.38 471 THR A O 1
ATOM 3491 N N . TRP A 1 472 ? -17.206 -2.021 -3.434 1.00 86.25 472 TRP A N 1
ATOM 3492 C CA . TRP A 1 472 ? -16.799 -2.517 -4.751 1.00 86.25 472 TRP A CA 1
ATOM 3493 C C . TRP A 1 472 ? -17.433 -1.733 -5.903 1.00 86.25 472 TRP A C 1
ATOM 3495 O O . TRP A 1 472 ? -16.788 -1.517 -6.915 1.00 86.25 472 TRP A O 1
ATOM 3505 N N . GLN A 1 473 ? -18.680 -1.282 -5.744 1.00 82.81 473 GLN A N 1
ATOM 3506 C CA . GLN A 1 473 ? -19.393 -0.508 -6.761 1.00 82.81 473 GLN A CA 1
ATOM 3507 C C . GLN A 1 473 ? -18.860 0.923 -6.873 1.00 82.81 473 GLN A C 1
ATOM 3509 O O . GLN A 1 473 ? -18.835 1.486 -7.961 1.00 82.81 473 GLN A O 1
ATOM 3514 N N . THR A 1 474 ? -18.455 1.520 -5.747 1.00 77.88 474 THR A N 1
ATOM 3515 C CA . THR A 1 474 ? -17.895 2.880 -5.726 1.00 77.88 474 THR A CA 1
ATOM 3516 C C . THR A 1 474 ? -16.391 2.914 -5.987 1.00 77.88 474 THR A C 1
ATOM 3518 O O . THR A 1 474 ? -15.854 3.979 -6.269 1.00 77.88 474 THR A O 1
ATOM 3521 N N . ASN A 1 475 ? -15.711 1.769 -5.928 1.00 67.31 475 ASN A N 1
ATOM 3522 C CA . ASN A 1 475 ? -14.391 1.576 -6.515 1.00 67.31 475 ASN A CA 1
ATOM 3523 C C . ASN A 1 475 ? -14.586 1.218 -8.000 1.00 67.31 475 ASN A C 1
ATOM 3525 O O . ASN A 1 475 ? -14.587 0.048 -8.379 1.00 67.31 475 ASN A O 1
ATOM 3529 N N . ALA A 1 476 ? -14.912 2.235 -8.805 1.00 52.81 476 ALA A N 1
ATOM 3530 C CA . ALA A 1 476 ? -15.533 2.137 -10.131 1.00 52.81 476 ALA A CA 1
ATOM 3531 C C . ALA A 1 476 ? -14.609 1.623 -11.256 1.00 52.81 476 ALA A C 1
ATOM 3533 O O . ALA A 1 476 ? -14.645 2.123 -12.378 1.00 52.81 476 ALA A O 1
ATOM 3534 N N . SER A 1 477 ? -13.821 0.586 -10.984 1.00 51.47 477 SER A N 1
ATOM 3535 C CA . SER A 1 477 ? -12.836 0.049 -11.920 1.00 51.47 477 SER A CA 1
ATOM 3536 C C . SER A 1 477 ? -13.140 -1.368 -12.403 1.00 51.47 477 SER A C 1
ATOM 3538 O O . SER A 1 477 ? -12.279 -2.019 -12.989 1.00 51.47 477 SER A O 1
ATOM 3540 N N . ASN A 1 478 ? -14.357 -1.878 -12.190 1.00 42.03 478 ASN A N 1
ATOM 3541 C CA . ASN A 1 478 ? -14.702 -3.252 -12.554 1.00 42.03 478 ASN A CA 1
ATOM 3542 C C . ASN A 1 478 ? -15.764 -3.341 -13.669 1.00 42.03 478 ASN A C 1
ATOM 3544 O O . ASN A 1 478 ? -16.959 -3.376 -13.375 1.00 42.03 478 ASN A O 1
ATOM 3548 N N . PRO A 1 479 ? -15.352 -3.464 -14.945 1.00 36.59 479 PRO A N 1
ATOM 3549 C CA . PRO A 1 479 ? -16.125 -4.193 -15.940 1.00 36.59 479 PRO A CA 1
ATOM 3550 C C . PRO A 1 479 ? -15.467 -5.549 -16.259 1.00 36.59 479 PRO A C 1
ATOM 3552 O O . PRO A 1 479 ? -14.241 -5.692 -16.196 1.00 36.59 479 PRO A O 1
ATOM 3555 N N . GLY A 1 480 ? -16.339 -6.519 -16.558 1.00 31.66 480 GLY A N 1
ATOM 3556 C CA . GLY A 1 480 ? -16.154 -7.976 -16.598 1.00 31.66 480 GLY A CA 1
ATOM 3557 C C . GLY A 1 480 ? -14.802 -8.528 -17.049 1.00 31.66 480 GLY A C 1
ATOM 3558 O O . GLY A 1 480 ? -14.177 -8.020 -17.977 1.00 31.66 480 GLY A O 1
ATOM 3559 N N . TYR A 1 481 ? -14.397 -9.618 -16.399 1.00 37.00 481 TYR A N 1
ATOM 3560 C CA . TYR A 1 481 ? -13.339 -10.503 -16.869 1.00 37.00 481 TYR A CA 1
ATOM 3561 C C . TYR A 1 481 ? -13.896 -11.912 -17.089 1.00 37.00 481 TYR A C 1
ATOM 3563 O O . TYR A 1 481 ? -14.729 -12.388 -16.318 1.00 37.00 481 TYR A O 1
ATOM 3571 N N . GLU A 1 482 ? -13.386 -12.564 -18.127 1.00 30.58 482 GLU A N 1
ATOM 3572 C CA . GLU A 1 482 ? -13.347 -14.012 -18.286 1.00 30.58 482 GLU A CA 1
ATOM 3573 C C . GLU A 1 482 ? -11.854 -14.358 -18.323 1.00 30.58 482 GLU A C 1
ATOM 3575 O O . GLU A 1 482 ? -11.126 -13.872 -19.185 1.00 30.58 482 GLU A O 1
ATOM 3580 N N . VAL A 1 483 ? -11.366 -15.081 -17.313 1.00 36.41 483 VAL A N 1
ATOM 3581 C CA . VAL A 1 483 ? -9.980 -15.563 -17.274 1.00 36.41 483 VAL A CA 1
ATOM 3582 C C . VAL A 1 483 ? -10.018 -17.004 -17.758 1.00 36.41 483 VAL A C 1
ATOM 3584 O O . VAL A 1 483 ? -10.476 -17.882 -17.029 1.00 36.41 483 VAL A O 1
ATOM 3587 N N . ILE A 1 484 ? -9.563 -17.240 -18.986 1.00 29.89 484 ILE A N 1
ATOM 3588 C CA . ILE A 1 484 ? -9.358 -18.587 -19.521 1.00 29.89 484 ILE A CA 1
ATOM 3589 C C . ILE A 1 484 ? -7.881 -18.911 -19.304 1.00 29.89 484 ILE A C 1
ATOM 3591 O O . ILE A 1 484 ? -7.011 -18.335 -19.954 1.00 29.89 484 ILE A O 1
ATOM 3595 N N . MET A 1 485 ? -7.596 -19.761 -18.318 1.00 33.03 485 MET A N 1
ATOM 3596 C CA . MET A 1 485 ? -6.242 -20.243 -18.052 1.00 33.03 485 MET A CA 1
ATOM 3597 C C . MET A 1 485 ? -6.056 -21.596 -18.724 1.00 33.03 485 MET A C 1
ATOM 3599 O O . MET A 1 485 ? -6.590 -22.596 -18.249 1.00 33.03 485 MET A O 1
ATOM 3603 N N . ASP A 1 486 ? -5.269 -21.622 -19.794 1.00 27.81 486 ASP A N 1
ATOM 3604 C CA . ASP A 1 486 ? -4.779 -22.862 -20.382 1.00 27.81 486 ASP A CA 1
ATOM 3605 C C . ASP A 1 486 ? -3.375 -23.144 -19.836 1.00 27.81 486 ASP A C 1
ATOM 3607 O O . ASP A 1 486 ? -2.431 -22.381 -20.053 1.00 27.81 486 ASP A O 1
ATOM 3611 N N . SER A 1 487 ? -3.226 -24.240 -19.091 1.00 31.33 487 SER A N 1
ATOM 3612 C CA . SER A 1 487 ? -1.915 -24.755 -18.698 1.00 31.33 487 SER A CA 1
ATOM 3613 C C . SER A 1 487 ? -1.269 -25.470 -19.887 1.00 31.33 487 SER A C 1
ATOM 3615 O O . SER A 1 487 ? -1.838 -26.449 -20.375 1.00 31.33 487 SER A O 1
ATOM 3617 N N . LEU A 1 488 ? -0.088 -25.016 -20.319 1.00 32.03 488 LEU A N 1
ATOM 3618 C CA . LEU A 1 488 ? 0.839 -25.838 -21.108 1.00 32.03 488 LEU A CA 1
ATOM 3619 C C . LEU A 1 488 ? 1.637 -26.776 -20.200 1.00 32.03 488 LEU A C 1
ATOM 3621 O O . LEU A 1 488 ? 2.031 -26.324 -19.094 1.00 32.03 488 LEU A O 1
#

Organism: NCBI:txid575192

Foldseek 3Di:
DKAKDKQADPFPFWFDKDKPQQVLLVPQPFWDDWDDFGQTTMTIGRDNVSRVQQSDPVRHIDIDTHDDFFADFPVCVQVVLPDLLQFQDKDWPDDFPQVVVQVPFPDKDKDKDKFFKFALPQVFFAKKKKQAAPAADPPQRARMEMEWQDPDQLLLLLLLQVVLVHDSSNYGYDYDHDRDCQFPFCGSQNRSSNSSVNSVNRGMYMYTDDLLCRLWAIAIAKMKMWMKMWGADLLFTAEIEIEMRIEWQALDRHRPQNCSHPSCLSSQTHGDFGDPDCQPAQCWQLDDQFQHHYIYMYGYGDQWDAPDSNGSHADPPTGGNDGHHHHHNLRNNLRSQVVVLVVLVVRCVVSVHDSLVNQLVRHDDPQQNVQSVVCVVVSVVADPDDPQKDKDKGWDDGSSPFKIKIKIWIWGADPVPRDIDTPDMDIRIGGDDDPDPVVVVVVVVVCVVVSCCSVQFFHFHDGRTITQCSHPVSRPRDDDDDDDDDDD

Radius of gyration: 24.69 Å; chains: 1; bounding box: 62×48×73 Å